Protein AF-0000000070184085 (afdb_homodimer)

InterPro domains:
  IPR011611 Carbohydrate kinase PfkB [PF00294] (3-296)
  IPR029056 Ribokinase-like [G3DSA:3.40.1190.20] (1-315)
  IPR029056 Ribokinase-like [SSF53613] (1-307)
  IPR050306 PfkB Carbohydrate Kinase [PTHR43085] (22-303)

Nearest PDB structures (foldseek):
  2v78-assembly1_A  TM=9.168E-01  e=1.052E-29  Saccharolobus solfataricus
  2qhp-assembly1_A  TM=8.909E-01  e=1.969E-21  Bacteroides thetaiotaomicron VPI-5482
  3lki-assembly2_B  TM=8.607E-01  e=1.745E-21  Xylella fastidiosa Temecula1
  3ljs-assembly2_B  TM=8.368E-01  e=7.411E-20  Xylella fastidiosa Temecula1
  3ljs-assembly2_A  TM=7.691E-01  e=1.196E-18  Xylella fastidiosa Temecula1

pLDDT: mean 95.72, std 4.88, range [45.53, 98.88]

Radius of gyration: 28.69 Å; Cα contacts (8 Å, |Δi|>4): 1515; chains: 2; bounding box: 46×90×59 Å

Structure (mmCIF, N/CA/C/O backbone):
data_AF-0000000070184085-model_v1
#
loop_
_entity.id
_entity.type
_entity.pdbx_description
1 polymer 'Sugar kinase, ribokinase family'
#
loop_
_atom_site.group_PDB
_atom_site.id
_atom_site.type_symbol
_atom_site.label_atom_id
_atom_site.label_alt_id
_atom_site.label_comp_id
_atom_site.label_asym_id
_atom_site.label_entity_id
_atom_site.label_seq_id
_atom_site.pdbx_PDB_ins_code
_atom_site.Cartn_x
_atom_site.Cartn_y
_atom_site.Cartn_z
_atom_site.occupancy
_atom_site.B_iso_or_equiv
_atom_site.auth_seq_id
_atom_site.auth_comp_id
_atom_site.auth_asym_id
_atom_site.auth_atom_id
_atom_site.pdbx_PDB_model_num
ATOM 1 N N . MET A 1 1 ? -2.17 -22.42 -30.583 1 77.82 1 MET A N 1
ATOM 2 C CA . MET A 1 1 ? -2.905 -22.614 -29.337 1 77.82 1 MET A CA 1
ATOM 3 C C . MET A 1 1 ? -2.018 -22.324 -28.131 1 77.82 1 MET A C 1
ATOM 5 O O . MET A 1 1 ? -0.856 -22.732 -28.096 1 77.82 1 MET A O 1
ATOM 9 N N . VAL A 1 2 ? -2.515 -21.449 -27.176 1 88.66 2 VAL A N 1
ATOM 10 C CA . VAL A 1 2 ? -1.768 -21.129 -25.964 1 88.66 2 VAL A CA 1
ATOM 11 C C . VAL A 1 2 ? -1.639 -22.376 -25.092 1 88.66 2 VAL A C 1
ATOM 13 O O . VAL A 1 2 ? -2.593 -23.146 -24.954 1 88.66 2 VAL A O 1
ATOM 16 N N . GLU A 1 3 ? -0.499 -22.627 -24.61 1 94.2 3 GLU A N 1
ATOM 17 C CA . GLU A 1 3 ? -0.25 -23.854 -23.86 1 94.2 3 GLU A CA 1
ATOM 18 C C . GLU A 1 3 ? -0.787 -23.749 -22.435 1 94.2 3 GLU A C 1
ATOM 20 O O . GLU A 1 3 ? -1.48 -24.65 -21.959 1 94.2 3 GLU A O 1
ATOM 25 N N . LEU A 1 4 ? -0.505 -22.674 -21.795 1 98.45 4 LEU A N 1
ATOM 26 C CA . LEU A 1 4 ? -0.925 -22.513 -20.408 1 98.45 4 LEU A CA 1
ATOM 27 C C . LEU A 1 4 ? -1.568 -21.148 -20.189 1 98.45 4 LEU A C 1
ATOM 29 O O . LEU A 1 4 ? -0.97 -20.117 -20.505 1 98.45 4 LEU A O 1
ATOM 33 N N . VAL A 1 5 ? -2.767 -21.125 -19.678 1 98.69 5 VAL A N 1
ATOM 34 C CA . VAL A 1 5 ? -3.433 -19.911 -19.218 1 98.69 5 VAL A CA 1
ATOM 35 C C . VAL A 1 5 ? -3.546 -19.929 -17.695 1 98.69 5 VAL A C 1
ATOM 37 O O . VAL A 1 5 ? -4.017 -20.909 -17.113 1 98.69 5 VAL A O 1
ATOM 40 N N . THR A 1 6 ? -3.026 -18.964 -17.064 1 98.86 6 THR A N 1
ATOM 41 C CA . THR A 1 6 ? -3.223 -18.794 -15.629 1 98.86 6 THR A CA 1
ATOM 42 C C . THR A 1 6 ? -4.12 -17.592 -15.345 1 98.86 6 THR A C 1
ATOM 44 O O . THR A 1 6 ? -4.053 -16.581 -16.047 1 98.86 6 THR A O 1
ATOM 47 N N . VAL A 1 7 ? -5.025 -17.705 -14.332 1 98.85 7 VAL A N 1
ATOM 48 C CA . VAL A 1 7 ? -5.99 -16.658 -14.015 1 98.85 7 VAL A CA 1
ATOM 49 C C . VAL A 1 7 ? -5.959 -16.362 -12.517 1 98.85 7 VAL A C 1
ATOM 51 O O . VAL A 1 7 ? -6.208 -17.249 -11.698 1 98.85 7 VAL A O 1
ATOM 54 N N . GLY A 1 8 ? -5.686 -15.131 -12.25 1 98.31 8 GLY A N 1
ATOM 55 C CA . GLY A 1 8 ? -5.737 -14.861 -10.822 1 98.31 8 GLY A CA 1
ATOM 56 C C . GLY A 1 8 ? -5.323 -13.445 -10.468 1 98.31 8 GLY A C 1
ATOM 57 O O . GLY A 1 8 ? -5.133 -12.608 -11.354 1 98.31 8 GLY A O 1
ATOM 58 N N . ASP A 1 9 ? -5.278 -13.244 -9.196 1 95.8 9 ASP A N 1
ATOM 59 C CA . ASP A 1 9 ? -4.921 -11.96 -8.599 1 95.8 9 ASP A CA 1
ATOM 60 C C . ASP A 1 9 ? -3.413 -11.853 -8.389 1 95.8 9 ASP A C 1
ATOM 62 O O . ASP A 1 9 ? -2.759 -12.835 -8.03 1 95.8 9 ASP A O 1
ATOM 66 N N . THR A 1 10 ? -2.828 -10.747 -8.741 1 97.98 10 THR A N 1
ATOM 67 C CA . THR A 1 10 ? -1.429 -10.453 -8.451 1 97.98 10 THR A CA 1
ATOM 68 C C . THR A 1 10 ? -1.302 -9.148 -7.671 1 97.98 10 THR A C 1
ATOM 70 O O . THR A 1 10 ? -1.676 -8.083 -8.168 1 97.98 10 THR A O 1
ATOM 73 N N . SER A 1 11 ? -0.818 -9.243 -6.514 1 97.62 11 SER A N 1
ATOM 74 C CA . SER A 1 11 ? -0.575 -8.071 -5.679 1 97.62 11 SER A CA 1
ATOM 75 C C . SER A 1 11 ? 0.812 -7.489 -5.932 1 97.62 11 SER A C 1
ATOM 77 O O . SER A 1 11 ? 1.639 -8.112 -6.6 1 97.62 11 SER A O 1
ATOM 79 N N . LEU A 1 12 ? 0.998 -6.274 -5.508 1 98.4 12 LEU A N 1
ATOM 80 C CA . LEU A 1 12 ? 2.347 -5.741 -5.353 1 98.4 12 LEU A CA 1
ATOM 81 C C . LEU A 1 12 ? 2.88 -6.009 -3.949 1 98.4 12 LEU A C 1
ATOM 83 O O . LEU A 1 12 ? 2.271 -5.596 -2.96 1 98.4 12 LEU A O 1
ATOM 87 N N . ARG A 1 13 ? 3.908 -6.72 -3.884 1 97.91 13 ARG A N 1
ATOM 88 C CA . ARG A 1 13 ? 4.563 -7.011 -2.612 1 97.91 13 ARG A CA 1
ATOM 89 C C . ARG A 1 13 ? 5.616 -5.957 -2.285 1 97.91 13 ARG A C 1
ATOM 91 O O . ARG A 1 13 ? 6.504 -5.687 -3.096 1 97.91 13 ARG A O 1
ATOM 98 N N . LEU A 1 14 ? 5.498 -5.397 -1.124 1 98.07 14 LEU A N 1
ATOM 99 C CA . LEU A 1 14 ? 6.465 -4.438 -0.601 1 98.07 14 LEU A CA 1
ATOM 100 C C . LEU A 1 14 ? 7.264 -5.043 0.549 1 98.07 14 LEU A C 1
ATOM 102 O O . LEU A 1 14 ? 6.688 -5.487 1.544 1 98.07 14 LEU A O 1
ATOM 106 N N . SER A 1 15 ? 8.567 -5.123 0.395 1 97.2 15 SER A N 1
ATOM 107 C CA . SER A 1 15 ? 9.432 -5.738 1.397 1 97.2 15 SER A CA 1
ATOM 108 C C . SER A 1 15 ? 10.634 -4.852 1.708 1 97.2 15 SER A C 1
ATOM 110 O O . SER A 1 15 ? 11.261 -4.306 0.798 1 97.2 15 SER A O 1
ATOM 112 N N . PRO A 1 16 ? 10.925 -4.714 3.025 1 96.41 16 PRO A N 1
ATOM 113 C CA . PRO A 1 16 ? 12.171 -4.009 3.336 1 96.41 16 PRO A CA 1
ATOM 114 C C . PRO A 1 16 ? 13.395 -4.668 2.705 1 96.41 16 PRO A C 1
ATOM 116 O O . PRO A 1 16 ? 13.355 -5.851 2.359 1 96.41 16 PRO A O 1
ATOM 119 N N . ARG A 1 17 ? 14.4 -3.903 2.502 1 91.24 17 ARG A N 1
ATOM 120 C CA . ARG A 1 17 ? 15.648 -4.433 1.963 1 91.24 17 ARG A CA 1
ATOM 121 C C . ARG A 1 17 ? 16.398 -5.244 3.014 1 91.24 17 ARG A C 1
ATOM 123 O O . ARG A 1 17 ? 16.414 -4.881 4.191 1 91.24 17 ARG A O 1
ATOM 130 N N . GLY A 1 18 ? 16.935 -6.27 2.544 1 87.38 18 GLY A N 1
ATOM 131 C CA . GLY A 1 18 ? 17.731 -7.094 3.439 1 87.38 18 GLY A CA 1
ATOM 132 C C . GLY A 1 18 ? 16.939 -7.634 4.616 1 87.38 18 GLY A C 1
ATOM 133 O O . GLY A 1 18 ? 15.856 -8.195 4.437 1 87.38 18 GLY A O 1
ATOM 134 N N . ASN A 1 19 ? 17.448 -7.453 5.83 1 88.25 19 ASN A N 1
ATOM 135 C CA . ASN A 1 19 ? 16.817 -7.98 7.035 1 88.25 19 ASN A CA 1
ATOM 136 C C . ASN A 1 19 ? 16.169 -6.871 7.859 1 88.25 19 ASN A C 1
ATOM 138 O O . ASN A 1 19 ? 15.94 -7.036 9.059 1 88.25 19 ASN A O 1
ATOM 142 N N . GLU A 1 20 ? 15.853 -5.785 7.221 1 93.75 20 GLU A N 1
ATOM 143 C CA . GLU A 1 20 ? 15.206 -4.683 7.926 1 93.75 20 GLU A CA 1
ATOM 144 C C . GLU A 1 20 ? 13.756 -5.018 8.263 1 93.75 20 GLU A C 1
ATOM 146 O O . GLU A 1 20 ? 13.167 -5.921 7.664 1 93.75 20 GLU A O 1
ATOM 151 N N . ARG A 1 21 ? 13.286 -4.28 9.249 1 96.52 21 ARG A N 1
ATOM 152 C CA . ARG A 1 21 ? 11.908 -4.466 9.691 1 96.52 21 ARG A CA 1
ATOM 153 C C . ARG A 1 21 ? 10.986 -3.428 9.06 1 96.52 21 ARG A C 1
ATOM 155 O O . ARG A 1 21 ? 11.389 -2.285 8.837 1 96.52 21 ARG A O 1
ATOM 162 N N . LEU A 1 22 ? 9.754 -3.753 8.827 1 97.66 22 LEU A N 1
ATOM 163 C CA . LEU A 1 22 ? 8.762 -2.818 8.306 1 97.66 22 LEU A CA 1
ATOM 164 C C . LEU A 1 22 ? 8.612 -1.614 9.229 1 97.66 22 LEU A C 1
ATOM 166 O O . LEU A 1 22 ? 8.431 -0.487 8.763 1 97.66 22 LEU A O 1
ATOM 170 N N . GLU A 1 23 ? 8.782 -1.804 10.481 1 97.35 23 GLU A N 1
ATOM 171 C CA . GLU A 1 23 ? 8.549 -0.786 11.502 1 97.35 23 GLU A CA 1
ATOM 172 C C . GLU A 1 23 ? 9.561 0.35 11.388 1 97.35 23 GLU A C 1
ATOM 174 O O . GLU A 1 23 ? 9.305 1.464 11.851 1 97.35 23 GLU A O 1
ATOM 179 N N . THR A 1 24 ? 10.704 0.093 10.728 1 96.83 24 THR A N 1
ATOM 180 C CA . THR A 1 24 ? 11.749 1.111 10.723 1 96.83 24 THR A CA 1
ATOM 181 C C . THR A 1 24 ? 12.269 1.345 9.308 1 96.83 24 THR A C 1
ATOM 183 O O . THR A 1 24 ? 13.011 2.299 9.063 1 96.83 24 THR A O 1
ATOM 186 N N . ALA A 1 25 ? 11.844 0.501 8.359 1 96.76 25 ALA A N 1
ATOM 187 C CA . ALA A 1 25 ? 12.372 0.596 7.001 1 96.76 25 ALA A CA 1
ATOM 188 C C . ALA A 1 25 ? 12 1.929 6.359 1 96.76 25 ALA A C 1
ATOM 190 O O . ALA A 1 25 ? 10.888 2.427 6.547 1 96.76 25 ALA A O 1
ATOM 191 N N . THR A 1 26 ? 12.921 2.493 5.601 1 95.36 26 THR A N 1
ATOM 192 C CA . THR A 1 26 ? 12.686 3.726 4.858 1 95.36 26 THR A CA 1
ATOM 193 C C . THR A 1 26 ? 12.572 3.443 3.363 1 95.36 26 THR A C 1
ATOM 195 O O . THR A 1 26 ? 12.111 4.294 2.598 1 95.36 26 THR A O 1
ATOM 198 N N . ASP A 1 27 ? 13.065 2.248 3.006 1 95.74 27 ASP A N 1
ATOM 199 C CA . ASP A 1 27 ? 13.019 1.77 1.628 1 95.74 27 ASP A CA 1
ATOM 200 C C . ASP A 1 27 ? 12.417 0.369 1.552 1 95.74 27 ASP A C 1
ATOM 202 O O . ASP A 1 27 ? 12.722 -0.489 2.383 1 95.74 27 ASP A O 1
ATOM 206 N N . VAL A 1 28 ? 11.607 0.217 0.522 1 97.58 28 VAL A N 1
ATOM 207 C CA . VAL A 1 28 ? 11.067 -1.122 0.31 1 97.58 28 VAL A CA 1
ATOM 208 C C . VAL A 1 28 ? 11.17 -1.493 -1.168 1 97.58 28 VAL A C 1
ATOM 210 O O . VAL A 1 28 ? 11.112 -0.622 -2.039 1 97.58 28 VAL A O 1
ATOM 213 N N . ARG A 1 29 ? 11.37 -2.777 -1.431 1 97.2 29 ARG A N 1
ATOM 214 C CA . ARG A 1 29 ? 11.296 -3.333 -2.778 1 97.2 29 ARG A CA 1
ATOM 215 C C . ARG A 1 29 ? 9.852 -3.633 -3.167 1 97.2 29 ARG A C 1
ATOM 217 O O . ARG A 1 29 ? 9.063 -4.094 -2.34 1 97.2 29 ARG A O 1
ATOM 224 N N . MET A 1 30 ? 9.535 -3.362 -4.401 1 97.43 30 MET A N 1
ATOM 225 C CA . MET A 1 30 ? 8.194 -3.611 -4.923 1 97.43 30 MET A CA 1
ATOM 226 C C . MET A 1 30 ? 8.231 -4.639 -6.049 1 97.43 30 MET A C 1
ATOM 228 O O . MET A 1 30 ? 8.934 -4.453 -7.043 1 97.43 30 MET A O 1
ATOM 232 N N . HIS A 1 31 ? 7.488 -5.768 -5.879 1 97.32 31 HIS A N 1
ATOM 233 C CA . HIS A 1 31 ? 7.393 -6.84 -6.864 1 97.32 31 HIS A CA 1
ATOM 234 C C . HIS A 1 31 ? 5.939 -7.21 -7.137 1 97.32 31 HIS A C 1
ATOM 236 O O . HIS A 1 31 ? 5.108 -7.192 -6.227 1 97.32 31 HIS A O 1
ATOM 242 N N . ALA A 1 32 ? 5.706 -7.536 -8.384 1 98.09 32 ALA A N 1
ATOM 243 C CA . ALA A 1 32 ? 4.48 -8.292 -8.626 1 98.09 32 ALA A CA 1
ATOM 244 C C . ALA A 1 32 ? 4.552 -9.676 -7.987 1 98.09 32 ALA A C 1
ATOM 246 O O . ALA A 1 32 ? 5.567 -10.367 -8.101 1 98.09 32 ALA A O 1
ATOM 247 N N . ALA A 1 33 ? 3.557 -9.988 -7.246 1 97.43 33 ALA A N 1
ATOM 248 C CA . ALA A 1 33 ? 3.552 -11.268 -6.541 1 97.43 33 ALA A CA 1
ATOM 249 C C . ALA A 1 33 ? 2.153 -11.875 -6.517 1 97.43 33 ALA A C 1
ATOM 251 O O . ALA A 1 33 ? 1.251 -11.347 -5.862 1 97.43 33 ALA A O 1
ATOM 252 N N . GLY A 1 34 ? 1.919 -12.885 -7.116 1 97.48 34 GLY A N 1
ATOM 253 C CA . GLY A 1 34 ? 0.714 -13.698 -7.151 1 97.48 34 GLY A CA 1
ATOM 254 C C . GLY A 1 34 ? 0.972 -15.129 -7.587 1 97.48 34 GLY A C 1
ATOM 255 O O . GLY A 1 34 ? 1.826 -15.379 -8.44 1 97.48 34 GLY A O 1
ATOM 256 N N . THR A 1 35 ? 0.231 -15.987 -7.054 1 98.06 35 THR A N 1
ATOM 257 C CA . THR A 1 35 ? 0.468 -17.399 -7.332 1 98.06 35 THR A CA 1
ATOM 258 C C . THR A 1 35 ? 0.4 -17.674 -8.832 1 98.06 35 THR A C 1
ATOM 260 O O . THR A 1 35 ? 1.332 -18.238 -9.408 1 98.06 35 THR A O 1
ATOM 263 N N . GLU A 1 36 ? -0.629 -17.243 -9.486 1 98.72 36 GLU A N 1
ATOM 264 C CA . GLU A 1 36 ? -0.858 -17.568 -10.891 1 98.72 36 GLU A CA 1
ATOM 265 C C . GLU A 1 36 ? 0.16 -16.872 -11.791 1 98.72 36 GLU A C 1
ATOM 267 O O . GLU A 1 36 ? 0.638 -17.457 -12.765 1 98.72 36 GLU A O 1
ATOM 272 N N . SER A 1 37 ? 0.469 -15.631 -11.476 1 98.65 37 SER A N 1
ATOM 273 C CA . SER A 1 37 ? 1.473 -14.929 -12.268 1 98.65 37 SER A CA 1
ATOM 274 C C . SER A 1 37 ? 2.863 -15.516 -12.046 1 98.65 37 SER A C 1
ATOM 276 O O . SER A 1 37 ? 3.653 -15.629 -12.986 1 98.65 37 SER A O 1
ATOM 278 N N . ASN A 1 38 ? 3.18 -15.903 -10.825 1 98.56 38 ASN A N 1
ATOM 279 C CA . ASN A 1 38 ? 4.455 -16.55 -10.532 1 98.56 38 ASN A CA 1
ATOM 280 C C . ASN A 1 38 ? 4.595 -17.875 -11.277 1 98.56 38 ASN A C 1
ATOM 282 O O . ASN A 1 38 ? 5.661 -18.179 -11.815 1 98.56 38 ASN A O 1
ATOM 286 N N . VAL A 1 39 ? 3.504 -18.614 -11.287 1 98.75 39 VAL A N 1
ATOM 287 C CA . VAL A 1 39 ? 3.482 -19.881 -12.009 1 98.75 39 VAL A CA 1
ATOM 288 C C . VAL A 1 39 ? 3.718 -19.632 -13.497 1 98.75 39 VAL A C 1
ATOM 290 O O . VAL A 1 39 ? 4.474 -20.362 -14.143 1 98.75 39 VAL A O 1
ATOM 293 N N . ALA A 1 40 ? 3.087 -18.629 -14.022 1 98.7 40 ALA A N 1
ATOM 294 C CA . ALA A 1 40 ? 3.259 -18.264 -15.426 1 98.7 40 ALA A CA 1
ATOM 295 C C . ALA A 1 40 ? 4.722 -17.964 -15.739 1 98.7 40 ALA A C 1
ATOM 297 O O . ALA A 1 40 ? 5.271 -18.473 -16.719 1 98.7 40 ALA A O 1
ATOM 298 N N . VAL A 1 41 ? 5.354 -17.185 -14.899 1 98.39 41 VAL A N 1
ATOM 299 C CA . VAL A 1 41 ? 6.749 -16.813 -15.115 1 98.39 41 VAL A CA 1
ATOM 300 C C . VAL A 1 41 ? 7.631 -18.059 -15.058 1 98.39 41 VAL A C 1
ATOM 302 O O . VAL A 1 41 ? 8.482 -18.264 -15.927 1 98.39 41 VAL A O 1
ATOM 305 N N . ALA A 1 42 ? 7.425 -18.896 -14.089 1 98.25 42 ALA A N 1
ATOM 306 C CA . ALA A 1 42 ? 8.228 -20.106 -13.935 1 98.25 42 ALA A CA 1
ATOM 307 C C . ALA A 1 42 ? 8.079 -21.021 -15.148 1 98.25 42 ALA A C 1
ATOM 309 O O . ALA A 1 42 ? 9.071 -21.528 -15.676 1 98.25 42 ALA A O 1
ATOM 310 N N . ALA A 1 43 ? 6.863 -21.233 -15.618 1 98.17 43 ALA A N 1
ATOM 311 C CA . ALA A 1 43 ? 6.608 -22.102 -16.764 1 98.17 43 ALA A CA 1
ATOM 312 C C . ALA A 1 43 ? 7.265 -21.552 -18.026 1 98.17 43 ALA A C 1
ATOM 314 O O . ALA A 1 43 ? 7.811 -22.31 -18.831 1 98.17 43 ALA A O 1
ATOM 315 N N . SER A 1 44 ? 7.201 -20.258 -18.132 1 97.68 44 SER A N 1
ATOM 316 C CA . SER A 1 44 ? 7.75 -19.629 -19.329 1 97.68 44 SER A CA 1
ATOM 317 C C . SER A 1 44 ? 9.254 -19.856 -19.433 1 97.68 44 SER A C 1
ATOM 319 O O . SER A 1 44 ? 9.809 -19.878 -20.533 1 97.68 44 SER A O 1
ATOM 321 N N . ARG A 1 45 ? 9.919 -20.039 -18.32 1 97.18 45 ARG A N 1
ATOM 322 C CA . ARG A 1 45 ? 11.36 -20.269 -18.29 1 97.18 45 ARG A CA 1
ATOM 323 C C . ARG A 1 45 ? 11.717 -21.587 -18.97 1 97.18 45 ARG A C 1
ATOM 325 O O . ARG A 1 45 ? 12.876 -21.814 -19.324 1 97.18 45 ARG A O 1
ATOM 332 N N . PHE A 1 46 ? 10.738 -22.414 -19.214 1 96.7 46 PHE A N 1
ATOM 333 C CA . PHE A 1 46 ? 10.935 -23.707 -19.86 1 96.7 46 PHE A CA 1
ATOM 334 C C . PHE A 1 46 ? 10.374 -23.696 -21.276 1 96.7 46 PHE A C 1
ATOM 336 O O . PHE A 1 46 ? 10.175 -24.753 -21.879 1 96.7 46 PHE A O 1
ATOM 343 N N . GLY A 1 47 ? 10.051 -22.511 -21.746 1 95.74 47 GLY A N 1
ATOM 344 C CA . GLY A 1 47 ? 9.65 -22.346 -23.134 1 95.74 47 GLY A CA 1
ATOM 345 C C . GLY A 1 47 ? 8.154 -22.486 -23.343 1 95.74 47 GLY A C 1
ATOM 346 O O . GLY A 1 47 ? 7.674 -22.441 -24.478 1 95.74 47 GLY A O 1
ATOM 347 N N . THR A 1 48 ? 7.392 -22.668 -22.288 1 97.09 48 THR A N 1
ATOM 348 C CA . THR A 1 48 ? 5.942 -22.791 -22.387 1 97.09 48 THR A CA 1
ATOM 349 C C . THR A 1 48 ? 5.317 -21.477 -22.845 1 97.09 48 THR A C 1
ATOM 351 O O . THR A 1 48 ? 5.678 -20.407 -22.35 1 97.09 48 THR A O 1
ATOM 354 N N . ASP A 1 49 ? 4.481 -21.522 -23.826 1 98.16 49 ASP A N 1
ATOM 355 C CA . ASP A 1 49 ? 3.685 -20.364 -24.22 1 98.16 49 ASP A CA 1
ATOM 356 C C . ASP A 1 49 ? 2.584 -20.081 -23.2 1 98.16 49 ASP A C 1
ATOM 358 O O . ASP A 1 49 ? 1.646 -20.868 -23.058 1 98.16 49 ASP A O 1
ATOM 362 N N . VAL A 1 50 ? 2.702 -19.001 -22.479 1 98.34 50 VAL A N 1
ATOM 363 C CA . VAL A 1 50 ? 1.832 -18.748 -21.335 1 98.34 50 VAL A CA 1
ATOM 364 C C . VAL A 1 50 ? 1.15 -17.391 -21.495 1 98.34 50 VAL A C 1
ATOM 366 O O . VAL A 1 50 ? 1.759 -16.436 -21.984 1 98.34 50 VAL A O 1
ATOM 369 N N . VAL A 1 51 ? -0.092 -17.299 -21.048 1 98.79 51 VAL A N 1
ATOM 370 C CA . VAL A 1 51 ? -0.83 -16.047 -20.923 1 98.79 51 VAL A CA 1
ATOM 371 C C . VAL A 1 51 ? -1.411 -15.926 -19.516 1 98.79 51 VAL A C 1
ATOM 373 O O . VAL A 1 51 ? -2.013 -16.872 -19.004 1 98.79 51 VAL A O 1
ATOM 376 N N . TRP A 1 52 ? -1.171 -14.839 -18.921 1 98.79 52 TRP A N 1
ATOM 377 C CA . TRP A 1 52 ? -1.769 -14.541 -17.624 1 98.79 52 TRP A CA 1
ATOM 378 C C . TRP A 1 52 ? -2.968 -13.611 -17.779 1 98.79 52 TRP A C 1
ATOM 380 O O . TRP A 1 52 ? -2.873 -12.569 -18.432 1 98.79 52 TRP A O 1
ATOM 390 N N . LEU A 1 53 ? -4.117 -14.011 -17.226 1 98.88 53 LEU A N 1
ATOM 391 C CA . LEU A 1 53 ? -5.337 -13.212 -17.251 1 98.88 53 LEU A CA 1
ATOM 392 C C . LEU A 1 53 ? -5.705 -12.737 -15.849 1 98.88 53 LEU A C 1
ATOM 394 O O . LEU A 1 53 ? -5.533 -13.473 -14.875 1 98.88 53 LEU A O 1
ATOM 398 N N . SER A 1 54 ? -6.236 -11.545 -15.83 1 98.76 54 SER A N 1
ATOM 399 C CA . SER A 1 54 ? -6.633 -10.983 -14.543 1 98.76 54 SER A CA 1
ATOM 400 C C . SER A 1 54 ? -7.506 -9.746 -14.726 1 98.76 54 SER A C 1
ATOM 402 O O . SER A 1 54 ? -7.933 -9.44 -15.842 1 98.76 54 SER A O 1
ATOM 404 N N . LYS A 1 55 ? -7.928 -9.172 -13.628 1 98.77 55 LYS A N 1
ATOM 405 C CA . LYS A 1 55 ? -8.552 -7.855 -13.541 1 98.77 55 LYS A CA 1
ATOM 406 C C . LYS A 1 55 ? -7.758 -6.931 -12.621 1 98.77 55 LYS A C 1
ATOM 408 O O . LYS A 1 55 ? -7.469 -7.285 -11.477 1 98.77 55 LYS A O 1
ATOM 413 N N . LEU A 1 56 ? -7.361 -5.79 -13.153 1 98.61 56 LEU A N 1
ATOM 414 C CA . LEU A 1 56 ? -6.553 -4.829 -12.41 1 98.61 56 LEU A CA 1
ATOM 415 C C . LEU A 1 56 ? -7.16 -3.432 -12.491 1 98.61 56 LEU A C 1
ATOM 417 O O . LEU A 1 56 ? -7.887 -3.12 -13.437 1 98.61 56 LEU A O 1
ATOM 421 N N . PRO A 1 57 ? -6.892 -2.601 -11.437 1 98.3 57 PRO A N 1
ATOM 422 C CA . PRO A 1 57 ? -7.288 -1.199 -11.592 1 98.3 57 PRO A CA 1
ATOM 423 C C . PRO A 1 57 ? -6.475 -0.472 -12.66 1 98.3 57 PRO A C 1
ATOM 425 O O . PRO A 1 57 ? -5.272 -0.713 -12.797 1 98.3 57 PRO A O 1
ATOM 428 N N . ASP A 1 58 ? -7.089 0.355 -13.415 1 97.73 58 ASP A N 1
ATOM 429 C CA . ASP A 1 58 ? -6.389 1.153 -14.417 1 97.73 58 ASP A CA 1
ATOM 430 C C . ASP A 1 58 ? -5.662 2.33 -13.77 1 97.73 58 ASP A C 1
ATOM 432 O O . ASP A 1 58 ? -6.045 3.486 -13.965 1 97.73 58 ASP A O 1
ATOM 436 N N . THR A 1 59 ? -4.63 2.099 -13.05 1 97.54 59 THR A N 1
ATOM 437 C CA . THR A 1 59 ? -3.741 3.024 -12.356 1 97.54 59 THR A CA 1
ATOM 438 C C . THR A 1 59 ? -2.28 2.651 -12.593 1 97.54 59 THR A C 1
ATOM 440 O O . THR A 1 59 ? -1.985 1.559 -13.083 1 97.54 59 THR A O 1
ATOM 443 N N . PRO A 1 60 ? -1.364 3.5 -12.238 1 97.94 60 PRO A N 1
ATOM 444 C CA . PRO A 1 60 ? 0.053 3.155 -12.371 1 97.94 60 PRO A CA 1
ATOM 445 C C . PRO A 1 60 ? 0.429 1.895 -11.595 1 97.94 60 PRO A C 1
ATOM 447 O O . PRO A 1 60 ? 1.319 1.15 -12.013 1 97.94 60 PRO A O 1
ATOM 450 N N . LEU A 1 61 ? -0.249 1.654 -10.525 1 98.36 61 LEU A N 1
ATOM 451 C CA . LEU A 1 61 ? 0.062 0.473 -9.727 1 98.36 61 LEU A CA 1
ATOM 452 C C . LEU A 1 61 ? -0.37 -0.799 -10.45 1 98.36 61 LEU A C 1
ATOM 454 O O . LEU A 1 61 ? 0.356 -1.796 -10.447 1 98.36 61 LEU A O 1
ATOM 458 N N . GLY A 1 62 ? -1.627 -0.745 -10.99 1 98.49 62 GLY A N 1
ATOM 459 C CA . GLY A 1 62 ? -2.025 -1.871 -11.819 1 98.49 62 GLY A CA 1
ATOM 460 C C . GLY A 1 62 ? -1.086 -2.114 -12.986 1 98.49 62 GLY A C 1
ATOM 461 O O . GLY A 1 62 ? -0.713 -3.256 -13.262 1 98.49 62 GLY A O 1
ATOM 462 N N . ARG A 1 63 ? -0.657 -1.1 -13.65 1 98.41 63 ARG A N 1
ATOM 463 C CA . ARG A 1 63 ? 0.245 -1.198 -14.793 1 98.41 63 ARG A CA 1
ATOM 464 C C . ARG A 1 63 ? 1.627 -1.674 -14.36 1 98.41 63 ARG A C 1
ATOM 466 O O . ARG A 1 63 ? 2.343 -2.31 -15.137 1 98.41 63 ARG A O 1
ATOM 473 N N . ARG A 1 64 ? 1.997 -1.356 -13.125 1 98.6 64 ARG A N 1
ATOM 474 C CA . ARG A 1 64 ? 3.26 -1.846 -12.582 1 98.6 64 ARG A CA 1
ATOM 475 C C . ARG A 1 64 ? 3.293 -3.371 -12.564 1 98.6 64 ARG A C 1
ATOM 477 O O . ARG A 1 64 ? 4.341 -3.977 -12.796 1 98.6 64 ARG A O 1
ATOM 484 N N . VAL A 1 65 ? 2.199 -4.031 -12.284 1 98.66 65 VAL A N 1
ATOM 485 C CA . VAL A 1 65 ? 2.105 -5.487 -12.315 1 98.66 65 VAL A CA 1
ATOM 486 C C . VAL A 1 65 ? 2.369 -5.992 -13.731 1 98.66 65 VAL A C 1
ATOM 488 O O . VAL A 1 65 ? 3.229 -6.85 -13.941 1 98.66 65 VAL A O 1
ATOM 491 N N . VAL A 1 66 ? 1.725 -5.397 -14.676 1 98.59 66 VAL A N 1
ATOM 492 C CA . VAL A 1 66 ? 1.816 -5.822 -16.069 1 98.59 66 VAL A CA 1
ATOM 493 C C . VAL A 1 66 ? 3.229 -5.573 -16.594 1 98.59 66 VAL A C 1
ATOM 495 O O . VAL A 1 66 ? 3.804 -6.427 -17.273 1 98.59 66 VAL A O 1
ATOM 498 N N . SER A 1 67 ? 3.776 -4.422 -16.244 1 98.2 67 SER A N 1
ATOM 499 C CA . SER A 1 67 ? 5.123 -4.079 -16.687 1 98.2 67 SER A CA 1
ATOM 500 C C . SER A 1 67 ? 6.139 -5.117 -16.221 1 98.2 67 SER A C 1
ATOM 502 O O . SER A 1 67 ? 7.007 -5.533 -16.992 1 98.2 67 SER A O 1
ATOM 504 N N . GLU A 1 68 ? 6.038 -5.52 -15.018 1 98.08 68 GLU A N 1
ATOM 505 C CA . GLU A 1 68 ? 6.988 -6.502 -14.505 1 98.08 68 GLU A CA 1
ATOM 506 C C . GLU A 1 68 ? 6.799 -7.858 -15.179 1 98.08 68 GLU A C 1
ATOM 508 O O . GLU A 1 68 ? 7.775 -8.52 -15.539 1 98.08 68 GLU A O 1
ATOM 513 N N . LEU A 1 69 ? 5.58 -8.268 -15.354 1 98.39 69 LEU A N 1
ATOM 514 C CA . LEU A 1 69 ? 5.342 -9.554 -16 1 98.39 69 LEU A CA 1
ATOM 515 C C . LEU A 1 69 ? 5.855 -9.544 -17.436 1 98.39 69 LEU A C 1
ATOM 517 O O . LEU A 1 69 ? 6.435 -10.528 -17.9 1 98.39 69 LEU A O 1
ATOM 521 N N . HIS A 1 70 ? 5.7 -8.402 -18.109 1 98.05 70 HIS A N 1
ATOM 522 C CA . HIS A 1 70 ? 6.241 -8.257 -19.456 1 98.05 70 HIS A CA 1
ATOM 523 C C . HIS A 1 70 ? 7.764 -8.345 -19.45 1 98.05 70 HIS A C 1
ATOM 525 O O . HIS A 1 70 ? 8.36 -8.92 -20.364 1 98.05 70 HIS A O 1
ATOM 531 N N . GLU A 1 71 ? 8.345 -7.782 -18.451 1 96.51 71 GLU A N 1
ATOM 532 C CA . GLU A 1 71 ? 9.796 -7.861 -18.312 1 96.51 71 GLU A CA 1
ATOM 533 C C . GLU A 1 71 ? 10.266 -9.312 -18.253 1 96.51 71 GLU A C 1
ATOM 535 O O . GLU A 1 71 ? 11.38 -9.627 -18.677 1 96.51 71 GLU A O 1
ATOM 540 N N . HIS A 1 72 ? 9.382 -10.139 -17.778 1 95.98 72 HIS A N 1
ATOM 541 C CA . HIS A 1 72 ? 9.729 -11.551 -17.668 1 95.98 72 HIS A CA 1
ATOM 542 C C . HIS A 1 72 ? 9.152 -12.353 -18.83 1 95.98 72 HIS A C 1
ATOM 544 O O . HIS A 1 72 ? 9.086 -13.583 -18.769 1 95.98 72 HIS A O 1
ATOM 550 N N . GLY A 1 73 ? 8.569 -11.691 -19.833 1 95.24 73 GLY A N 1
ATOM 551 C CA . GLY A 1 73 ? 8.172 -12.316 -21.085 1 95.24 73 GLY A CA 1
ATOM 552 C C . GLY A 1 73 ? 6.77 -12.894 -21.045 1 95.24 73 GLY A C 1
ATOM 553 O O . GLY A 1 73 ? 6.415 -13.733 -21.876 1 95.24 73 GLY A O 1
ATOM 554 N N . ILE A 1 74 ? 5.996 -12.474 -20.118 1 97.75 74 ILE A N 1
ATOM 555 C CA . ILE A 1 74 ? 4.654 -13.029 -19.977 1 97.75 74 ILE A CA 1
ATOM 556 C C . ILE A 1 74 ? 3.654 -12.161 -20.738 1 97.75 74 ILE A C 1
ATOM 558 O O . ILE A 1 74 ? 3.59 -10.948 -20.529 1 97.75 74 ILE A O 1
ATOM 562 N N . GLU A 1 75 ? 2.956 -12.81 -21.603 1 98.1 75 GLU A N 1
ATOM 563 C CA . GLU A 1 75 ? 1.8 -12.133 -22.182 1 98.1 75 GLU A CA 1
ATOM 564 C C . GLU A 1 75 ? 0.684 -11.97 -21.155 1 98.1 75 GLU A C 1
ATOM 566 O O . GLU A 1 75 ? 0.374 -12.905 -20.413 1 98.1 75 GLU A O 1
ATOM 571 N N . THR A 1 76 ? 0.122 -10.813 -21.091 1 98.55 76 THR A N 1
ATOM 572 C CA . THR A 1 76 ? -0.944 -10.531 -20.136 1 98.55 76 THR A CA 1
ATOM 573 C C . THR A 1 76 ? -2.211 -10.081 -20.858 1 98.55 76 THR A C 1
ATOM 575 O O . THR A 1 76 ? -2.14 -9.382 -21.871 1 98.55 76 THR A O 1
ATOM 578 N N . GLN A 1 77 ? -3.294 -10.519 -20.448 1 98.59 77 GLN A N 1
ATOM 579 C CA . GLN A 1 77 ? -4.606 -9.99 -20.808 1 98.59 77 GLN A CA 1
ATOM 580 C C . GLN A 1 77 ? -5.391 -9.577 -19.566 1 98.59 77 GLN A C 1
ATOM 582 O O . GLN A 1 77 ? -5.843 -10.429 -18.799 1 98.59 77 GLN A O 1
ATOM 587 N N . VAL A 1 78 ? -5.645 -8.307 -19.448 1 97.87 78 VAL A N 1
ATOM 588 C CA . VAL A 1 78 ? -6.184 -7.761 -18.207 1 97.87 78 VAL A CA 1
ATOM 589 C C . VAL A 1 78 ? -7.465 -6.982 -18.498 1 97.87 78 VAL A C 1
ATOM 591 O O . VAL A 1 78 ? -7.517 -6.193 -19.444 1 97.87 78 VAL A O 1
ATOM 594 N N . GLY A 1 79 ? -8.549 -7.291 -17.761 1 98.08 79 GLY A N 1
ATOM 595 C CA . GLY A 1 79 ? -9.65 -6.344 -17.68 1 98.08 79 GLY A CA 1
ATOM 596 C C . GLY A 1 79 ? -9.339 -5.141 -16.809 1 98.08 79 GLY A C 1
ATOM 597 O O . GLY A 1 79 ? -9.263 -5.258 -15.584 1 98.08 79 GLY A O 1
ATOM 598 N N . TRP A 1 80 ? -9.158 -3.996 -17.44 1 98.01 80 TRP A N 1
ATOM 599 C CA . TRP A 1 80 ? -8.844 -2.775 -16.707 1 98.01 80 TRP A CA 1
ATOM 600 C C . TRP A 1 80 ? -10.098 -2.183 -16.073 1 98.01 80 TRP A C 1
ATOM 602 O O . TRP A 1 80 ? -11.149 -2.109 -16.714 1 98.01 80 TRP A O 1
ATOM 612 N N . SER A 1 81 ? -9.964 -1.771 -14.837 1 98.07 81 SER A N 1
ATOM 613 C CA . SER A 1 81 ? -11.127 -1.303 -14.091 1 98.07 81 SER A CA 1
ATOM 614 C C . SER A 1 81 ? -10.912 0.11 -13.561 1 98.07 81 SER A C 1
ATOM 616 O O . SER A 1 81 ? -9.817 0.45 -13.109 1 98.07 81 SER A O 1
ATOM 618 N N . ASP A 1 82 ? -11.987 0.895 -13.529 1 95.86 82 ASP A N 1
ATOM 619 C CA . ASP A 1 82 ? -11.976 2.204 -12.882 1 95.86 82 ASP A CA 1
ATOM 620 C C . ASP A 1 82 ? -12.36 2.091 -11.409 1 95.86 82 ASP A C 1
ATOM 622 O O . ASP A 1 82 ? -12.316 3.079 -10.673 1 95.86 82 ASP A O 1
ATOM 626 N N . GLU A 1 83 ? -12.67 0.875 -11.046 1 95.27 83 GLU A N 1
ATOM 627 C CA . GLU A 1 83 ? -13.082 0.623 -9.668 1 95.27 83 GLU A CA 1
ATOM 628 C C . GLU A 1 83 ? -12.112 -0.323 -8.966 1 95.27 83 GLU A C 1
ATOM 630 O O . GLU A 1 83 ? -11.463 -1.147 -9.613 1 95.27 83 GLU A O 1
ATOM 635 N N . GLY A 1 84 ? -12.041 -0.092 -7.69 1 95.6 84 GLY A N 1
ATOM 636 C CA . GLY A 1 84 ? -11.178 -0.952 -6.896 1 95.6 84 GLY A CA 1
ATOM 637 C C . GLY A 1 84 ? -9.739 -0.474 -6.851 1 95.6 84 GLY A C 1
ATOM 638 O O . GLY A 1 84 ? -9.338 0.382 -7.642 1 95.6 84 GLY A O 1
ATOM 639 N N . ARG A 1 85 ? -9.017 -1.024 -5.96 1 97 85 ARG A N 1
ATOM 640 C CA . ARG A 1 85 ? -7.62 -0.654 -5.758 1 97 85 ARG A CA 1
ATOM 641 C C . ARG A 1 85 ? -6.688 -1.79 -6.166 1 97 85 ARG A C 1
ATOM 643 O O . ARG A 1 85 ? -7.145 -2.882 -6.512 1 97 85 ARG A O 1
ATOM 650 N N . GLN A 1 86 ? -5.441 -1.535 -6.258 1 98.11 86 GLN A N 1
ATOM 651 C CA . GLN A 1 86 ? -4.432 -2.575 -6.43 1 98.11 86 GLN A CA 1
ATOM 652 C C . GLN A 1 86 ? -4.201 -3.338 -5.129 1 98.11 86 GLN A C 1
ATOM 654 O O . GLN A 1 86 ? -3.989 -2.731 -4.077 1 98.11 86 GLN A O 1
ATOM 659 N N . GLY A 1 87 ? -4.316 -4.646 -5.202 1 97.42 87 GLY A N 1
ATOM 660 C CA . GLY A 1 87 ? -3.959 -5.438 -4.035 1 97.42 87 GLY A CA 1
ATOM 661 C C . GLY A 1 87 ? -2.498 -5.308 -3.65 1 97.42 87 GLY A C 1
ATOM 662 O O . GLY A 1 87 ? -1.625 -5.237 -4.518 1 97.42 87 GLY A O 1
ATOM 663 N N . LEU A 1 88 ? -2.272 -5.291 -2.302 1 97.7 88 LEU A N 1
ATOM 664 C CA . LEU A 1 88 ? -0.916 -5.151 -1.782 1 97.7 88 LEU A CA 1
ATOM 665 C C . LEU A 1 88 ? -0.609 -6.243 -0.763 1 97.7 88 LEU A C 1
ATOM 667 O O . LEU A 1 88 ? -1.524 -6.824 -0.175 1 97.7 88 LEU A O 1
ATOM 671 N N . SER A 1 89 ? 0.628 -6.502 -0.654 1 96.35 89 SER A N 1
ATOM 672 C CA . SER A 1 89 ? 1.133 -7.294 0.464 1 96.35 89 SER A CA 1
ATOM 673 C C . SER A 1 89 ? 2.456 -6.739 0.981 1 96.35 89 SER A C 1
ATOM 675 O O . SER A 1 89 ? 3.283 -6.263 0.201 1 96.35 89 SER A O 1
ATOM 677 N N . PHE A 1 90 ? 2.554 -6.766 2.267 1 97.23 90 PHE A N 1
ATOM 678 C CA . PHE A 1 90 ? 3.805 -6.406 2.923 1 97.23 90 PHE A CA 1
ATOM 679 C C . PHE A 1 90 ? 4.466 -7.633 3.539 1 97.23 90 PHE A C 1
ATOM 681 O O . PHE A 1 90 ? 3.798 -8.451 4.175 1 97.23 90 PHE A O 1
ATOM 688 N N . TYR A 1 91 ? 5.808 -7.722 3.308 1 95.91 91 TYR A N 1
ATOM 689 C CA . TYR A 1 91 ? 6.485 -8.954 3.696 1 95.91 91 TYR A CA 1
ATOM 690 C C . TYR A 1 91 ? 7.834 -8.657 4.338 1 95.91 91 TYR A C 1
ATOM 692 O O . TYR A 1 91 ? 8.679 -7.986 3.74 1 95.91 91 TYR A O 1
ATOM 700 N N . GLU A 1 92 ? 8.057 -9.104 5.596 1 94.7 92 GLU A N 1
ATOM 701 C CA . GLU A 1 92 ? 9.347 -9.191 6.274 1 94.7 92 GLU A CA 1
ATOM 702 C C . GLU A 1 92 ? 9.878 -10.621 6.271 1 94.7 92 GLU A C 1
ATOM 704 O O . GLU A 1 92 ? 9.303 -11.504 6.912 1 94.7 92 GLU A O 1
ATOM 709 N N . PRO A 1 93 ? 10.981 -10.807 5.547 1 91.22 93 PRO A N 1
ATOM 710 C CA . PRO A 1 93 ? 11.512 -12.172 5.505 1 91.22 93 PRO A CA 1
ATOM 711 C C . PRO A 1 93 ? 11.963 -12.672 6.875 1 91.22 93 PRO A C 1
ATOM 713 O O . PRO A 1 93 ? 12.405 -11.88 7.711 1 91.22 93 PRO A O 1
ATOM 716 N N . PRO A 1 94 ? 11.84 -13.966 7.04 1 89.52 94 PRO A N 1
ATOM 717 C CA . PRO A 1 94 ? 12.333 -14.556 8.287 1 89.52 94 PRO A CA 1
ATOM 718 C C . PRO A 1 94 ? 13.857 -14.616 8.349 1 89.52 94 PRO A C 1
ATOM 720 O O . PRO A 1 94 ? 14.523 -14.579 7.311 1 89.52 94 PRO A O 1
ATOM 723 N N . CYS A 1 95 ? 14.362 -14.536 9.471 1 89.19 95 CYS A N 1
ATOM 724 C CA . CYS A 1 95 ? 15.751 -14.825 9.812 1 89.19 95 CYS A CA 1
ATOM 725 C C . CYS A 1 95 ? 15.851 -15.466 11.191 1 89.19 95 CYS A C 1
ATOM 727 O O . CYS A 1 95 ? 15.737 -14.78 12.209 1 89.19 95 CYS A O 1
ATOM 729 N N . GLU A 1 96 ? 16.095 -16.87 11.182 1 85.46 96 GLU A N 1
ATOM 730 C CA . GLU A 1 96 ? 16.034 -17.598 12.446 1 85.46 96 GLU A CA 1
ATOM 731 C C . GLU A 1 96 ? 16.761 -16.842 13.554 1 85.46 96 GLU A C 1
ATOM 733 O O . GLU A 1 96 ? 17.872 -16.347 13.35 1 85.46 96 GLU A O 1
ATOM 738 N N . PRO A 1 97 ? 15.927 -16.738 14.636 1 91.6 97 PRO A N 1
ATOM 739 C CA . PRO A 1 97 ? 14.656 -17.365 15.007 1 91.6 97 PRO A CA 1
ATOM 740 C C . PRO A 1 97 ? 13.448 -16.492 14.673 1 91.6 97 PRO A C 1
ATOM 742 O O . PRO A 1 97 ? 12.322 -16.818 15.055 1 91.6 97 PRO A O 1
ATOM 745 N N . ARG A 1 98 ? 13.738 -15.373 13.986 1 92.3 98 ARG A N 1
ATOM 746 C CA . ARG A 1 98 ? 12.657 -14.465 13.62 1 92.3 98 ARG A CA 1
ATOM 747 C C . ARG A 1 98 ? 11.769 -15.076 12.541 1 92.3 98 ARG A C 1
ATOM 749 O O . ARG A 1 98 ? 12.267 -15.57 11.527 1 92.3 98 ARG A O 1
ATOM 756 N N . GLU A 1 99 ? 10.47 -15.005 12.771 1 91.65 99 GLU A N 1
ATOM 757 C CA . GLU A 1 99 ? 9.514 -15.496 11.784 1 91.65 99 GLU A CA 1
ATOM 758 C C . GLU A 1 99 ? 9.189 -14.423 10.748 1 91.65 99 GLU A C 1
ATOM 760 O O . GLU A 1 99 ? 9.424 -13.236 10.982 1 91.65 99 GLU A O 1
ATOM 765 N N . ALA A 1 100 ? 8.691 -14.924 9.705 1 91.72 100 ALA A N 1
ATOM 766 C CA . ALA A 1 100 ? 8.255 -13.984 8.676 1 91.72 100 ALA A CA 1
ATOM 767 C C . ALA A 1 100 ? 7.037 -13.19 9.139 1 91.72 100 ALA A C 1
ATOM 769 O O . ALA A 1 100 ? 6.238 -13.678 9.941 1 91.72 100 ALA A O 1
ATOM 770 N N . VAL A 1 101 ? 6.918 -11.963 8.714 1 93.71 101 VAL A N 1
ATOM 771 C CA . VAL A 1 101 ? 5.718 -11.15 8.881 1 93.71 101 VAL A CA 1
ATOM 772 C C . VAL A 1 101 ? 5.068 -10.903 7.521 1 93.71 101 VAL A C 1
ATOM 774 O O . VAL A 1 101 ? 5.74 -10.498 6.569 1 93.71 101 VAL A O 1
ATOM 777 N N . ARG A 1 102 ? 3.823 -11.22 7.465 1 92.57 102 ARG A N 1
ATOM 778 C CA . ARG A 1 102 ? 3.055 -10.982 6.247 1 92.57 102 ARG A CA 1
ATOM 779 C C . ARG A 1 102 ? 1.79 -10.185 6.545 1 92.57 102 ARG A C 1
ATOM 781 O O . ARG A 1 102 ? 1.019 -10.544 7.436 1 92.57 102 ARG A O 1
ATOM 788 N N . ILE A 1 103 ? 1.608 -9.11 5.821 1 94.7 103 ILE A N 1
ATOM 789 C CA . ILE A 1 103 ? 0.383 -8.321 5.887 1 94.7 103 ILE A CA 1
ATOM 790 C C . ILE A 1 103 ? -0.289 -8.296 4.516 1 94.7 103 ILE A C 1
ATOM 792 O O . ILE A 1 103 ? 0.242 -7.714 3.568 1 94.7 103 ILE A O 1
ATOM 796 N N . HIS A 1 104 ? -1.43 -8.93 4.431 1 92.7 104 HIS A N 1
ATOM 797 C CA . HIS A 1 104 ? -2.218 -8.9 3.204 1 92.7 104 HIS A CA 1
ATOM 798 C C . HIS A 1 104 ? -3.188 -7.723 3.201 1 92.7 104 HIS A C 1
ATOM 800 O O . HIS A 1 104 ? -3.96 -7.547 4.146 1 92.7 104 HIS A O 1
ATOM 806 N N . ASP A 1 105 ? -3.067 -6.929 2.26 1 94.35 105 ASP A N 1
ATOM 807 C CA . ASP A 1 105 ? -3.945 -5.783 2.047 1 94.35 105 ASP A CA 1
ATOM 808 C C . ASP A 1 105 ? -4.621 -5.855 0.68 1 94.35 105 ASP A C 1
ATOM 810 O O . ASP A 1 105 ? -4.294 -5.082 -0.222 1 94.35 105 ASP A O 1
ATOM 814 N N . ARG A 1 106 ? -5.657 -6.765 0.593 1 93.16 106 ARG A N 1
ATOM 815 C CA . ARG A 1 106 ? -6.202 -7.095 -0.72 1 93.16 106 ARG A CA 1
ATOM 816 C C . ARG A 1 106 ? -7.703 -6.83 -0.772 1 93.16 106 ARG A C 1
ATOM 818 O O . ARG A 1 106 ? -8.334 -7.006 -1.816 1 93.16 106 ARG A O 1
ATOM 825 N N . LYS A 1 107 ? -8.275 -6.415 0.351 1 91.92 107 LYS A N 1
ATOM 826 C CA . LYS A 1 107 ? -9.702 -6.108 0.339 1 91.92 107 LYS A CA 1
ATOM 827 C C . LYS A 1 107 ? -10 -4.912 -0.561 1 91.92 107 LYS A C 1
ATOM 829 O O . LYS A 1 107 ? -9.224 -3.955 -0.608 1 91.92 107 LYS A O 1
ATOM 834 N N . ARG A 1 108 ? -11.083 -4.982 -1.326 1 93.87 108 ARG A N 1
ATOM 835 C CA . ARG A 1 108 ? -11.58 -3.972 -2.254 1 93.87 108 ARG A CA 1
ATOM 836 C C . ARG A 1 108 ? -10.653 -3.831 -3.457 1 93.87 108 ARG A C 1
ATOM 838 O O . ARG A 1 108 ? -10.666 -2.804 -4.14 1 93.87 108 ARG A O 1
ATOM 845 N N . ALA A 1 109 ? -9.812 -4.808 -3.64 1 96.66 109 ALA A N 1
ATOM 846 C CA . ALA A 1 109 ? -9.015 -4.824 -4.863 1 96.66 109 ALA A CA 1
ATOM 847 C C . ALA A 1 109 ? -9.895 -5.05 -6.089 1 96.66 109 ALA A C 1
ATOM 849 O O . ALA A 1 109 ? -10.944 -5.692 -5.998 1 96.66 109 ALA A O 1
ATOM 850 N N . ALA A 1 110 ? -9.464 -4.519 -7.218 1 98 110 ALA A N 1
ATOM 851 C CA . ALA A 1 110 ? -10.185 -4.717 -8.472 1 98 110 ALA A CA 1
ATOM 852 C C . ALA A 1 110 ? -10.422 -6.201 -8.741 1 98 110 ALA A C 1
ATOM 854 O O . ALA A 1 110 ? -11.487 -6.588 -9.227 1 98 110 ALA A O 1
ATOM 855 N N . ALA A 1 111 ? -9.552 -7.067 -8.382 1 97.75 111 ALA A N 1
ATOM 856 C CA . ALA A 1 111 ? -9.605 -8.505 -8.634 1 97.75 111 ALA A CA 1
ATOM 857 C C . ALA A 1 111 ? -10.758 -9.153 -7.873 1 97.75 111 ALA A C 1
ATOM 859 O O . ALA A 1 111 ? -11.228 -10.23 -8.246 1 97.75 111 ALA A O 1
ATOM 860 N N . GLU A 1 112 ? -11.232 -8.539 -6.783 1 97.35 112 GLU A N 1
ATOM 861 C CA . GLU A 1 112 ? -12.321 -9.089 -5.981 1 97.35 112 GLU A CA 1
ATOM 862 C C . GLU A 1 112 ? -13.608 -9.191 -6.795 1 97.35 112 GLU A C 1
ATOM 864 O O . GLU A 1 112 ? -14.475 -10.014 -6.494 1 97.35 112 GLU A O 1
ATOM 869 N N . THR A 1 113 ? -13.699 -8.351 -7.821 1 97.94 113 THR A N 1
ATOM 870 C CA . THR A 1 113 ? -14.932 -8.338 -8.601 1 97.94 113 THR A CA 1
ATOM 871 C C . THR A 1 113 ? -14.712 -8.971 -9.972 1 97.94 113 THR A C 1
ATOM 873 O O . THR A 1 113 ? -15.513 -8.775 -10.887 1 97.94 113 THR A O 1
ATOM 876 N N . MET A 1 114 ? -13.585 -9.593 -10.124 1 98.23 114 MET A N 1
ATOM 877 C CA . MET A 1 114 ? -13.286 -10.277 -11.379 1 98.23 114 MET A CA 1
ATOM 878 C C . MET A 1 114 ? -14.399 -11.251 -11.747 1 98.23 114 MET A C 1
ATOM 880 O O . MET A 1 114 ? -14.815 -12.066 -10.921 1 98.23 114 MET A O 1
ATOM 884 N N . SER A 1 115 ? -14.899 -11.16 -12.955 1 98.29 115 SER A N 1
ATOM 885 C CA . SER A 1 115 ? -15.95 -12.019 -13.492 1 98.29 115 SER A CA 1
ATOM 886 C C . SER A 1 115 ? -15.548 -12.609 -14.839 1 98.29 115 SER A C 1
ATOM 888 O O . SER A 1 115 ? -14.592 -12.145 -15.465 1 98.29 115 SER A O 1
ATOM 890 N N . PRO A 1 116 ? -16.237 -13.659 -15.282 1 97.93 116 PRO A N 1
ATOM 891 C CA . PRO A 1 116 ? -15.916 -14.229 -16.592 1 97.93 116 PRO A CA 1
ATOM 892 C C . PRO A 1 116 ? -15.971 -13.196 -17.715 1 97.93 116 PRO A C 1
ATOM 894 O O . PRO A 1 116 ? -15.24 -13.312 -18.702 1 97.93 116 PRO A O 1
ATOM 897 N N . GLY A 1 117 ? -16.773 -12.151 -17.493 1 97.75 117 GLY A N 1
ATOM 898 C CA . GLY A 1 117 ? -16.877 -11.094 -18.486 1 97.75 117 GLY A CA 1
ATOM 899 C C . GLY A 1 117 ? -15.61 -10.27 -18.615 1 97.75 117 GLY A C 1
ATOM 900 O O . GLY A 1 117 ? -15.409 -9.582 -19.618 1 97.75 117 GLY A O 1
ATOM 901 N N . ASP A 1 118 ? -14.754 -10.369 -17.675 1 98 118 ASP A N 1
ATOM 902 C CA . ASP A 1 118 ? -13.49 -9.638 -17.683 1 98 118 ASP A CA 1
ATOM 903 C C . ASP A 1 118 ? -12.391 -10.448 -18.366 1 98 118 ASP A C 1
ATOM 905 O O . ASP A 1 118 ? -11.291 -9.942 -18.597 1 98 118 ASP A O 1
ATOM 909 N N . LEU A 1 119 ? -12.669 -11.693 -18.7 1 98.44 119 LEU A N 1
ATOM 910 C CA . LEU A 1 119 ? -11.65 -12.636 -19.145 1 98.44 119 LEU A CA 1
ATOM 911 C C . LEU A 1 119 ? -11.942 -13.126 -20.559 1 98.44 119 LEU A C 1
ATOM 913 O O . LEU A 1 119 ? -13.099 -13.149 -20.986 1 98.44 119 LEU A O 1
ATOM 917 N N . ASP A 1 120 ? -10.936 -13.501 -21.295 1 97.95 120 ASP A N 1
ATOM 918 C CA . ASP A 1 120 ? -11.079 -14.17 -22.585 1 97.95 120 ASP A CA 1
ATOM 919 C C . ASP A 1 120 ? -11.392 -15.653 -22.403 1 97.95 120 ASP A C 1
ATOM 921 O O . ASP A 1 120 ? -10.499 -16.498 -22.497 1 97.95 120 ASP A O 1
ATOM 925 N N . MET A 1 121 ? -12.683 -15.97 -22.322 1 97.07 121 MET A N 1
ATOM 926 C CA . MET A 1 121 ? -13.103 -17.332 -22.005 1 97.07 121 MET A CA 1
ATOM 927 C C . MET A 1 121 ? -12.851 -18.267 -23.183 1 97.07 121 MET A C 1
ATOM 929 O O . MET A 1 121 ? -12.652 -19.469 -22.995 1 97.07 121 MET A O 1
ATOM 933 N N . ASP A 1 122 ? -12.806 -17.724 -24.353 1 96.49 122 ASP A N 1
ATOM 934 C CA . ASP A 1 122 ? -12.473 -18.538 -25.518 1 96.49 122 ASP A CA 1
ATOM 935 C C . ASP A 1 122 ? -11.026 -19.022 -25.456 1 96.49 122 ASP A C 1
ATOM 937 O O . ASP A 1 122 ? -10.741 -20.183 -25.756 1 96.49 122 ASP A O 1
ATOM 941 N N . LEU A 1 123 ? -10.194 -18.116 -25.076 1 97.19 123 LEU A N 1
ATOM 942 C CA . LEU A 1 123 ? -8.791 -18.48 -24.916 1 97.19 123 LEU A CA 1
ATOM 943 C C . LEU A 1 123 ? -8.628 -19.562 -23.854 1 97.19 123 LEU A C 1
ATOM 945 O O . LEU A 1 123 ? -7.875 -20.519 -24.046 1 97.19 123 LEU A O 1
ATOM 949 N N . ILE A 1 124 ? -9.334 -19.403 -22.775 1 97.31 124 ILE A N 1
ATOM 950 C CA . ILE A 1 124 ? -9.283 -20.342 -21.659 1 97.31 124 ILE A CA 1
ATOM 951 C C . ILE A 1 124 ? -9.757 -21.718 -22.121 1 97.31 124 ILE A C 1
ATOM 953 O O . ILE A 1 124 ? -9.099 -22.728 -21.862 1 97.31 124 ILE A O 1
ATOM 957 N N . GLN A 1 125 ? -10.825 -21.777 -22.821 1 96.05 125 GLN A N 1
ATOM 958 C CA . GLN A 1 125 ? -11.439 -23.028 -23.254 1 96.05 125 GLN A CA 1
ATOM 959 C C . GLN A 1 125 ? -10.55 -23.759 -24.256 1 96.05 125 GLN A C 1
ATOM 961 O O . GLN A 1 125 ? -10.561 -24.991 -24.319 1 96.05 125 GLN A O 1
ATOM 966 N N . ASN A 1 126 ? -9.733 -23.037 -24.967 1 96.16 126 ASN A N 1
ATOM 967 C CA . ASN A 1 126 ? -8.965 -23.639 -26.051 1 96.16 126 ASN A CA 1
ATOM 968 C C . ASN A 1 126 ? -7.5 -23.825 -25.665 1 96.16 126 ASN A C 1
ATOM 970 O O . ASN A 1 126 ? -6.69 -24.27 -26.481 1 96.16 126 ASN A O 1
ATOM 974 N N . ALA A 1 127 ? -7.156 -23.474 -24.46 1 97.17 127 ALA A N 1
ATOM 975 C CA . ALA A 1 127 ? -5.783 -23.644 -23.991 1 97.17 127 ALA A CA 1
ATOM 976 C C . ALA A 1 127 ? -5.481 -25.112 -23.702 1 97.17 127 ALA A C 1
ATOM 978 O O . ALA A 1 127 ? -6.391 -25.896 -23.423 1 97.17 127 ALA A O 1
ATOM 979 N N . SER A 1 128 ? -4.217 -25.45 -23.784 1 97.29 128 SER A N 1
ATOM 980 C CA . SER A 1 128 ? -3.814 -26.81 -23.44 1 97.29 128 SER A CA 1
ATOM 981 C C . SER A 1 128 ? -3.93 -27.058 -21.94 1 97.29 128 SER A C 1
ATOM 983 O O . SER A 1 128 ? -4.063 -28.203 -21.503 1 97.29 128 SER A O 1
ATOM 985 N N . SER A 1 129 ? -3.825 -26.025 -21.156 1 97.77 129 SER A N 1
ATOM 986 C CA . SER A 1 129 ? -3.956 -26.119 -19.706 1 97.77 129 SER A CA 1
ATOM 987 C C . SER A 1 129 ? -4.406 -24.792 -19.104 1 97.77 129 SER A C 1
ATOM 989 O O . SER A 1 129 ? -4.107 -23.725 -19.645 1 97.77 129 SER A O 1
ATOM 991 N N . VAL A 1 130 ? -5.15 -24.872 -18.003 1 98.45 130 VAL A N 1
ATOM 992 C CA . VAL A 1 130 ? -5.556 -23.708 -17.222 1 98.45 130 VAL A CA 1
ATOM 993 C C . VAL A 1 130 ? -5.182 -23.913 -15.756 1 98.45 130 VAL A C 1
ATOM 995 O O . VAL A 1 130 ? -5.258 -25.031 -15.24 1 98.45 130 VAL A O 1
ATOM 998 N N . PHE A 1 131 ? -4.767 -22.849 -15.119 1 98.78 131 PHE A N 1
ATOM 999 C CA . PHE A 1 131 ? -4.368 -22.932 -13.72 1 98.78 131 PHE A CA 1
ATOM 1000 C C . PHE A 1 131 ? -4.998 -21.806 -12.909 1 98.78 131 PHE A C 1
ATOM 1002 O O . PHE A 1 131 ? -4.986 -20.648 -13.332 1 98.78 131 PHE A O 1
ATOM 1009 N N . VAL A 1 132 ? -5.481 -22.146 -11.712 1 98.79 132 VAL A N 1
ATOM 1010 C CA . VAL A 1 132 ? -6.002 -21.206 -10.724 1 98.79 132 VAL A CA 1
ATOM 1011 C C . VAL A 1 132 ? -5.546 -21.62 -9.327 1 98.79 132 VAL A C 1
ATOM 1013 O O . VAL A 1 132 ? -5.239 -22.79 -9.088 1 98.79 132 VAL A O 1
ATOM 1016 N N . ALA A 1 133 ? -5.455 -20.696 -8.486 1 98.59 133 ALA A N 1
ATOM 1017 C CA . ALA A 1 133 ? -5.094 -20.983 -7.1 1 98.59 133 ALA A CA 1
ATOM 1018 C C . ALA A 1 133 ? -6.252 -20.675 -6.156 1 98.59 133 ALA A C 1
ATOM 1020 O O . ALA A 1 133 ? -7.081 -19.807 -6.442 1 98.59 133 ALA A O 1
ATOM 1021 N N . GLY A 1 134 ? -6.256 -21.354 -5.027 1 98.15 134 GLY A N 1
ATOM 1022 C CA . GLY A 1 134 ? -7.288 -21.156 -4.022 1 98.15 134 GLY A CA 1
ATOM 1023 C C . GLY A 1 134 ? -7.334 -19.737 -3.485 1 98.15 134 GLY A C 1
ATOM 1024 O O . GLY A 1 134 ? -8.404 -19.233 -3.139 1 98.15 134 GLY A O 1
ATOM 1025 N N . SER A 1 135 ? -6.212 -19.109 -3.421 1 96.16 135 SER A N 1
ATOM 1026 C CA . SER A 1 135 ? -6.162 -17.754 -2.884 1 96.16 135 SER A CA 1
ATOM 1027 C C . SER A 1 135 ? -6.975 -16.789 -3.741 1 96.16 135 SER A C 1
ATOM 1029 O O . SER A 1 135 ? -7.534 -15.816 -3.23 1 96.16 135 SER A O 1
ATOM 1031 N N . THR A 1 136 ? -7.036 -17.02 -5.049 1 97.38 136 THR A N 1
ATOM 1032 C CA . THR A 1 136 ? -7.863 -16.2 -5.927 1 97.38 136 THR A CA 1
ATOM 1033 C C . THR A 1 136 ? -9.345 -16.425 -5.64 1 97.38 136 THR A C 1
ATOM 1035 O O . THR A 1 136 ? -10.124 -15.472 -5.584 1 97.38 136 THR A O 1
ATOM 1038 N N . LEU A 1 137 ? -9.695 -17.66 -5.386 1 97.95 137 LEU A N 1
ATOM 1039 C CA . LEU A 1 137 ? -11.083 -17.994 -5.088 1 97.95 137 LEU A CA 1
ATOM 1040 C C . LEU A 1 137 ? -11.502 -17.421 -3.738 1 97.95 137 LEU A C 1
ATOM 1042 O O . LEU A 1 137 ? -12.694 -17.24 -3.479 1 97.95 137 LEU A O 1
ATOM 1046 N N . ALA A 1 138 ? -10.582 -17.178 -2.914 1 97.06 138 ALA A N 1
ATOM 1047 C CA . ALA A 1 138 ? -10.841 -16.722 -1.551 1 97.06 138 ALA A CA 1
ATOM 1048 C C . ALA A 1 138 ? -11.189 -15.237 -1.526 1 97.06 138 ALA A C 1
ATOM 1050 O O . ALA A 1 138 ? -11.665 -14.721 -0.513 1 97.06 138 ALA A O 1
ATOM 1051 N N . LEU A 1 139 ? -10.987 -14.491 -2.618 1 96.82 139 LEU A N 1
ATOM 1052 C CA . LEU A 1 139 ? -11.049 -13.034 -2.607 1 96.82 139 LEU A CA 1
ATOM 1053 C C . LEU A 1 139 ? -12.477 -12.553 -2.369 1 96.82 139 LEU A C 1
ATOM 1055 O O . LEU A 1 139 ? -12.69 -11.522 -1.728 1 96.82 139 LEU A O 1
ATOM 1059 N N . SER A 1 140 ? -13.398 -13.228 -2.992 1 97.27 140 SER A N 1
ATOM 1060 C CA . SER A 1 140 ? -14.812 -12.878 -2.919 1 97.27 140 SER A CA 1
ATOM 1061 C C . SER A 1 140 ? -15.685 -13.978 -3.513 1 97.27 140 SER A C 1
ATOM 1063 O O . SER A 1 140 ? -15.177 -14.917 -4.13 1 97.27 140 SER A O 1
ATOM 1065 N N . GLU A 1 141 ? -16.967 -13.819 -3.335 1 97.45 141 GLU A N 1
ATOM 1066 C CA . GLU A 1 141 ? -17.898 -14.756 -3.957 1 97.45 141 GLU A CA 1
ATOM 1067 C C . GLU A 1 141 ? -17.816 -14.688 -5.479 1 97.45 141 GLU A C 1
ATOM 1069 O O . GLU A 1 141 ? -17.845 -15.719 -6.154 1 97.45 141 GLU A O 1
ATOM 1074 N N . THR A 1 142 ? -17.67 -13.494 -5.972 1 97.84 142 THR A N 1
ATOM 1075 C CA . THR A 1 142 ? -17.577 -13.314 -7.416 1 97.84 142 THR A CA 1
ATOM 1076 C C . THR A 1 142 ? -16.289 -13.928 -7.956 1 97.84 142 THR A C 1
ATOM 1078 O O . THR A 1 142 ? -16.295 -14.574 -9.006 1 97.84 142 THR A O 1
ATOM 1081 N N . ALA A 1 143 ? -15.221 -13.752 -7.272 1 97.74 143 ALA A N 1
ATOM 1082 C CA . ALA A 1 143 ? -13.95 -14.342 -7.684 1 97.74 143 ALA A CA 1
ATOM 1083 C C . ALA A 1 143 ? -14.012 -15.866 -7.637 1 97.74 143 ALA A C 1
ATOM 1085 O O . ALA A 1 143 ? -13.461 -16.543 -8.509 1 97.74 143 ALA A O 1
ATOM 1086 N N . ALA A 1 144 ? -14.674 -16.361 -6.633 1 98.28 144 ALA A N 1
ATOM 1087 C CA . ALA A 1 144 ? -14.836 -17.808 -6.511 1 98.28 144 ALA A CA 1
ATOM 1088 C C . ALA A 1 144 ? -15.636 -18.371 -7.682 1 98.28 144 ALA A C 1
ATOM 1090 O O . ALA A 1 144 ? -15.253 -19.384 -8.273 1 98.28 144 ALA A O 1
ATOM 1091 N N . GLU A 1 145 ? -16.696 -17.731 -8.003 1 98.36 145 GLU A N 1
ATOM 1092 C CA . GLU A 1 145 ? -17.528 -18.146 -9.129 1 98.36 145 GLU A CA 1
ATOM 1093 C C . GLU A 1 145 ? -16.756 -18.067 -10.443 1 98.36 145 GLU A C 1
ATOM 1095 O O . GLU A 1 145 ? -16.908 -18.929 -11.311 1 98.36 145 GLU A O 1
ATOM 1100 N N . THR A 1 146 ? -15.988 -17.075 -10.554 1 98.63 146 THR A N 1
ATOM 1101 C CA . THR A 1 146 ? -15.184 -16.902 -11.758 1 98.63 146 THR A CA 1
ATOM 1102 C C . THR A 1 146 ? -14.13 -18.001 -11.867 1 98.63 146 THR A C 1
ATOM 1104 O O . THR A 1 146 ? -13.927 -18.569 -12.942 1 98.63 146 THR A O 1
ATOM 1107 N N . GLY A 1 147 ? -13.413 -18.227 -10.744 1 98.41 147 GLY A N 1
ATOM 1108 C CA . GLY A 1 147 ? -12.462 -19.327 -10.747 1 98.41 147 GLY A CA 1
ATOM 1109 C C . GLY A 1 147 ? -13.084 -20.653 -11.142 1 98.41 147 GLY A C 1
ATOM 1110 O O . GLY A 1 147 ? -12.495 -21.417 -11.909 1 98.41 147 GLY A O 1
ATOM 1111 N N . ALA A 1 148 ? -14.255 -20.902 -10.676 1 98.38 148 ALA A N 1
ATOM 1112 C CA . ALA A 1 148 ? -14.986 -22.114 -11.036 1 98.38 148 ALA A CA 1
ATOM 1113 C C . ALA A 1 148 ? -15.281 -22.152 -12.533 1 98.38 148 ALA A C 1
ATOM 1115 O O . ALA A 1 148 ? -15.117 -23.19 -13.178 1 98.38 148 ALA A O 1
ATOM 1116 N N . ALA A 1 149 ? -15.718 -21.047 -13.018 1 98.42 149 ALA A N 1
ATOM 1117 C CA . ALA A 1 149 ? -16.018 -20.955 -14.444 1 98.42 149 ALA A CA 1
ATOM 1118 C C . ALA A 1 149 ? -14.769 -21.201 -15.285 1 98.42 149 ALA A C 1
ATOM 1120 O O . ALA A 1 149 ? -14.835 -21.853 -16.33 1 98.42 149 ALA A O 1
ATOM 1121 N N . VAL A 1 150 ? -13.684 -20.702 -14.871 1 98.43 150 VAL A N 1
ATOM 1122 C CA . VAL A 1 150 ? -12.408 -20.859 -15.563 1 98.43 150 VAL A CA 1
ATOM 1123 C C . VAL A 1 150 ? -12.015 -22.334 -15.593 1 98.43 150 VAL A C 1
ATOM 1125 O O . VAL A 1 150 ? -11.66 -22.867 -16.647 1 98.43 150 VAL A O 1
ATOM 1128 N N . LEU A 1 151 ? -12.123 -22.956 -14.445 1 98.2 151 LEU A N 1
ATOM 1129 C CA . LEU A 1 151 ? -11.763 -24.367 -14.348 1 98.2 151 LEU A CA 1
ATOM 1130 C C . LEU A 1 151 ? -12.7 -25.226 -15.19 1 98.2 151 LEU A C 1
ATOM 1132 O O . LEU A 1 151 ? -12.254 -26.145 -15.88 1 98.2 151 LEU A O 1
ATOM 1136 N N . ARG A 1 152 ? -13.975 -24.901 -15.199 1 97.13 152 ARG A N 1
ATOM 1137 C CA . ARG A 1 152 ? -14.945 -25.628 -16.012 1 97.13 152 ARG A CA 1
ATOM 1138 C C . ARG A 1 152 ? -14.646 -25.463 -17.499 1 97.13 152 ARG A C 1
ATOM 1140 O O . ARG A 1 152 ? -14.718 -26.428 -18.262 1 97.13 152 ARG A O 1
ATOM 1147 N N . ALA A 1 153 ? -14.35 -24.285 -17.847 1 96.38 153 ALA A N 1
ATOM 1148 C CA . ALA A 1 153 ? -14.029 -24.02 -19.247 1 96.38 153 ALA A CA 1
ATOM 1149 C C . ALA A 1 153 ? -12.796 -24.805 -19.685 1 96.38 153 ALA A C 1
ATOM 1151 O O . ALA A 1 153 ? -12.756 -25.342 -20.795 1 96.38 153 ALA A O 1
ATOM 1152 N N . GLY A 1 154 ? -11.778 -24.829 -18.848 1 93.77 154 GLY A N 1
ATOM 1153 C CA . GLY A 1 154 ? -10.578 -25.597 -19.138 1 93.77 154 GLY A CA 1
ATOM 1154 C C . GLY A 1 154 ? -10.837 -27.087 -19.259 1 93.77 154 GLY A C 1
ATOM 1155 O O . GLY A 1 154 ? -10.236 -27.76 -20.099 1 93.77 154 GLY A O 1
ATOM 1156 N N . ALA A 1 155 ? -11.747 -27.573 -18.504 1 90.76 155 ALA A N 1
ATOM 1157 C CA . ALA A 1 155 ? -12.076 -28.995 -18.458 1 90.76 155 ALA A CA 1
ATOM 1158 C C . ALA A 1 155 ? -12.924 -29.401 -19.66 1 90.76 155 ALA A C 1
ATOM 1160 O O . ALA A 1 155 ? -12.947 -30.572 -20.045 1 90.76 155 ALA A O 1
ATOM 1161 N N . SER A 1 156 ? -13.686 -28.516 -20.163 1 84.87 156 SER A N 1
ATOM 1162 C CA . SER A 1 156 ? -14.612 -28.797 -21.255 1 84.87 156 SER A CA 1
ATOM 1163 C C . SER A 1 156 ? -13.871 -28.975 -22.576 1 84.87 156 SER A C 1
ATOM 1165 O O . SER A 1 156 ? -14.422 -29.523 -23.534 1 84.87 156 SER A O 1
ATOM 1167 N N . GLY A 1 157 ? -12.722 -28.534 -22.577 1 79.99 157 GLY A N 1
ATOM 1168 C CA . GLY A 1 157 ? -11.868 -28.751 -23.733 1 79.99 157 GLY A CA 1
ATOM 1169 C C . GLY A 1 157 ? -10.95 -29.949 -23.58 1 79.99 157 GLY A C 1
ATOM 1170 O O . GLY A 1 157 ? -11.241 -30.866 -22.81 1 79.99 157 GLY A O 1
ATOM 1171 N N . ASP A 1 158 ? -10.007 -30.008 -24.421 1 83.27 158 ASP A N 1
ATOM 1172 C CA . ASP A 1 158 ? -9.027 -31.089 -24.392 1 83.27 158 ASP A CA 1
ATOM 1173 C C . ASP A 1 158 ? -7.871 -30.757 -23.45 1 83.27 158 ASP A C 1
ATOM 1175 O O . ASP A 1 158 ? -6.886 -31.495 -23.384 1 83.27 158 ASP A O 1
ATOM 1179 N N . GLY A 1 159 ? -8.076 -29.628 -22.785 1 88.63 159 GLY A N 1
ATOM 1180 C CA . GLY A 1 159 ? -6.966 -29.165 -21.968 1 88.63 159 GLY A CA 1
ATOM 1181 C C . GLY A 1 159 ? -6.978 -29.738 -20.564 1 88.63 159 GLY A C 1
ATOM 1182 O O . GLY A 1 159 ? -7.91 -30.452 -20.187 1 88.63 159 GLY A O 1
ATOM 1183 N N . VAL A 1 160 ? -5.875 -29.499 -19.811 1 92.97 160 VAL A N 1
ATOM 1184 C CA . VAL A 1 160 ? -5.696 -29.931 -18.429 1 92.97 160 VAL A CA 1
ATOM 1185 C C . VAL A 1 160 ? -5.999 -28.773 -17.481 1 92.97 160 VAL A C 1
ATOM 1187 O O . VAL A 1 160 ? -5.419 -27.692 -17.607 1 92.97 160 VAL A O 1
ATOM 1190 N N . SER A 1 161 ? -6.952 -28.987 -16.579 1 97.6 161 SER A N 1
ATOM 1191 C CA . SER A 1 161 ? -7.264 -27.995 -15.555 1 97.6 161 SER A CA 1
ATOM 1192 C C . SER A 1 161 ? -6.515 -28.28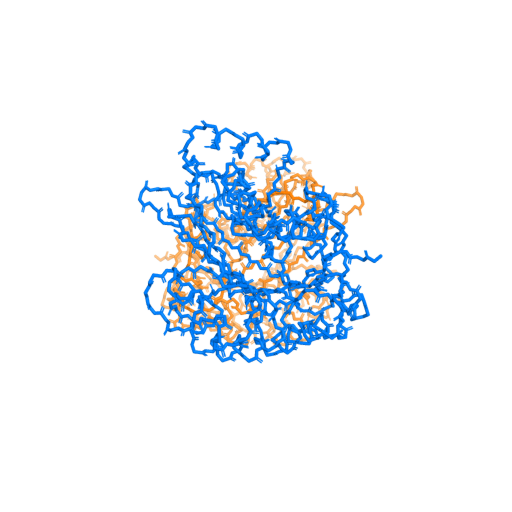5 -14.258 1 97.6 161 SER A C 1
ATOM 1194 O O . SER A 1 161 ? -6.599 -29.391 -13.721 1 97.6 161 SER A O 1
ATOM 1196 N N . ALA A 1 162 ? -5.792 -27.313 -13.784 1 98.65 162 ALA A N 1
ATOM 1197 C CA . ALA A 1 162 ? -4.964 -27.463 -12.59 1 98.65 162 ALA A CA 1
ATOM 1198 C C . ALA A 1 162 ? -5.362 -26.454 -11.516 1 98.65 162 ALA A C 1
ATOM 1200 O O . ALA A 1 162 ? -5.693 -25.307 -11.826 1 98.65 162 ALA A O 1
ATOM 1201 N N . LEU A 1 163 ? -5.346 -26.87 -10.275 1 98.81 163 LEU A N 1
ATOM 1202 C CA . LEU A 1 163 ? -5.688 -26.058 -9.112 1 98.81 163 LEU A CA 1
ATOM 1203 C C . LEU A 1 163 ? -4.705 -26.301 -7.971 1 98.81 163 LEU A C 1
ATOM 1205 O O . LEU A 1 163 ? -4.313 -27.442 -7.717 1 98.81 163 LEU A O 1
ATOM 1209 N N . GLU A 1 164 ? -4.341 -25.248 -7.355 1 98.79 164 GLU A N 1
ATOM 1210 C CA . GLU A 1 164 ? -3.634 -25.372 -6.084 1 98.79 164 GLU A CA 1
ATOM 1211 C C . GLU A 1 164 ? -4.53 -24.98 -4.913 1 98.79 164 GLU A C 1
ATOM 1213 O O . GLU A 1 164 ? -5.238 -23.973 -4.976 1 98.79 164 GLU A O 1
ATOM 1218 N N . LEU A 1 165 ? -4.437 -25.697 -3.796 1 98.56 165 LEU A N 1
ATOM 1219 C CA . LEU A 1 165 ? -5.23 -25.353 -2.62 1 98.56 165 LEU A CA 1
ATOM 1220 C C . LEU A 1 165 ? -4.9 -23.945 -2.136 1 98.56 165 LEU A C 1
ATOM 1222 O O . LEU A 1 165 ? -5.803 -23.149 -1.867 1 98.56 165 LEU A O 1
ATOM 1226 N N . ASP A 1 166 ? -3.578 -23.641 -2.083 1 97.13 166 ASP A N 1
ATOM 1227 C CA . ASP A 1 166 ? -3.069 -22.303 -1.797 1 97.13 166 ASP A CA 1
ATOM 1228 C C . ASP A 1 166 ? -3.904 -21.617 -0.718 1 97.13 166 ASP A C 1
ATOM 1230 O O . ASP A 1 166 ? -4.392 -20.503 -0.918 1 97.13 166 ASP A O 1
ATOM 1234 N N . TYR A 1 167 ? -3.989 -22.28 0.463 1 96.84 167 TYR A N 1
ATOM 1235 C CA . TYR A 1 167 ? -4.786 -21.774 1.574 1 96.84 167 TYR A CA 1
ATOM 1236 C C . TYR A 1 167 ? -4.101 -20.587 2.241 1 96.84 167 TYR A C 1
ATOM 1238 O O . TYR A 1 167 ? -2.903 -20.637 2.532 1 96.84 167 TYR A O 1
ATOM 1246 N N . ARG A 1 168 ? -4.89 -19.543 2.405 1 92.98 168 ARG A N 1
ATOM 1247 C CA . ARG A 1 168 ? -4.455 -18.347 3.119 1 92.98 168 ARG A CA 1
ATOM 1248 C C . ARG A 1 168 ? -5.396 -18.026 4.276 1 92.98 168 ARG A C 1
ATOM 1250 O O . ARG A 1 168 ? -6.513 -17.55 4.06 1 92.98 168 ARG A O 1
ATOM 1257 N N . PRO A 1 169 ? -4.915 -18.239 5.474 1 92.18 169 PRO A N 1
ATOM 1258 C CA . PRO A 1 169 ? -5.797 -18.037 6.626 1 92.18 169 PRO A CA 1
ATOM 1259 C C . PRO A 1 169 ? -6.297 -16.599 6.741 1 92.18 169 PRO A C 1
ATOM 1261 O O . PRO A 1 169 ? -7.339 -16.351 7.354 1 92.18 169 PRO A O 1
ATOM 1264 N N . GLU A 1 170 ? -5.633 -15.656 6.167 1 85.52 170 GLU A N 1
ATOM 1265 C CA . GLU A 1 170 ? -5.992 -14.243 6.244 1 85.52 170 GLU A CA 1
ATOM 1266 C C . GLU A 1 170 ? -7.183 -13.927 5.343 1 85.52 170 GLU A C 1
ATOM 1268 O O . GLU A 1 170 ? -7.804 -12.87 5.475 1 85.52 170 GLU A O 1
ATOM 1273 N N . LEU A 1 171 ? -7.476 -14.851 4.445 1 90.05 171 LEU A N 1
ATOM 1274 C CA . LEU A 1 171 ? -8.503 -14.55 3.454 1 90.05 171 LEU A CA 1
ATOM 1275 C C . LEU A 1 171 ? -9.789 -15.313 3.754 1 90.05 171 LEU A C 1
ATOM 1277 O O . LEU A 1 171 ? -10.878 -14.878 3.371 1 90.05 171 LEU A O 1
ATOM 1281 N N . TRP A 1 172 ? -9.621 -16.487 4.348 1 93.83 172 TRP A N 1
ATOM 1282 C CA . TRP A 1 172 ? -10.828 -17.258 4.624 1 93.83 172 TRP A CA 1
ATOM 1283 C C . TRP A 1 172 ? -10.547 -18.366 5.634 1 93.83 172 TRP A C 1
ATOM 1285 O O . TRP A 1 172 ? -9.389 -18.7 5.893 1 93.83 172 TRP A O 1
ATOM 1295 N N . SER A 1 173 ? -11.592 -18.927 6.189 1 96.62 173 SER A N 1
ATOM 1296 C CA . SER A 1 173 ? -11.501 -20.031 7.138 1 96.62 173 SER A CA 1
ATOM 1297 C C . SER A 1 173 ? -11.288 -21.36 6.421 1 96.62 173 SER A C 1
ATOM 1299 O O . SER A 1 173 ? -11.622 -21.497 5.242 1 96.62 173 SER A O 1
ATOM 1301 N N . PRO A 1 174 ? -10.796 -22.334 7.193 1 97.66 174 PRO A N 1
ATOM 1302 C CA . PRO A 1 174 ? -10.647 -23.666 6.602 1 97.66 174 PRO A CA 1
ATOM 1303 C C . PRO A 1 174 ? -11.967 -24.232 6.083 1 97.66 174 PRO A C 1
ATOM 1305 O O . PRO A 1 174 ? -12.003 -24.844 5.013 1 97.66 174 PRO A O 1
ATOM 1308 N N . ALA A 1 175 ? -13.056 -24.004 6.773 1 97.71 175 ALA A N 1
ATOM 1309 C CA . ALA A 1 175 ? -14.36 -24.525 6.372 1 97.71 175 ALA A CA 1
ATOM 1310 C C . ALA A 1 175 ? -14.813 -23.913 5.05 1 97.71 175 ALA A C 1
ATOM 1312 O O . ALA A 1 175 ? -15.301 -24.621 4.166 1 97.71 175 ALA A O 1
ATOM 1313 N N . LYS A 1 176 ? -14.691 -22.628 4.975 1 97.69 176 LYS A N 1
ATOM 1314 C CA . LYS A 1 176 ? -15.063 -21.953 3.735 1 97.69 176 LYS A CA 1
ATOM 1315 C C . LYS A 1 176 ? -14.164 -22.39 2.581 1 97.69 176 LYS A C 1
ATOM 1317 O O . LYS A 1 176 ? -14.633 -22.571 1.456 1 97.69 176 LYS A O 1
ATOM 1322 N N . ALA A 1 177 ? -12.876 -22.523 2.871 1 98.53 177 ALA A N 1
ATOM 1323 C CA . ALA A 1 177 ? -11.93 -22.998 1.864 1 98.53 177 ALA A CA 1
ATOM 1324 C C . ALA A 1 177 ? -12.315 -24.387 1.362 1 98.53 177 ALA A C 1
ATOM 1326 O O . ALA A 1 177 ? -12.341 -24.632 0.153 1 98.53 177 ALA A O 1
ATOM 1327 N N . ARG A 1 178 ? -12.651 -25.249 2.252 1 98.04 178 ARG A N 1
ATOM 1328 C CA . ARG A 1 178 ? -13.036 -26.61 1.892 1 98.04 178 ARG A CA 1
ATOM 1329 C C . ARG A 1 178 ? -14.266 -26.611 0.99 1 98.04 178 ARG A C 1
ATOM 1331 O O . ARG A 1 178 ? -14.266 -27.244 -0.067 1 98.04 178 ARG A O 1
ATOM 1338 N N . GLU A 1 179 ? -15.225 -25.899 1.435 1 98.11 179 GLU A N 1
ATOM 1339 C CA . GLU A 1 179 ? -16.472 -25.83 0.679 1 98.11 179 GLU A CA 1
ATOM 1340 C C . GLU A 1 179 ? -16.233 -25.305 -0.734 1 98.11 179 GLU A C 1
ATOM 1342 O O . GLU A 1 179 ? -16.695 -25.9 -1.71 1 98.11 179 GLU A O 1
ATOM 1347 N N . THR A 1 180 ? -15.514 -24.24 -0.8 1 98.35 180 THR A N 1
ATOM 1348 C CA . THR A 1 180 ? -15.287 -23.584 -2.083 1 98.35 180 THR A CA 1
ATOM 1349 C C . THR A 1 180 ? -14.428 -24.459 -2.992 1 98.35 180 THR A C 1
ATOM 1351 O O . THR A 1 180 ? -14.768 -24.673 -4.157 1 98.35 180 THR A O 1
ATOM 1354 N N . LEU A 1 181 ? -13.362 -24.991 -2.451 1 98.6 181 LEU A N 1
ATOM 1355 C CA . LEU A 1 181 ? -12.392 -25.702 -3.277 1 98.6 181 LEU A CA 1
ATOM 1356 C C . LEU A 1 181 ? -12.923 -27.074 -3.68 1 98.6 181 LEU A C 1
ATOM 1358 O O . LEU A 1 181 ? -12.832 -27.461 -4.847 1 98.6 181 LEU A O 1
ATOM 1362 N N . THR A 1 182 ? -13.492 -27.81 -2.785 1 98.02 182 THR A N 1
ATOM 1363 C CA . THR A 1 182 ? -14.015 -29.123 -3.147 1 98.02 182 THR A CA 1
ATOM 1364 C C . THR A 1 182 ? -15.193 -28.989 -4.109 1 98.02 182 THR A C 1
ATOM 1366 O O . THR A 1 182 ? -15.462 -29.896 -4.899 1 98.02 182 THR A O 1
ATOM 1369 N N . GLY A 1 183 ? -15.82 -27.841 -4.069 1 97.59 183 GLY A N 1
ATOM 1370 C CA . GLY A 1 183 ? -16.934 -27.577 -4.966 1 97.59 183 GLY A CA 1
ATOM 1371 C C . GLY A 1 183 ? -16.518 -27.486 -6.422 1 97.59 183 GLY A C 1
ATOM 1372 O O . GLY A 1 183 ? -17.36 -27.551 -7.319 1 97.59 183 GLY A O 1
ATOM 1373 N N . VAL A 1 184 ? -15.228 -27.332 -6.67 1 98.1 184 VAL A N 1
ATOM 1374 C CA . VAL A 1 184 ? -14.795 -27.188 -8.056 1 98.1 184 VAL A CA 1
ATOM 1375 C C . VAL A 1 184 ? -13.923 -28.378 -8.451 1 98.1 184 VAL A C 1
ATOM 1377 O O . VAL A 1 184 ? -13.465 -28.467 -9.593 1 98.1 184 VAL A O 1
ATOM 1380 N N . PHE A 1 185 ? -13.704 -29.39 -7.665 1 98.03 185 PHE A N 1
ATOM 1381 C CA . PHE A 1 185 ? -12.769 -30.484 -7.898 1 98.03 185 PHE A CA 1
ATOM 1382 C C . PHE A 1 185 ? -13.19 -31.307 -9.109 1 98.03 185 PHE A C 1
ATOM 1384 O O . PHE A 1 185 ? -12.346 -31.887 -9.796 1 98.03 185 PHE A O 1
ATOM 1391 N N . GLU A 1 186 ? -14.496 -31.336 -9.36 1 95.93 186 GLU A N 1
ATOM 1392 C CA . GLU A 1 186 ? -14.983 -32.096 -10.507 1 95.93 186 GLU A CA 1
ATOM 1393 C C . GLU A 1 186 ? -14.417 -31.548 -11.814 1 95.93 186 GLU A C 1
ATOM 1395 O O . GLU A 1 186 ? -14.337 -32.268 -12.812 1 95.93 186 GLU A O 1
ATOM 1400 N N . SER A 1 187 ? -14.019 -30.269 -11.75 1 97.29 187 SER A N 1
ATOM 1401 C CA . SER A 1 187 ? -13.473 -29.624 -12.94 1 97.29 187 SER A CA 1
ATOM 1402 C C . SER A 1 187 ? -11.95 -29.557 -12.883 1 97.29 187 SER A C 1
ATOM 1404 O O . SER A 1 187 ? -11.329 -28.794 -13.625 1 97.29 187 SER A O 1
ATOM 1406 N N . VAL A 1 188 ? -11.32 -30.298 -12.022 1 98.03 188 VAL A N 1
ATOM 1407 C CA . VAL A 1 188 ? -9.875 -30.242 -11.823 1 98.03 188 VAL A CA 1
ATOM 1408 C C . VAL A 1 188 ? -9.248 -31.581 -12.204 1 98.03 188 VAL A C 1
ATOM 1410 O O . VAL A 1 188 ? -9.715 -32.637 -11.771 1 98.03 188 VAL A O 1
ATOM 1413 N N . ASP A 1 189 ? -8.252 -31.558 -13.005 1 96.94 189 ASP A N 1
ATOM 1414 C CA . ASP A 1 189 ? -7.511 -32.754 -13.391 1 96.94 189 ASP A CA 1
ATOM 1415 C C . ASP A 1 189 ? -6.29 -32.956 -12.498 1 96.94 189 ASP A C 1
ATOM 1417 O O . ASP A 1 189 ? -5.989 -34.081 -12.094 1 96.94 189 ASP A O 1
ATOM 1421 N N . VAL A 1 190 ? -5.568 -31.871 -12.222 1 98.09 190 VAL A N 1
ATOM 1422 C CA . VAL A 1 190 ? -4.346 -31.911 -11.426 1 98.09 190 VAL A CA 1
ATOM 1423 C C . VAL A 1 190 ? -4.507 -31.034 -10.187 1 98.09 190 VAL A C 1
ATOM 1425 O O . VAL A 1 190 ? -4.761 -29.832 -10.298 1 98.09 190 VAL A O 1
ATOM 1428 N N . LEU A 1 191 ? -4.358 -31.586 -9.04 1 98.76 191 LEU A N 1
ATOM 1429 C CA . LEU A 1 191 ? -4.439 -30.856 -7.779 1 98.76 191 LEU A CA 1
ATOM 1430 C C . LEU A 1 191 ? -3.064 -30.736 -7.132 1 98.76 191 LEU A C 1
ATOM 1432 O O . LEU A 1 191 ? -2.37 -31.738 -6.946 1 98.76 191 LEU A O 1
ATOM 1436 N N . PHE A 1 192 ? -2.698 -29.544 -6.842 1 98.79 192 PHE A N 1
ATOM 1437 C CA . PHE A 1 192 ? -1.501 -29.267 -6.055 1 98.79 192 PHE A CA 1
ATOM 1438 C C . PHE A 1 192 ? -1.869 -28.892 -4.625 1 98.79 192 PHE A C 1
ATOM 1440 O O . PHE A 1 192 ? -2.885 -28.234 -4.391 1 98.79 192 PHE A O 1
ATOM 1447 N N . GLY A 1 193 ? -1.06 -29.23 -3.715 1 97.88 193 GLY A N 1
ATOM 1448 C CA . GLY A 1 193 ? -1.238 -28.815 -2.333 1 97.88 193 GLY A CA 1
ATOM 1449 C C . GLY A 1 193 ? -0.049 -29.149 -1.451 1 97.88 193 GLY A C 1
ATOM 1450 O O . GLY A 1 193 ? 0.686 -30.099 -1.726 1 97.88 193 GLY A O 1
ATOM 1451 N N . SER A 1 194 ? 0.129 -28.394 -0.441 1 96.53 194 SER A N 1
ATOM 1452 C CA . SER A 1 194 ? 1.07 -28.768 0.611 1 96.53 194 SER A CA 1
ATOM 1453 C C . SER A 1 194 ? 0.427 -29.72 1.614 1 96.53 194 SER A C 1
ATOM 1455 O O . SER A 1 194 ? -0.798 -29.763 1.74 1 96.53 194 SER A O 1
ATOM 1457 N N . GLU A 1 195 ? 1.247 -30.438 2.289 1 95.16 195 GLU A N 1
ATOM 1458 C CA . GLU A 1 195 ? 0.727 -31.28 3.363 1 95.16 195 GLU A CA 1
ATOM 1459 C C . GLU A 1 195 ? -0.079 -30.46 4.367 1 95.16 195 GLU A C 1
ATOM 1461 O O . GLU A 1 195 ? -1.128 -30.903 4.838 1 95.16 195 GLU A O 1
ATOM 1466 N N . ASP A 1 196 ? 0.373 -29.276 4.649 1 94.71 196 ASP A N 1
ATOM 1467 C CA . ASP A 1 196 ? -0.314 -28.401 5.595 1 94.71 196 ASP A CA 1
ATOM 1468 C C . ASP A 1 196 ? -1.685 -27.988 5.065 1 94.71 196 ASP A C 1
ATOM 1470 O O . ASP A 1 196 ? -2.659 -27.942 5.818 1 94.71 196 ASP A O 1
ATOM 1474 N N . ASP A 1 197 ? -1.758 -27.703 3.801 1 96.82 197 ASP A N 1
ATOM 1475 C CA . ASP A 1 197 ? -3.03 -27.306 3.205 1 96.82 197 ASP A CA 1
ATOM 1476 C C . ASP A 1 197 ? -4.02 -28.469 3.2 1 96.82 197 ASP A C 1
ATOM 1478 O O . ASP A 1 197 ? -5.211 -28.277 3.455 1 96.82 197 ASP A O 1
ATOM 1482 N N . VAL A 1 198 ? -3.509 -29.627 2.863 1 97.34 198 VAL A N 1
ATOM 1483 C CA . VAL A 1 198 ? -4.367 -30.808 2.853 1 97.34 198 VAL A CA 1
ATOM 1484 C C . VAL A 1 198 ? -4.917 -31.058 4.256 1 97.34 198 VAL A C 1
ATOM 1486 O O . VAL A 1 198 ? -6.11 -31.321 4.424 1 97.34 198 VAL A O 1
ATOM 1489 N N . ARG A 1 199 ? -4.038 -30.937 5.211 1 96.34 199 ARG A N 1
ATOM 1490 C CA . ARG A 1 199 ? -4.443 -31.116 6.601 1 96.34 199 ARG A CA 1
ATOM 1491 C C . ARG A 1 199 ? -5.473 -30.069 7.01 1 96.34 199 ARG A C 1
ATOM 1493 O O . ARG A 1 199 ? -6.51 -30.403 7.588 1 96.34 199 ARG A O 1
ATOM 1500 N N . THR A 1 200 ? -5.286 -28.844 6.665 1 97.31 200 THR A N 1
ATOM 1501 C CA . THR A 1 200 ? -6.1 -27.73 7.139 1 97.31 200 THR A CA 1
ATOM 1502 C C . THR A 1 200 ? -7.405 -27.641 6.352 1 97.31 200 THR A C 1
ATOM 1504 O O . THR A 1 200 ? -8.479 -27.49 6.937 1 97.31 200 THR A O 1
ATOM 1507 N N . VAL A 1 201 ? -7.35 -27.786 5.043 1 97.58 201 VAL A N 1
ATOM 1508 C CA . VAL A 1 201 ? -8.491 -27.508 4.176 1 97.58 201 VAL A CA 1
ATOM 1509 C C . VAL A 1 201 ? -9.309 -28.781 3.973 1 97.58 201 VAL A C 1
ATOM 1511 O O . VAL A 1 201 ? -10.538 -28.76 4.076 1 97.58 201 VAL A O 1
ATOM 1514 N N . LEU A 1 202 ? -8.646 -29.887 3.706 1 97.14 202 LEU A N 1
ATOM 1515 C CA . LEU A 1 202 ? -9.367 -31.113 3.384 1 97.14 202 LEU A CA 1
ATOM 1516 C C . LEU A 1 202 ? -9.587 -3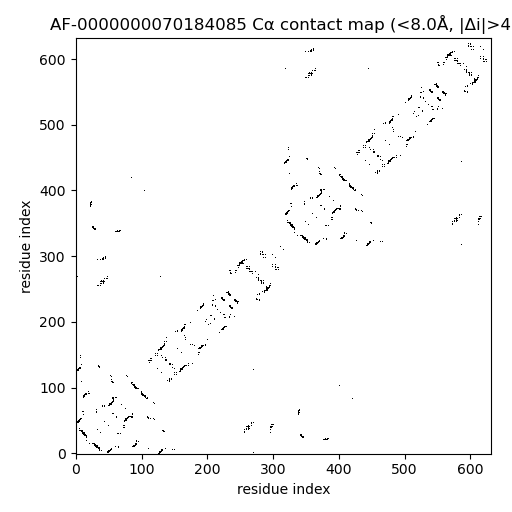1.958 4.635 1 97.14 202 LEU A C 1
ATOM 1518 O O . LEU A 1 202 ? -10.244 -33 4.577 1 97.14 202 LEU A O 1
ATOM 1522 N N . ASP A 1 203 ? -9.003 -31.475 5.735 1 95.34 203 ASP A N 1
ATOM 1523 C CA . ASP A 1 203 ? -9.156 -32.151 7.019 1 95.34 203 ASP A CA 1
ATOM 1524 C C . ASP A 1 203 ? -8.7 -33.606 6.932 1 95.34 203 ASP A C 1
ATOM 1526 O O . ASP A 1 203 ? -9.451 -34.52 7.28 1 95.34 203 ASP A O 1
ATOM 1530 N N . ARG A 1 204 ? -7.558 -33.765 6.4 1 94.07 204 ARG A N 1
ATOM 1531 C CA . ARG A 1 204 ? -6.941 -35.08 6.258 1 94.07 204 ARG A CA 1
ATOM 1532 C C . ARG A 1 204 ? -5.577 -35.122 6.938 1 94.07 204 ARG A C 1
ATOM 1534 O O . ARG A 1 204 ? -4.778 -34.194 6.796 1 94.07 204 ARG A O 1
ATOM 1541 N N . THR A 1 205 ? -5.405 -36.147 7.702 1 93.24 205 THR A N 1
ATOM 1542 C CA . THR A 1 205 ? -4.125 -36.334 8.376 1 93.24 205 THR A CA 1
ATOM 1543 C C . THR A 1 205 ? -3.492 -37.664 7.975 1 93.24 205 THR A C 1
ATOM 1545 O O . THR A 1 205 ? -4.198 -38.617 7.639 1 93.24 205 THR A O 1
ATOM 1548 N N . GLY A 1 206 ? -2.187 -37.67 7.972 1 91.2 206 GLY A N 1
ATOM 1549 C CA . GLY A 1 206 ? -1.449 -38.857 7.571 1 91.2 206 GLY A CA 1
ATOM 1550 C C . GLY A 1 206 ? -0.274 -38.551 6.662 1 91.2 206 GLY A C 1
ATOM 1551 O O . GLY A 1 206 ? 0.099 -37.388 6.491 1 91.2 206 GLY A O 1
ATOM 1552 N N . GLN A 1 207 ? 0.258 -39.636 6.098 1 92.77 207 GLN A N 1
ATOM 1553 C CA . GLN A 1 207 ? 1.41 -39.483 5.215 1 92.77 207 GLN A CA 1
ATOM 1554 C C . GLN A 1 207 ? 0.971 -39.16 3.789 1 92.77 207 GLN A C 1
ATOM 1556 O O . GLN A 1 207 ? -0.042 -39.677 3.314 1 92.77 207 GLN A O 1
ATOM 1561 N N . ALA A 1 208 ? 1.786 -38.387 3.138 1 94.64 208 ALA A N 1
ATOM 1562 C CA . ALA A 1 208 ? 1.473 -37.945 1.782 1 94.64 208 ALA A CA 1
ATOM 1563 C C . ALA A 1 208 ? 1.241 -39.136 0.856 1 94.64 208 ALA A C 1
ATOM 1565 O O . ALA A 1 208 ? 0.366 -39.093 -0.012 1 94.64 208 ALA A O 1
ATOM 1566 N N . ARG A 1 209 ? 2.007 -40.25 1.074 1 95.15 209 ARG A N 1
ATOM 1567 C CA . ARG A 1 209 ? 1.927 -41.429 0.218 1 95.15 209 ARG A CA 1
ATOM 1568 C C . ARG A 1 209 ? 0.557 -42.09 0.322 1 95.15 209 ARG A C 1
ATOM 1570 O O . ARG A 1 209 ? 0.083 -42.704 -0.636 1 95.15 209 ARG A O 1
ATOM 1577 N N . GLU A 1 210 ? -0.066 -41.902 1.467 1 95.77 210 GLU A N 1
ATOM 1578 C CA . GLU A 1 210 ? -1.401 -42.457 1.672 1 95.77 210 GLU A CA 1
ATOM 1579 C C . GLU A 1 210 ? -2.482 -41.465 1.252 1 95.77 210 GLU A C 1
ATOM 1581 O O . GLU A 1 210 ? -3.518 -41.86 0.714 1 95.77 210 GLU A O 1
ATOM 1586 N N . LEU A 1 211 ? -2.264 -40.245 1.481 1 96.74 211 LEU A N 1
ATOM 1587 C CA . LEU A 1 211 ? -3.263 -39.205 1.265 1 96.74 211 LEU A CA 1
ATOM 1588 C C . LEU A 1 211 ? -3.494 -38.975 -0.225 1 96.74 211 LEU A C 1
ATOM 1590 O O . LEU A 1 211 ? -4.634 -38.794 -0.66 1 96.74 211 LEU A O 1
ATOM 1594 N N . ALA A 1 212 ? -2.418 -38.983 -1.04 1 97.96 212 ALA A N 1
ATOM 1595 C CA . ALA A 1 212 ? -2.513 -38.598 -2.445 1 97.96 212 ALA A CA 1
ATOM 1596 C C . ALA A 1 212 ? -3.47 -39.515 -3.202 1 97.96 212 ALA A C 1
ATOM 1598 O O . ALA A 1 212 ? -4.406 -39.045 -3.853 1 97.96 212 ALA A O 1
ATOM 1599 N N . PRO A 1 213 ? -3.329 -40.892 -3.035 1 97.56 213 PRO A N 1
ATOM 1600 C CA . PRO A 1 213 ? -4.275 -41.765 -3.734 1 97.56 213 PRO A CA 1
ATOM 1601 C C . PRO A 1 213 ? -5.704 -41.622 -3.215 1 97.56 213 PRO A C 1
ATOM 1603 O O . PRO A 1 213 ? -6.659 -41.714 -3.991 1 97.56 213 PRO A O 1
ATOM 1606 N N . THR A 1 214 ? -5.877 -41.365 -1.933 1 97.15 214 THR A N 1
ATOM 1607 C CA . THR A 1 214 ? -7.205 -41.245 -1.341 1 97.15 214 THR A CA 1
ATOM 1608 C C . THR A 1 214 ? -7.913 -39.993 -1.852 1 97.15 214 THR A C 1
ATOM 1610 O O . THR A 1 214 ? -9.103 -40.033 -2.172 1 97.15 214 THR A O 1
ATOM 1613 N N . ILE A 1 215 ? -7.183 -38.936 -1.894 1 97.32 215 ILE A N 1
ATOM 1614 C CA . ILE A 1 215 ? -7.726 -37.679 -2.397 1 97.32 215 ILE A CA 1
ATOM 1615 C C . ILE A 1 215 ? -8.097 -37.83 -3.871 1 97.32 215 ILE A C 1
ATOM 1617 O O . ILE A 1 215 ? -9.179 -37.415 -4.29 1 97.32 215 ILE A O 1
ATOM 1621 N N . ALA A 1 216 ? -7.186 -38.441 -4.638 1 97.63 216 ALA A N 1
ATOM 1622 C CA . ALA A 1 216 ? -7.435 -38.655 -6.061 1 97.63 216 ALA A CA 1
ATOM 1623 C C . ALA A 1 216 ? -8.707 -39.47 -6.279 1 97.63 216 ALA A C 1
ATOM 1625 O O . ALA A 1 216 ? -9.533 -39.127 -7.128 1 97.63 216 ALA A O 1
ATOM 1626 N N . ALA A 1 217 ? -8.856 -40.501 -5.481 1 96.6 217 ALA A N 1
ATOM 1627 C CA . ALA A 1 217 ? -9.998 -41.402 -5.617 1 96.6 217 ALA A CA 1
ATOM 1628 C C . ALA A 1 217 ? -11.291 -40.716 -5.188 1 96.6 217 ALA A C 1
ATOM 1630 O O . ALA A 1 217 ? -12.337 -40.902 -5.814 1 96.6 217 ALA A O 1
ATOM 1631 N N . GLU A 1 218 ? -11.221 -39.997 -4.139 1 96.27 218 GLU A N 1
ATOM 1632 C CA . GLU A 1 218 ? -12.412 -39.383 -3.56 1 96.27 218 GLU A CA 1
ATOM 1633 C C . GLU A 1 218 ? -13.033 -38.371 -4.519 1 96.27 218 GLU A C 1
ATOM 1635 O O . GLU A 1 218 ? -14.257 -38.248 -4.593 1 96.27 218 GLU A O 1
ATOM 1640 N N . TRP A 1 219 ? -12.227 -37.659 -5.217 1 95.3 219 TRP A N 1
ATOM 1641 C CA . TRP A 1 219 ? -12.762 -36.584 -6.046 1 95.3 219 TRP A CA 1
ATOM 1642 C C . TRP A 1 219 ? -12.466 -36.835 -7.521 1 95.3 219 TRP A C 1
ATOM 1644 O O . TRP A 1 219 ? -12.616 -35.936 -8.352 1 95.3 219 TRP A O 1
ATOM 1654 N N . ASP A 1 220 ? -11.99 -38.056 -7.855 1 94.14 220 ASP A N 1
ATOM 1655 C CA . ASP A 1 220 ? -11.745 -38.493 -9.226 1 94.14 220 ASP A CA 1
ATOM 1656 C C . ASP A 1 220 ? -10.754 -37.567 -9.928 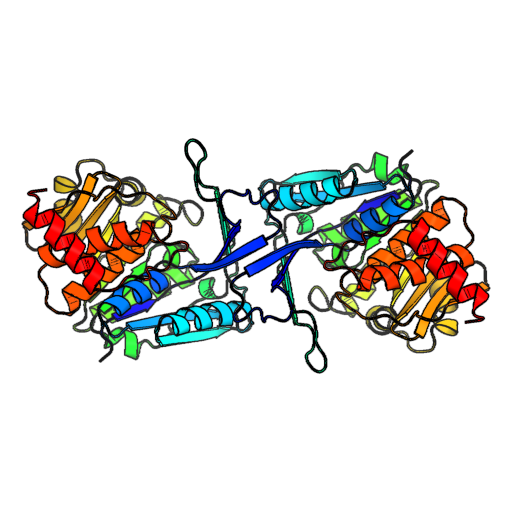1 94.14 220 ASP A C 1
ATOM 1658 O O . ASP A 1 220 ? -11.032 -37.064 -11.019 1 94.14 220 ASP A O 1
ATOM 1662 N N . LEU A 1 221 ? -9.657 -37.242 -9.231 1 96.55 221 LEU A N 1
ATOM 1663 C CA . LEU A 1 221 ? -8.567 -36.444 -9.782 1 96.55 221 LEU A CA 1
ATOM 166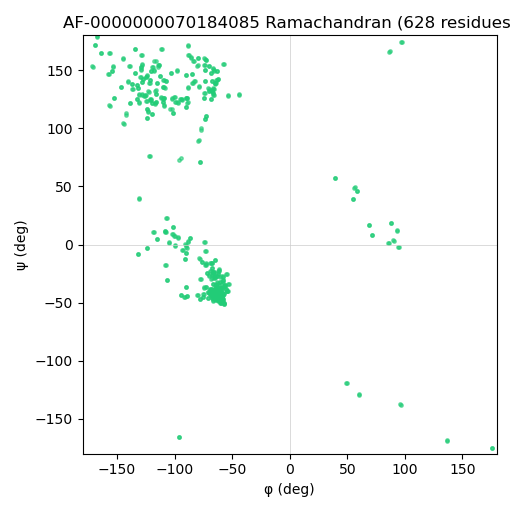4 C C . LEU A 1 221 ? -7.587 -37.322 -10.553 1 96.55 221 LEU A C 1
ATOM 1666 O O . LEU A 1 221 ? -7.278 -38.437 -10.128 1 96.55 221 LEU A O 1
ATOM 1670 N N . GLN A 1 222 ? -7.153 -36.839 -11.648 1 95.84 222 GLN A N 1
ATOM 1671 C CA . GLN A 1 222 ? -6.207 -37.589 -12.468 1 95.84 222 GLN A CA 1
ATOM 1672 C C . GLN A 1 222 ? -4.823 -37.615 -11.827 1 95.84 222 GLN A C 1
ATOM 1674 O O . GLN A 1 222 ? -4.084 -38.591 -11.97 1 95.84 222 GLN A O 1
ATOM 1679 N N . MET A 1 223 ? -4.47 -36.522 -11.205 1 98.12 223 MET A N 1
ATOM 1680 C CA . MET A 1 223 ? -3.138 -36.357 -10.631 1 98.12 223 MET A CA 1
ATOM 1681 C C . MET A 1 223 ? -3.193 -35.513 -9.362 1 98.12 223 MET A C 1
ATOM 1683 O O . MET A 1 223 ? -3.933 -34.53 -9.297 1 98.12 223 MET A O 1
ATOM 1687 N N . VAL A 1 224 ? -2.487 -35.964 -8.353 1 98.69 224 VAL A N 1
ATOM 1688 C CA . VAL A 1 224 ? -2.338 -35.229 -7.102 1 98.69 224 VAL A CA 1
ATOM 1689 C C . VAL A 1 224 ? -0.855 -35.026 -6.795 1 98.69 224 VAL A C 1
ATOM 1691 O O . VAL A 1 224 ? -0.083 -35.987 -6.773 1 98.69 224 VAL A O 1
ATOM 1694 N N . VAL A 1 225 ? -0.455 -33.809 -6.633 1 98.83 225 VAL A N 1
ATOM 1695 C CA . VAL A 1 225 ? 0.925 -33.448 -6.324 1 98.83 225 VAL A CA 1
ATOM 1696 C C . VAL A 1 225 ? 0.991 -32.788 -4.949 1 98.83 225 VAL A C 1
ATOM 169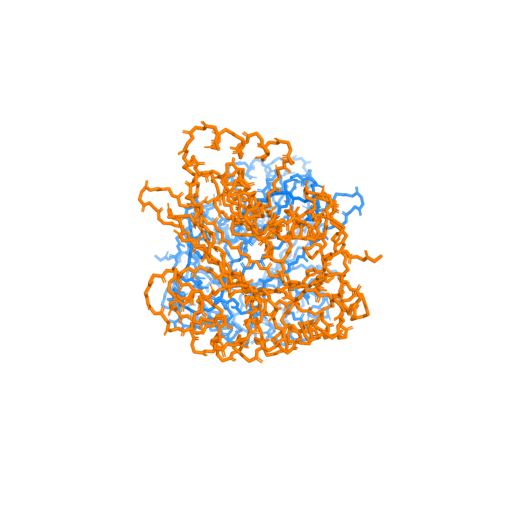8 O O . VAL A 1 225 ? 0.379 -31.741 -4.726 1 98.83 225 VAL A O 1
ATOM 1701 N N . LEU A 1 226 ? 1.765 -33.311 -4.048 1 98.41 226 LEU A N 1
ATOM 1702 C CA . LEU A 1 226 ? 1.864 -32.793 -2.688 1 98.41 226 LEU A CA 1
ATOM 1703 C C . LEU A 1 226 ? 3.296 -32.382 -2.366 1 98.41 226 LEU A C 1
ATOM 1705 O O . LEU A 1 226 ? 4.233 -33.153 -2.586 1 98.41 226 LEU A O 1
ATOM 1709 N N . THR A 1 227 ? 3.484 -31.188 -1.961 1 97.54 227 THR A N 1
ATOM 1710 C CA . THR A 1 227 ? 4.765 -30.733 -1.433 1 97.54 227 THR A CA 1
ATOM 1711 C C . THR A 1 227 ? 4.833 -30.942 0.077 1 97.54 227 THR A C 1
ATOM 1713 O O . THR A 1 227 ? 3.822 -30.822 0.772 1 97.54 227 THR A O 1
ATOM 1716 N N . ARG A 1 228 ? 6.093 -31.274 0.573 1 95.53 228 ARG A N 1
ATOM 1717 C CA . ARG A 1 228 ? 6.268 -31.689 1.961 1 95.53 228 ARG A CA 1
ATOM 1718 C C . ARG A 1 228 ? 7.406 -30.921 2.623 1 95.53 228 ARG A C 1
ATOM 1720 O O . ARG A 1 228 ? 8.256 -31.514 3.291 1 95.53 228 ARG A O 1
ATOM 1727 N N . SER A 1 229 ? 7.494 -29.665 2.336 1 89.64 229 SER A N 1
ATOM 1728 C CA . SER A 1 229 ? 8.513 -28.81 2.935 1 89.64 229 SER A CA 1
ATOM 1729 C C . SER A 1 229 ? 9.897 -29.442 2.833 1 89.64 229 SER A C 1
ATOM 1731 O O . SER A 1 229 ? 10.359 -29.762 1.735 1 89.64 229 SER A O 1
ATOM 1733 N N . GLU A 1 230 ? 10.573 -29.726 3.977 1 89.28 230 GLU A N 1
ATOM 1734 C CA . GLU A 1 230 ? 11.942 -30.234 4.002 1 89.28 230 GLU A CA 1
ATOM 1735 C C . GLU A 1 230 ? 11.997 -31.694 3.56 1 89.28 230 GLU A C 1
ATOM 1737 O O . GLU A 1 230 ? 13.078 -32.23 3.306 1 89.28 230 GLU A O 1
ATOM 1742 N N . HIS A 1 231 ? 10.825 -32.309 3.343 1 93.08 231 HIS A N 1
ATOM 1743 C CA . HIS A 1 231 ? 10.796 -33.72 2.975 1 93.08 231 HIS A CA 1
ATOM 1744 C C . HIS A 1 231 ? 10.611 -33.893 1.471 1 93.08 231 HIS A C 1
ATOM 1746 O O . HIS A 1 231 ? 10.521 -35.019 0.978 1 93.08 231 HIS A O 1
ATOM 1752 N N . GLY A 1 232 ? 10.499 -32.771 0.741 1 96.26 232 GLY A N 1
ATOM 1753 C CA . GLY A 1 232 ? 10.396 -32.857 -0.707 1 96.26 232 GLY A CA 1
ATOM 1754 C C . GLY A 1 232 ? 8.964 -32.826 -1.207 1 96.26 232 GLY A C 1
ATOM 1755 O O . GLY A 1 232 ? 8.181 -31.962 -0.808 1 96.26 232 GLY A O 1
ATOM 1756 N N . ALA A 1 233 ? 8.658 -33.669 -2.172 1 98.31 233 ALA A N 1
ATOM 1757 C CA . ALA A 1 233 ? 7.342 -33.69 -2.805 1 98.31 233 ALA A CA 1
ATOM 1758 C C . ALA A 1 233 ? 7.06 -35.049 -3.438 1 98.31 233 ALA A C 1
ATOM 1760 O O . ALA A 1 233 ? 7.967 -35.872 -3.588 1 98.31 233 ALA A O 1
ATOM 1761 N N . LEU A 1 234 ? 5.847 -35.284 -3.759 1 98.43 234 LEU A N 1
ATOM 1762 C CA . LEU A 1 234 ? 5.479 -36.501 -4.475 1 98.43 234 LEU A CA 1
ATOM 1763 C C . LEU A 1 234 ? 4.338 -36.233 -5.451 1 98.43 234 LEU A C 1
ATOM 1765 O O . LEU A 1 234 ? 3.635 -35.228 -5.33 1 98.43 234 LEU A O 1
ATOM 1769 N N . VAL A 1 235 ? 4.156 -37.079 -6.43 1 98.78 235 VAL A N 1
ATOM 1770 C CA . VAL A 1 235 ? 3.055 -37.041 -7.387 1 98.78 235 VAL A CA 1
ATOM 1771 C C . VAL A 1 235 ? 2.419 -38.424 -7.5 1 98.78 235 VAL A C 1
ATOM 1773 O O . VAL A 1 235 ? 3.122 -39.438 -7.508 1 98.78 235 VAL A O 1
ATOM 1776 N N . TYR A 1 236 ? 1.153 -38.477 -7.366 1 98.69 236 TYR A N 1
ATOM 1777 C CA . TYR A 1 236 ? 0.349 -39.662 -7.641 1 98.69 236 TYR A CA 1
ATOM 1778 C C . TYR A 1 236 ? -0.356 -39.542 -8.987 1 98.69 236 TYR A C 1
ATOM 1780 O O . TYR A 1 236 ? -1.061 -38.562 -9.24 1 98.69 236 TYR A O 1
ATOM 1788 N N . HIS A 1 237 ? -0.192 -40.476 -9.85 1 98.1 237 HIS A N 1
ATOM 1789 C CA . HIS A 1 237 ? -0.82 -40.538 -11.165 1 98.1 237 HIS A CA 1
ATOM 1790 C C . HIS A 1 237 ? -0.975 -41.981 -11.635 1 98.1 237 HIS A C 1
ATOM 1792 O O . HIS A 1 237 ? -0.006 -42.743 -11.641 1 98.1 237 HIS A O 1
ATOM 1798 N N . ASP A 1 238 ? -2.138 -42.379 -11.996 1 95.24 238 ASP A N 1
ATOM 1799 C CA . ASP A 1 238 ? -2.438 -43.686 -12.573 1 95.24 238 ASP A CA 1
ATOM 1800 C C . ASP A 1 238 ? -1.944 -44.813 -11.668 1 95.24 238 ASP A C 1
ATOM 1802 O O . ASP A 1 238 ? -1.266 -45.734 -12.128 1 95.24 238 ASP A O 1
ATOM 1806 N N . GLY A 1 239 ? -2.117 -44.592 -10.394 1 96.19 239 GLY A N 1
ATOM 1807 C CA . GLY A 1 239 ? -1.82 -45.651 -9.443 1 96.19 239 GLY A CA 1
ATOM 1808 C C . GLY A 1 239 ? -0.36 -45.692 -9.032 1 96.19 239 GLY A C 1
ATOM 1809 O O . GLY A 1 239 ? 0.043 -46.544 -8.238 1 96.19 239 GLY A O 1
ATOM 1810 N N . VAL A 1 240 ? 0.42 -44.825 -9.509 1 97.77 240 VAL A N 1
ATOM 1811 C CA . VAL A 1 240 ? 1.854 -44.831 -9.237 1 97.77 240 VAL A CA 1
ATOM 1812 C C . VAL A 1 240 ? 2.235 -43.581 -8.447 1 97.77 240 VAL A C 1
ATOM 1814 O O . VAL A 1 240 ? 1.734 -42.488 -8.722 1 97.77 240 VAL A O 1
ATOM 1817 N N . ILE A 1 241 ? 3.094 -43.762 -7.491 1 98.1 241 ILE A N 1
ATOM 1818 C CA . ILE A 1 241 ? 3.631 -42.654 -6.709 1 98.1 241 ILE A CA 1
ATOM 1819 C C . ILE A 1 241 ? 5.106 -42.449 -7.05 1 98.1 241 ILE A C 1
ATOM 1821 O O . ILE A 1 241 ? 5.892 -43.399 -7.03 1 98.1 241 ILE A O 1
ATOM 1825 N N . HIS A 1 242 ? 5.432 -41.281 -7.42 1 97.78 242 HIS A N 1
ATOM 1826 C CA . HIS A 1 242 ? 6.818 -40.832 -7.502 1 97.78 242 HIS A CA 1
ATOM 1827 C C . HIS A 1 242 ? 7.14 -39.834 -6.394 1 97.78 242 HIS A C 1
ATOM 1829 O O . HIS A 1 242 ? 6.31 -38.988 -6.055 1 97.78 242 HIS A O 1
ATOM 1835 N N . ASP A 1 243 ? 8.208 -39.969 -5.763 1 96.76 243 ASP A N 1
ATOM 1836 C CA . ASP A 1 243 ? 8.605 -39.025 -4.723 1 96.76 243 ASP A CA 1
ATOM 1837 C C . ASP A 1 243 ? 10.032 -38.53 -4.946 1 96.76 243 ASP A C 1
ATOM 1839 O O . ASP A 1 243 ? 10.833 -39.202 -5.599 1 96.76 243 ASP A O 1
ATOM 1843 N N . ARG A 1 244 ? 10.362 -37.367 -4.553 1 96.72 244 ARG A N 1
ATOM 1844 C CA . ARG A 1 244 ? 11.67 -36.721 -4.6 1 96.72 244 ARG A CA 1
ATOM 1845 C C . ARG A 1 244 ? 11.968 -35.991 -3.295 1 96.72 244 ARG A C 1
ATOM 1847 O O . ARG A 1 244 ? 11.095 -35.321 -2.739 1 96.72 244 ARG A O 1
ATOM 1854 N N . ASP A 1 245 ? 13.171 -36.189 -2.797 1 96.08 245 ASP A N 1
ATOM 1855 C CA . ASP A 1 245 ? 13.601 -35.464 -1.605 1 96.08 245 ASP A CA 1
ATOM 1856 C C . ASP A 1 245 ? 13.812 -33.983 -1.909 1 96.08 245 ASP A C 1
ATOM 1858 O O . ASP A 1 245 ? 14.111 -33.614 -3.047 1 96.08 245 ASP A O 1
ATOM 1862 N N . ALA A 1 246 ? 13.649 -33.208 -0.851 1 94.99 246 ALA A N 1
ATOM 1863 C CA . ALA A 1 246 ? 13.994 -31.794 -0.978 1 94.99 246 ALA A CA 1
ATOM 1864 C C . ALA A 1 246 ? 15.491 -31.613 -1.212 1 94.99 246 ALA A C 1
ATOM 1866 O O . ALA A 1 246 ? 16.297 -32.444 -0.787 1 94.99 246 ALA A O 1
ATOM 1867 N N . ILE A 1 247 ? 15.808 -30.604 -1.897 1 94.71 247 ILE A N 1
ATOM 1868 C CA . ILE A 1 247 ? 17.204 -30.224 -2.079 1 94.71 247 ILE A CA 1
ATOM 1869 C C . ILE A 1 247 ? 17.578 -29.135 -1.076 1 94.71 247 ILE A C 1
ATOM 1871 O O . ILE A 1 247 ? 16.977 -28.058 -1.066 1 94.71 247 ILE A O 1
ATOM 1875 N N . GLU A 1 248 ? 18.562 -29.389 -0.272 1 90.42 248 GLU A N 1
ATOM 1876 C CA . GLU A 1 248 ? 19.021 -28.407 0.707 1 90.42 248 GLU A CA 1
ATOM 1877 C C . GLU A 1 248 ? 19.668 -27.206 0.022 1 90.42 248 GLU A C 1
ATOM 1879 O O . GLU A 1 248 ? 20.457 -27.368 -0.911 1 90.42 248 GLU A O 1
ATOM 1884 N N . THR A 1 249 ? 19.264 -26.068 0.448 1 89.14 249 THR A N 1
ATOM 1885 C CA . THR A 1 249 ? 19.814 -24.85 -0.137 1 89.14 249 THR A CA 1
ATOM 1886 C C . THR A 1 249 ? 19.741 -23.693 0.855 1 89.14 249 THR A C 1
ATOM 1888 O O . THR A 1 249 ? 18.955 -23.73 1.803 1 89.14 249 THR A O 1
ATOM 1891 N N . ASP A 1 250 ? 20.693 -22.703 0.695 1 90.21 250 ASP A N 1
ATOM 1892 C CA . ASP A 1 250 ? 20.554 -21.435 1.405 1 90.21 250 ASP A CA 1
ATOM 1893 C C . ASP A 1 250 ? 19.34 -20.656 0.905 1 90.21 250 ASP A C 1
ATOM 1895 O O . ASP A 1 250 ? 19.106 -20.568 -0.302 1 90.21 250 ASP A O 1
ATOM 1899 N N . THR A 1 251 ? 18.641 -20.179 1.79 1 91.09 251 THR A N 1
ATOM 1900 C CA . THR A 1 251 ? 17.414 -19.485 1.415 1 91.09 251 THR A CA 1
ATOM 1901 C C . THR A 1 251 ? 17.595 -17.973 1.517 1 91.09 251 THR A C 1
ATOM 1903 O O . THR A 1 251 ? 17.9 -17.45 2.59 1 91.09 251 THR A O 1
ATOM 1906 N N . VAL A 1 252 ? 17.496 -17.334 0.438 1 90.91 252 VAL A N 1
ATOM 1907 C CA . VAL A 1 252 ? 17.463 -15.877 0.362 1 90.91 252 VAL A CA 1
ATOM 1908 C C . VAL A 1 252 ? 16.021 -15.387 0.471 1 90.91 252 VAL A C 1
ATOM 1910 O O . VAL A 1 252 ? 15.737 -14.431 1.197 1 90.91 252 VAL A O 1
ATOM 1913 N N . ASP A 1 253 ? 15.131 -16.026 -0.224 1 91.83 253 ASP A N 1
ATOM 1914 C CA . ASP A 1 253 ? 13.706 -15.71 -0.259 1 91.83 253 ASP A CA 1
ATOM 1915 C C . ASP A 1 253 ? 12.884 -16.926 -0.679 1 91.83 253 ASP A C 1
ATOM 1917 O O . ASP A 1 253 ? 13.04 -17.433 -1.792 1 91.83 253 ASP A O 1
ATOM 1921 N N . ASP A 1 254 ? 12.073 -17.316 0.097 1 90.03 254 ASP A N 1
ATOM 1922 C CA . ASP A 1 254 ? 11.333 -18.528 -0.238 1 90.03 254 ASP A CA 1
ATOM 1923 C C . ASP A 1 254 ? 9.926 -18.194 -0.729 1 90.03 254 ASP A C 1
ATOM 1925 O O . ASP A 1 254 ? 9.091 -19.087 -0.891 1 90.03 254 ASP A O 1
ATOM 1929 N N . THR A 1 255 ? 9.823 -16.867 -0.909 1 91.09 255 THR A N 1
ATOM 1930 C CA . THR A 1 255 ? 8.514 -16.486 -1.427 1 91.09 255 THR A CA 1
ATOM 1931 C C . THR A 1 255 ? 8.335 -16.976 -2.861 1 91.09 255 THR A C 1
ATOM 1933 O O . THR A 1 255 ? 9.259 -16.887 -3.672 1 91.09 255 THR A O 1
ATOM 1936 N N . GLY A 1 256 ? 7.418 -17.662 -3.256 1 93.15 256 GLY A N 1
ATOM 1937 C CA . GLY A 1 256 ? 7.108 -18.12 -4.601 1 93.15 256 GLY A CA 1
ATOM 1938 C C . GLY A 1 256 ? 7.652 -19.504 -4.901 1 93.15 256 GLY A C 1
ATOM 1939 O O . GLY A 1 256 ? 7.541 -19.99 -6.028 1 93.15 256 GLY A O 1
ATOM 1940 N N . GLN A 1 257 ? 8.377 -20.117 -3.94 1 94.71 257 GLN A N 1
ATOM 1941 C CA . GLN A 1 257 ? 8.99 -21.421 -4.169 1 94.71 257 GLN A CA 1
ATOM 1942 C C . GLN A 1 257 ? 7.959 -22.437 -4.653 1 94.71 257 GLN A C 1
ATOM 1944 O O . GLN A 1 257 ? 8.24 -23.235 -5.55 1 94.71 257 GLN A O 1
ATOM 1949 N N . HIS A 1 258 ? 6.784 -22.42 -4.105 1 96.35 258 HIS A N 1
ATOM 1950 C CA . HIS A 1 258 ? 5.732 -23.329 -4.543 1 96.35 258 HIS A CA 1
ATOM 1951 C C . HIS A 1 258 ? 5.267 -22.994 -5.956 1 96.35 258 HIS A C 1
ATOM 1953 O O . HIS A 1 258 ? 4.978 -23.893 -6.749 1 96.35 258 HIS A O 1
ATOM 1959 N N . ASP A 1 259 ? 5.21 -21.751 -6.22 1 98.09 259 ASP A N 1
ATOM 1960 C CA . ASP A 1 259 ? 4.816 -21.321 -7.558 1 98.09 259 ASP A CA 1
ATOM 1961 C C . ASP A 1 259 ? 5.827 -21.785 -8.604 1 98.09 259 ASP A C 1
ATOM 1963 O O . ASP A 1 259 ? 5.446 -22.222 -9.692 1 98.09 259 ASP A O 1
ATOM 1967 N N . ALA A 1 260 ? 7.089 -21.641 -8.218 1 98.1 260 ALA A N 1
ATOM 1968 C CA . ALA A 1 260 ? 8.151 -22.117 -9.101 1 98.1 260 ALA A CA 1
ATOM 1969 C C . ALA A 1 260 ? 8.024 -23.617 -9.352 1 98.1 260 ALA A C 1
ATOM 1971 O O . ALA A 1 260 ? 8.183 -24.079 -10.485 1 98.1 260 ALA A O 1
ATOM 1972 N N . PHE A 1 261 ? 7.744 -24.348 -8.328 1 98.5 261 PHE A N 1
ATOM 1973 C CA . PHE A 1 261 ? 7.511 -25.786 -8.403 1 98.5 261 PHE A CA 1
ATOM 1974 C C . PHE A 1 261 ? 6.385 -26.101 -9.38 1 98.5 261 PHE A C 1
ATOM 1976 O O . PHE A 1 261 ? 6.556 -26.912 -10.293 1 98.5 261 PHE A O 1
ATOM 1983 N N . ILE A 1 262 ? 5.287 -25.456 -9.219 1 98.74 262 ILE A N 1
ATOM 1984 C CA . ILE A 1 262 ? 4.09 -25.728 -10.007 1 98.74 262 ILE A CA 1
ATOM 1985 C C . ILE A 1 262 ? 4.338 -25.354 -11.467 1 98.74 262 ILE A C 1
ATOM 1987 O O . ILE A 1 262 ? 4.003 -26.117 -12.375 1 98.74 262 ILE A O 1
ATOM 1991 N N . GLY A 1 263 ? 4.929 -24.189 -11.684 1 98.64 263 GLY A N 1
ATOM 1992 C CA . GLY A 1 263 ? 5.215 -23.76 -13.044 1 98.64 263 GLY A CA 1
ATOM 1993 C C . GLY A 1 263 ? 6.102 -24.731 -13.801 1 98.64 263 GLY A C 1
ATOM 1994 O O . GLY A 1 263 ? 5.805 -25.09 -14.943 1 98.64 263 GLY A O 1
ATOM 1995 N N . ALA A 1 264 ? 7.169 -25.162 -13.183 1 98.6 264 ALA A N 1
ATOM 1996 C CA . ALA A 1 264 ? 8.083 -26.114 -13.808 1 98.6 264 ALA A CA 1
ATOM 1997 C C . ALA A 1 264 ? 7.392 -27.451 -14.064 1 98.6 264 ALA A C 1
ATOM 1999 O O . ALA A 1 264 ? 7.547 -28.042 -15.135 1 98.6 264 ALA A O 1
ATOM 2000 N N . PHE A 1 265 ? 6.618 -27.907 -13.124 1 98.63 265 PHE A N 1
ATOM 2001 C CA . PHE A 1 265 ? 5.906 -29.173 -13.249 1 98.63 265 PHE A CA 1
ATOM 2002 C C . PHE A 1 265 ? 4.973 -29.154 -14.454 1 98.63 265 PHE A C 1
ATOM 2004 O O . PHE A 1 265 ? 5.021 -30.052 -15.297 1 98.63 265 PHE A O 1
ATOM 2011 N N . LEU A 1 266 ? 4.19 -28.134 -14.534 1 98.43 266 LEU A N 1
ATOM 2012 C CA . LEU A 1 266 ? 3.218 -28.024 -15.617 1 98.43 266 LEU A CA 1
ATOM 2013 C C . LEU A 1 266 ? 3.919 -27.885 -16.964 1 98.43 266 LEU A C 1
ATOM 2015 O O . LEU A 1 266 ? 3.461 -28.438 -17.967 1 98.43 266 LEU A O 1
ATOM 2019 N N . ALA A 1 267 ? 4.993 -27.135 -16.971 1 97.76 267 ALA A N 1
ATOM 2020 C CA . ALA A 1 267 ? 5.73 -26.952 -18.219 1 97.76 267 ALA A CA 1
ATOM 2021 C C . ALA A 1 267 ? 6.199 -28.291 -18.78 1 97.76 267 ALA A C 1
ATOM 2023 O O . ALA A 1 267 ? 6.044 -28.559 -19.974 1 97.76 267 ALA A O 1
ATOM 2024 N N . ILE A 1 268 ? 6.798 -29.14 -17.916 1 97.55 268 ILE A N 1
ATOM 2025 C CA . ILE A 1 268 ? 7.316 -30.433 -18.35 1 97.55 268 ILE A CA 1
ATOM 2026 C C . ILE A 1 268 ? 6.163 -31.328 -18.795 1 97.55 268 ILE A C 1
ATOM 2028 O O . ILE A 1 268 ? 6.26 -32.015 -19.815 1 97.55 268 ILE A O 1
ATOM 2032 N N . LEU A 1 269 ? 5.043 -31.29 -18.091 1 96.61 269 LEU A N 1
ATOM 2033 C CA . LEU A 1 269 ? 3.881 -32.085 -18.475 1 96.61 269 LEU A CA 1
ATOM 2034 C C . LEU A 1 269 ? 3.367 -31.667 -19.848 1 96.61 269 LEU A C 1
ATOM 2036 O O . LEU A 1 269 ? 3.037 -32.519 -20.677 1 96.61 269 LEU A O 1
ATOM 2040 N N . LEU A 1 270 ? 3.276 -30.405 -20.053 1 95.99 270 LEU A N 1
ATOM 2041 C CA . LEU A 1 270 ? 2.728 -29.866 -21.293 1 95.99 270 LEU A CA 1
ATOM 2042 C C . LEU A 1 270 ? 3.639 -30.185 -22.474 1 95.99 270 LEU A C 1
ATOM 2044 O O . LEU A 1 270 ? 3.18 -30.251 -23.617 1 95.99 270 LEU A O 1
ATOM 2048 N N . ASP A 1 271 ? 4.866 -30.397 -22.176 1 95.4 271 ASP A N 1
ATOM 2049 C CA . ASP A 1 271 ? 5.831 -30.751 -23.213 1 95.4 271 ASP A CA 1
ATOM 2050 C C . ASP A 1 271 ? 5.878 -32.262 -23.427 1 95.4 271 ASP A C 1
ATOM 2052 O O . ASP A 1 271 ? 6.746 -32.765 -24.144 1 95.4 271 ASP A O 1
ATOM 2056 N N . GLY A 1 272 ? 5.053 -32.978 -22.723 1 95.27 272 GLY A N 1
ATOM 2057 C CA . GLY A 1 272 ? 4.943 -34.414 -22.922 1 95.27 272 GLY A CA 1
ATOM 2058 C C . GLY A 1 272 ? 5.835 -35.215 -21.993 1 95.27 272 GLY A C 1
ATOM 2059 O O . GLY A 1 272 ? 5.99 -36.426 -22.165 1 95.27 272 GLY A O 1
ATOM 2060 N N . GLY A 1 273 ? 6.378 -34.583 -20.999 1 95.8 273 GLY A N 1
ATOM 2061 C CA . GLY A 1 273 ? 7.233 -35.275 -20.047 1 95.8 273 GLY A CA 1
ATOM 2062 C C . GLY A 1 273 ? 6.462 -36.157 -19.084 1 95.8 273 GLY A C 1
ATOM 2063 O O . GLY A 1 273 ? 5.267 -35.949 -18.865 1 95.8 273 GLY A O 1
ATOM 2064 N N . GLU A 1 274 ? 7.194 -37.1 -18.491 1 97.15 274 GLU A N 1
ATOM 2065 C CA . GLU A 1 274 ? 6.614 -37.997 -17.497 1 97.15 274 GLU A CA 1
ATOM 2066 C C . GLU A 1 274 ? 6.529 -37.325 -16.129 1 97.15 274 GLU A C 1
ATOM 2068 O O . GLU A 1 274 ? 7.32 -36.431 -15.821 1 97.15 274 GLU A O 1
ATOM 2073 N N . PRO A 1 275 ? 5.575 -37.783 -15.302 1 97.87 275 PRO A N 1
ATOM 2074 C CA . PRO A 1 275 ? 5.397 -37.185 -13.977 1 97.87 275 PRO A CA 1
ATOM 2075 C C . PRO A 1 275 ? 6.675 -37.211 -13.141 1 97.87 275 PRO A C 1
ATOM 2077 O O . PRO A 1 275 ? 6.958 -36.259 -12.409 1 97.87 275 PRO A O 1
ATOM 2080 N N . ASP A 1 276 ? 7.439 -38.274 -13.312 1 97.47 276 ASP A N 1
ATOM 2081 C CA . ASP A 1 276 ? 8.682 -38.383 -12.554 1 97.47 276 ASP A CA 1
ATOM 2082 C C . ASP A 1 276 ? 9.672 -37.296 -12.964 1 97.47 276 ASP A C 1
ATOM 2084 O O . ASP A 1 276 ? 10.318 -36.683 -12.111 1 97.47 276 ASP A O 1
ATOM 2088 N N . THR A 1 277 ? 9.829 -37.075 -14.237 1 97.15 277 THR A N 1
ATOM 2089 C CA . THR A 1 277 ? 10.696 -36.024 -14.759 1 97.15 277 THR A CA 1
ATOM 2090 C C . THR A 1 277 ? 10.19 -34.647 -14.337 1 97.15 277 THR A C 1
ATOM 2092 O O . THR A 1 277 ? 10.979 -33.781 -13.953 1 97.15 277 THR A O 1
ATOM 2095 N N . ALA A 1 278 ? 8.844 -34.465 -14.435 1 98.22 278 ALA A N 1
ATOM 2096 C CA . ALA A 1 278 ? 8.23 -33.211 -14.007 1 98.22 278 ALA A CA 1
ATOM 2097 C C . ALA A 1 278 ? 8.524 -32.929 -12.537 1 98.22 278 ALA A C 1
ATOM 2099 O O . ALA A 1 278 ? 8.873 -31.805 -12.171 1 98.22 278 ALA A O 1
ATOM 2100 N N . LEU A 1 279 ? 8.444 -33.971 -11.726 1 98.48 279 LEU A N 1
ATOM 2101 C CA . LEU A 1 279 ? 8.671 -33.839 -10.291 1 98.48 279 LEU A CA 1
ATOM 2102 C C . LEU A 1 279 ? 10.12 -33.461 -10.002 1 98.48 279 LEU A C 1
ATOM 2104 O O . LEU A 1 279 ? 10.384 -32.561 -9.201 1 98.48 279 LEU A O 1
ATOM 2108 N N . SER A 1 280 ? 11.052 -34.121 -10.628 1 97.58 280 SER A N 1
ATOM 2109 C CA . SER A 1 280 ? 12.467 -33.827 -10.43 1 97.58 280 SER A CA 1
ATOM 2110 C C . SER A 1 280 ? 12.796 -32.393 -10.831 1 97.58 280 SER A C 1
ATOM 2112 O O . SER A 1 280 ? 13.502 -31.687 -10.107 1 97.58 280 SER A O 1
ATOM 2114 N N . THR A 1 281 ? 12.301 -31.991 -11.944 1 97.97 281 THR A N 1
ATOM 2115 C CA . THR A 1 281 ? 12.522 -30.635 -12.436 1 97.97 281 THR A CA 1
ATOM 2116 C C . THR A 1 281 ? 11.892 -29.61 -11.498 1 97.97 281 THR A C 1
ATOM 2118 O O . THR A 1 281 ? 12.493 -28.573 -11.21 1 97.97 281 THR A O 1
ATOM 2121 N N . ALA A 1 282 ? 10.695 -29.884 -11.035 1 98.42 282 ALA A N 1
ATOM 2122 C CA . ALA A 1 282 ? 9.959 -28.981 -10.154 1 98.42 282 ALA A CA 1
ATOM 2123 C C . ALA A 1 282 ? 10.697 -28.781 -8.833 1 98.42 282 ALA A C 1
ATOM 2125 O O . ALA A 1 282 ? 10.856 -27.649 -8.369 1 98.42 282 ALA A O 1
ATOM 2126 N N . VAL A 1 283 ? 11.183 -29.851 -8.223 1 97.96 283 VAL A N 1
ATOM 2127 C CA . VAL A 1 283 ? 11.901 -29.786 -6.955 1 97.96 283 VAL A CA 1
ATOM 2128 C C . VAL A 1 283 ? 13.184 -28.977 -7.127 1 97.96 283 VAL A C 1
ATOM 2130 O O . VAL A 1 283 ? 13.51 -28.132 -6.291 1 97.96 283 VAL A O 1
ATOM 2133 N N . ALA A 1 284 ? 13.865 -29.18 -8.195 1 97.75 284 ALA A N 1
ATOM 2134 C CA . ALA A 1 284 ? 15.094 -28.442 -8.478 1 97.75 284 ALA A CA 1
ATOM 2135 C C . ALA A 1 284 ? 14.805 -26.96 -8.698 1 97.75 284 ALA A C 1
ATOM 2137 O O . ALA A 1 284 ? 15.531 -26.098 -8.196 1 97.75 284 ALA A O 1
ATOM 2138 N N . THR A 1 285 ? 13.786 -26.677 -9.456 1 97.91 285 THR A N 1
ATOM 2139 C CA . THR A 1 285 ? 13.404 -25.298 -9.739 1 97.91 285 THR A CA 1
ATOM 2140 C C . THR A 1 285 ? 13.046 -24.561 -8.452 1 97.91 285 THR A C 1
ATOM 2142 O O . THR A 1 285 ? 13.472 -23.423 -8.243 1 97.91 285 THR A O 1
ATOM 2145 N N . ALA A 1 286 ? 12.263 -25.218 -7.595 1 97.25 286 ALA A N 1
ATOM 2146 C CA . ALA A 1 286 ? 11.894 -24.631 -6.309 1 97.25 286 ALA A CA 1
ATOM 2147 C C . ALA A 1 286 ? 13.132 -24.322 -5.472 1 97.25 286 ALA A C 1
ATOM 2149 O O . ALA A 1 286 ? 13.218 -23.262 -4.848 1 97.25 286 ALA A O 1
ATOM 2150 N N . SER A 1 287 ? 14.073 -25.211 -5.478 1 96.45 287 SER A N 1
ATOM 2151 C CA . SER A 1 287 ? 15.299 -25.02 -4.711 1 96.45 287 SER A CA 1
ATOM 2152 C C . SER A 1 287 ? 16.096 -23.827 -5.229 1 96.45 287 SER A C 1
ATOM 2154 O O . SER A 1 287 ? 16.591 -23.016 -4.444 1 96.45 287 SER A O 1
ATOM 2156 N N . LEU A 1 288 ? 16.218 -23.686 -6.496 1 96.96 288 LEU A N 1
ATOM 2157 C CA . LEU A 1 288 ? 16.963 -22.586 -7.098 1 96.96 288 LEU A CA 1
ATOM 2158 C C . LEU A 1 288 ? 16.248 -21.258 -6.873 1 96.96 288 LEU A C 1
ATOM 2160 O O . LEU A 1 288 ? 16.894 -20.229 -6.661 1 96.96 288 LEU A O 1
ATOM 2164 N N . SER A 1 289 ? 14.902 -21.283 -6.965 1 96.3 289 SER A N 1
ATOM 2165 C CA . SER A 1 289 ? 14.129 -20.056 -6.801 1 96.3 289 SER A CA 1
ATOM 2166 C C . SER A 1 289 ? 14.356 -19.439 -5.426 1 96.3 289 SER A C 1
ATOM 2168 O O . SER A 1 289 ? 14.303 -18.217 -5.271 1 96.3 289 SER A O 1
ATOM 2170 N N . ARG A 1 290 ? 14.686 -20.22 -4.421 1 94.78 290 ARG A N 1
ATOM 2171 C CA . ARG A 1 290 ? 14.886 -19.751 -3.054 1 94.78 290 ARG A CA 1
ATOM 2172 C C . ARG A 1 290 ? 16.183 -18.958 -2.931 1 94.78 290 ARG A C 1
ATOM 2174 O O . ARG A 1 290 ? 16.404 -18.27 -1.932 1 94.78 290 ARG A O 1
ATOM 2181 N N . THR A 1 291 ? 17.047 -19.082 -3.887 1 94.27 291 THR A N 1
ATOM 2182 C CA . THR A 1 291 ? 18.343 -18.416 -3.839 1 94.27 291 THR A CA 1
ATOM 2183 C C . THR A 1 291 ? 18.267 -17.036 -4.487 1 94.27 291 THR A C 1
ATOM 2185 O O . THR A 1 291 ? 19.277 -16.338 -4.593 1 94.27 291 THR A O 1
ATOM 2188 N N . ILE A 1 292 ? 17.112 -16.627 -4.992 1 93.02 292 ILE A N 1
ATOM 2189 C CA . ILE A 1 292 ? 16.889 -15.39 -5.733 1 93.02 292 ILE A CA 1
ATOM 2190 C C . ILE A 1 292 ? 15.929 -14.49 -4.959 1 93.02 292 ILE A C 1
ATOM 2192 O O . ILE A 1 292 ? 14.891 -14.949 -4.475 1 93.02 292 ILE A O 1
ATOM 2196 N N . PRO A 1 293 ? 16.243 -13.175 -4.795 1 91.65 293 PRO A N 1
ATOM 2197 C CA . PRO A 1 293 ? 15.295 -12.274 -4.135 1 91.65 293 PRO A CA 1
ATOM 2198 C C . PRO A 1 293 ? 14 -12.097 -4.925 1 91.65 293 PRO A C 1
ATOM 2200 O O . PRO A 1 293 ? 14.035 -11.965 -6.151 1 91.65 293 PRO A O 1
ATOM 2203 N N . GLY A 1 294 ? 12.882 -12.094 -4.199 1 92.83 294 GLY A N 1
ATOM 2204 C CA . GLY A 1 294 ? 11.588 -11.86 -4.82 1 92.83 294 GLY A CA 1
ATOM 2205 C C . GLY A 1 294 ? 10.834 -13.14 -5.128 1 92.83 294 GLY A C 1
ATOM 2206 O O . GLY A 1 294 ? 11.397 -14.234 -5.046 1 92.83 294 GLY A O 1
ATOM 2207 N N . PRO A 1 295 ? 9.623 -13.009 -5.576 1 95.1 295 PRO A N 1
ATOM 2208 C CA . PRO A 1 295 ? 8.757 -14.181 -5.73 1 95.1 295 PRO A CA 1
ATOM 2209 C C . PRO A 1 295 ? 8.858 -14.811 -7.117 1 95.1 295 PRO A C 1
ATOM 2211 O O . PRO A 1 295 ? 8.349 -15.913 -7.336 1 95.1 295 PRO A O 1
ATOM 2214 N N . LEU A 1 296 ? 9.469 -14.137 -8.087 1 96.21 296 LEU A N 1
ATOM 2215 C CA . LEU A 1 296 ? 9.537 -14.634 -9.457 1 96.21 296 LEU A CA 1
ATOM 2216 C C . LEU A 1 296 ? 10.773 -15.503 -9.66 1 96.21 296 LEU A C 1
ATOM 2218 O O . LEU A 1 296 ? 11.89 -15.083 -9.349 1 96.21 296 LEU A O 1
ATOM 2222 N N . ALA A 1 297 ? 10.547 -16.652 -10.133 1 95.5 297 ALA A N 1
ATOM 2223 C CA . ALA A 1 297 ? 11.645 -17.577 -10.405 1 95.5 297 ALA A CA 1
ATOM 2224 C C . ALA A 1 297 ? 12.376 -17.199 -11.69 1 95.5 297 ALA A C 1
ATOM 2226 O O . ALA A 1 297 ? 11.928 -17.536 -12.788 1 95.5 297 ALA A O 1
ATOM 2227 N N . THR A 1 298 ? 13.483 -16.551 -11.513 1 94.09 298 THR A N 1
ATOM 2228 C CA . THR A 1 298 ? 14.318 -16.218 -12.661 1 94.09 298 THR A CA 1
ATOM 2229 C C . THR A 1 298 ? 15.425 -17.254 -12.843 1 94.09 298 THR A C 1
ATOM 2231 O O . THR A 1 298 ? 16.602 -16.956 -12.629 1 94.09 298 THR A O 1
ATOM 2234 N N . VAL A 1 299 ? 15.012 -18.422 -13.301 1 95.46 299 VAL A N 1
ATOM 2235 C CA . VAL A 1 299 ? 15.919 -19.543 -13.523 1 95.46 299 VAL A CA 1
ATOM 2236 C C . VAL A 1 299 ? 15.96 -19.889 -15.009 1 95.46 299 VAL A C 1
ATOM 2238 O O . VAL A 1 299 ? 15.064 -19.508 -15.767 1 95.46 299 VAL A O 1
ATOM 2241 N N . ASP A 1 300 ? 16.988 -20.5 -15.366 1 93.02 300 ASP A N 1
ATOM 2242 C CA . ASP A 1 300 ? 17.017 -21.017 -16.731 1 93.02 300 ASP A CA 1
ATOM 2243 C C . ASP A 1 300 ? 17.046 -22.544 -16.739 1 93.02 300 ASP A C 1
ATOM 2245 O O . ASP A 1 300 ? 17.524 -23.166 -15.789 1 93.02 300 ASP A O 1
ATOM 2249 N N . GLN A 1 301 ? 16.589 -23.105 -17.775 1 93.64 301 GLN A N 1
ATOM 2250 C CA . GLN A 1 301 ? 16.44 -24.55 -17.905 1 93.64 301 GLN A CA 1
ATOM 2251 C C . GLN A 1 301 ? 17.783 -25.258 -17.75 1 93.64 301 GLN A C 1
ATOM 2253 O O . GLN A 1 301 ? 17.859 -26.332 -17.15 1 93.64 301 GLN A O 1
ATOM 2258 N N . ALA A 1 302 ? 18.801 -24.65 -18.247 1 95.31 302 ALA A N 1
ATOM 2259 C CA . ALA A 1 302 ? 20.118 -25.279 -18.186 1 95.31 302 ALA A CA 1
ATOM 2260 C C . ALA A 1 302 ? 20.597 -25.409 -16.743 1 95.31 302 ALA A C 1
ATOM 2262 O O . ALA A 1 302 ? 21.208 -26.415 -16.374 1 95.31 302 ALA A O 1
ATOM 2263 N N . GLU A 1 303 ? 20.393 -24.368 -15.943 1 96.22 303 GLU A N 1
ATOM 2264 C CA . GLU A 1 303 ? 20.769 -24.418 -14.534 1 96.22 303 GLU A CA 1
ATOM 2265 C C . GLU A 1 303 ? 19.987 -25.499 -13.792 1 96.22 303 GLU A C 1
ATOM 2267 O O . GLU A 1 303 ? 20.541 -26.203 -12.946 1 96.22 303 GLU A O 1
ATOM 2272 N N . VAL A 1 304 ? 18.731 -25.645 -14.136 1 97.56 304 VAL A N 1
ATOM 2273 C CA . VAL A 1 304 ? 17.876 -26.639 -13.495 1 97.56 304 VAL A CA 1
ATOM 2274 C C . VAL A 1 304 ? 18.329 -28.042 -13.892 1 97.56 304 VAL A C 1
ATOM 2276 O O . VAL A 1 304 ? 18.463 -28.923 -13.038 1 97.56 304 VAL A O 1
ATOM 2279 N N . ASP A 1 305 ? 18.627 -28.224 -15.143 1 96.12 305 ASP A N 1
ATOM 2280 C CA . ASP A 1 305 ? 19.087 -29.517 -15.639 1 96.12 305 ASP A CA 1
ATOM 2281 C C . ASP A 1 305 ? 20.383 -29.94 -14.95 1 96.12 305 ASP A C 1
ATOM 2283 O O . ASP A 1 305 ? 20.55 -31.108 -14.594 1 96.12 305 ASP A O 1
ATOM 2287 N N . ARG A 1 306 ? 21.228 -28.985 -14.754 1 96.34 306 ARG A N 1
ATOM 2288 C CA . ARG A 1 306 ? 22.497 -29.289 -14.101 1 96.34 306 ARG A CA 1
ATOM 2289 C C . ARG A 1 306 ? 22.276 -29.763 -12.668 1 96.34 306 ARG A C 1
ATOM 2291 O O . ARG A 1 306 ? 22.946 -30.689 -12.205 1 96.34 306 ARG A O 1
ATOM 2298 N N . LEU A 1 307 ? 21.41 -29.116 -12.054 1 96.05 307 LEU A N 1
ATOM 2299 C CA . LEU A 1 307 ? 21.13 -29.494 -10.673 1 96.05 307 LEU A CA 1
ATOM 2300 C C . LEU A 1 307 ? 20.482 -30.873 -10.607 1 96.05 307 LEU A C 1
ATOM 2302 O O . LEU A 1 307 ? 20.849 -31.697 -9.767 1 96.05 307 LEU A O 1
ATOM 2306 N N . VAL A 1 308 ? 19.526 -31.165 -11.479 1 95.45 308 VAL A N 1
ATOM 2307 C CA . VAL A 1 308 ? 18.859 -32.461 -11.533 1 95.45 308 VAL A CA 1
ATOM 2308 C C . VAL A 1 308 ? 19.885 -33.56 -11.802 1 95.45 308 VAL A C 1
ATOM 2310 O O . VAL A 1 308 ? 19.897 -34.587 -11.119 1 95.45 308 VAL A O 1
ATOM 2313 N N . ASP A 1 309 ? 20.766 -33.298 -12.734 1 94.27 309 ASP A N 1
ATOM 2314 C CA . ASP A 1 309 ? 21.796 -34.264 -13.104 1 94.27 309 ASP A CA 1
ATOM 2315 C C . ASP A 1 309 ? 22.745 -34.53 -11.938 1 94.27 309 ASP A C 1
ATOM 2317 O O . ASP A 1 309 ? 23.172 -35.666 -11.724 1 94.27 309 ASP A O 1
ATOM 2321 N N . SER A 1 310 ? 23.074 -33.501 -11.29 1 92.2 310 SER A N 1
ATOM 2322 C CA . SER A 1 310 ? 23.999 -33.62 -10.168 1 92.2 310 SER A CA 1
ATOM 2323 C C . SER A 1 310 ? 23.404 -34.465 -9.047 1 92.2 310 SER A C 1
ATOM 2325 O O . SER A 1 310 ? 24.117 -35.228 -8.391 1 92.2 310 SER A O 1
ATOM 2327 N N . ILE A 1 311 ? 22.202 -34.356 -8.826 1 88.66 311 ILE A N 1
ATOM 2328 C CA . ILE A 1 311 ? 21.529 -35.093 -7.763 1 88.66 311 ILE A CA 1
ATOM 2329 C C . ILE A 1 311 ? 21.368 -36.556 -8.17 1 88.66 311 ILE A C 1
ATOM 2331 O O . ILE A 1 311 ? 21.552 -37.458 -7.35 1 88.66 311 ILE A O 1
ATOM 2335 N N . GLU A 1 312 ? 21.003 -36.811 -9.398 1 83.92 312 GLU A N 1
ATOM 2336 C CA . GLU A 1 312 ? 20.826 -38.174 -9.888 1 83.92 312 GLU A CA 1
ATOM 2337 C C . GLU A 1 312 ? 22.148 -38.935 -9.896 1 83.92 312 GLU A C 1
ATOM 2339 O O . GLU A 1 312 ? 22.174 -40.148 -9.678 1 83.92 312 GLU A O 1
ATOM 2344 N N . GLN A 1 313 ? 23.193 -38.21 -10.184 1 82.96 313 GLN A N 1
ATOM 2345 C CA . GLN A 1 313 ? 24.51 -38.838 -10.197 1 82.96 313 GLN A CA 1
ATOM 2346 C C . GLN A 1 313 ? 25.005 -39.106 -8.779 1 82.96 313 GLN A C 1
ATOM 2348 O O . GLN A 1 313 ? 25.791 -40.029 -8.554 1 82.96 313 GLN A O 1
ATOM 2353 N N . SER A 1 314 ? 24.627 -38.121 -7.948 1 72.22 314 SER A N 1
ATOM 2354 C CA . SER A 1 314 ? 25.096 -38.271 -6.574 1 72.22 314 SER A CA 1
ATOM 2355 C C . SER A 1 314 ? 24.311 -39.351 -5.837 1 72.22 314 SER A C 1
ATOM 2357 O O . SER A 1 314 ? 24.753 -39.846 -4.798 1 72.22 314 SER A O 1
ATOM 2359 N N . GLY A 1 315 ? 23.4 -40.058 -6.384 1 61.65 315 GLY A N 1
ATOM 2360 C CA . GLY A 1 315 ? 22.625 -41.12 -5.763 1 61.65 315 GLY A CA 1
ATOM 2361 C C . GLY A 1 315 ? 21.61 -40.609 -4.758 1 61.65 315 GLY A C 1
ATOM 2362 O O . GLY A 1 315 ? 21.144 -41.363 -3.9 1 61.65 315 GLY A O 1
ATOM 2363 N N . PHE A 1 316 ? 21.356 -39.262 -4.615 1 45.53 316 PHE A N 1
ATOM 2364 C CA . PHE A 1 316 ? 20.313 -38.837 -3.688 1 45.53 316 PHE A CA 1
ATOM 2365 C C . PHE A 1 316 ? 19.005 -38.578 -4.426 1 45.53 316 PHE A C 1
ATOM 2367 O O . PHE A 1 316 ? 19.013 -38.189 -5.596 1 45.53 316 PHE A O 1
ATOM 2374 N N . MET B 1 1 ? 2.078 22.029 30.719 1 79.08 1 MET B N 1
ATOM 2375 C CA . MET B 1 1 ? 1.013 22.06 29.721 1 79.08 1 MET B CA 1
ATOM 2376 C C . MET B 1 1 ? 1.582 21.923 28.313 1 79.08 1 MET B C 1
ATOM 2378 O O . MET B 1 1 ? 2.585 22.557 27.979 1 79.08 1 MET B O 1
ATOM 2382 N N . VAL B 1 2 ? 1.027 20.971 27.497 1 89.76 2 VAL B N 1
ATOM 2383 C CA . VAL B 1 2 ? 1.468 20.775 26.12 1 89.76 2 VAL B CA 1
ATOM 2384 C C . VAL B 1 2 ? 1.1 21.996 25.28 1 89.76 2 VAL B C 1
ATOM 2386 O O . VAL B 1 2 ? 0.01 22.553 25.427 1 89.76 2 VAL B O 1
ATOM 2389 N N . GLU B 1 3 ? 1.99 22.448 24.521 1 95.21 3 GLU B N 1
ATOM 2390 C CA . GLU B 1 3 ? 1.771 23.677 23.764 1 95.21 3 GLU B CA 1
ATOM 2391 C C . GLU B 1 3 ? 0.89 23.425 22.545 1 95.21 3 GLU B C 1
ATOM 2393 O O . GLU B 1 3 ? -0.071 24.16 22.304 1 95.21 3 GLU B O 1
ATOM 2398 N N . LEU B 1 4 ? 1.185 22.411 21.816 1 98.49 4 LEU B N 1
ATOM 2399 C CA . LEU B 1 4 ? 0.434 22.131 20.597 1 98.49 4 LEU B CA 1
ATOM 2400 C C . LEU B 1 4 ? 0.04 20.659 20.527 1 98.49 4 LEU B C 1
ATOM 2402 O O . LEU B 1 4 ? 0.897 19.778 20.63 1 98.49 4 LEU B O 1
ATOM 2406 N N . VAL B 1 5 ? -1.221 20.385 20.368 1 98.7 5 VAL B N 1
ATOM 2407 C CA . VAL B 1 5 ? -1.733 19.051 20.073 1 98.7 5 VAL B CA 1
ATOM 2408 C C . VAL B 1 5 ? -2.271 19.008 18.645 1 98.7 5 VAL B C 1
ATOM 2410 O O . VAL B 1 5 ? -3.07 19.861 18.25 1 98.7 5 VAL B O 1
ATOM 2413 N N . THR B 1 6 ? -1.775 18.144 17.864 1 98.86 6 THR B N 1
ATOM 2414 C CA . THR B 1 6 ? -2.334 17.899 16.539 1 98.86 6 THR B CA 1
ATOM 2415 C C . THR B 1 6 ? -3.017 16.536 16.483 1 98.86 6 THR B C 1
ATOM 2417 O O . THR B 1 6 ? -2.557 15.579 17.11 1 98.86 6 THR B O 1
ATOM 2420 N N . VAL B 1 7 ? -4.174 16.443 15.762 1 98.86 7 VAL B N 1
ATOM 2421 C CA . VAL B 1 7 ? -4.961 15.216 15.697 1 98.86 7 VAL B CA 1
ATOM 2422 C C . VAL B 1 7 ? -5.293 14.891 14.243 1 98.86 7 VAL B C 1
ATOM 2424 O O . VAL B 1 7 ? -5.935 15.688 13.554 1 98.86 7 VAL B O 1
ATOM 2427 N N . GLY B 1 8 ? -4.877 13.727 13.868 1 98.29 8 GLY B N 1
ATOM 2428 C CA . GLY B 1 8 ? -5.272 13.411 12.505 1 98.29 8 GLY B CA 1
ATOM 2429 C C . GLY B 1 8 ? -4.699 12.098 12.007 1 98.29 8 GLY B C 1
ATOM 2430 O O . GLY B 1 8 ? -4.106 11.341 12.779 1 98.29 8 GLY B O 1
ATOM 2431 N N . ASP B 1 9 ? -4.973 11.874 10.77 1 95.65 9 ASP B N 1
ATOM 2432 C CA . ASP B 1 9 ? -4.549 10.671 10.061 1 95.65 9 ASP B CA 1
ATOM 2433 C C . ASP B 1 9 ? -3.17 10.86 9.433 1 95.65 9 ASP B C 1
ATOM 2435 O O . ASP B 1 9 ? -2.848 11.945 8.945 1 95.65 9 ASP B O 1
ATOM 2439 N N . THR B 1 10 ? -2.306 9.903 9.563 1 97.91 10 THR B N 1
ATOM 2440 C CA . THR B 1 10 ? -1.015 9.888 8.883 1 97.91 10 THR B CA 1
ATOM 2441 C C . THR B 1 10 ? -0.852 8.613 8.06 1 97.91 10 THR B C 1
ATOM 2443 O O . THR B 1 10 ? -0.837 7.51 8.611 1 97.91 10 THR B O 1
ATOM 2446 N N . SER B 1 11 ? -0.755 8.765 6.818 1 97.57 11 SER B N 1
ATOM 2447 C CA . SER B 1 11 ? -0.528 7.641 5.915 1 97.57 11 SER B CA 1
ATOM 2448 C C . SER B 1 11 ? 0.961 7.358 5.748 1 97.57 11 SER B C 1
ATOM 2450 O O . SER B 1 11 ? 1.801 8.157 6.166 1 97.57 11 SER B O 1
ATOM 2452 N N . LEU B 1 12 ? 1.266 6.193 5.251 1 98.38 12 LEU B N 1
ATOM 2453 C CA . LEU B 1 12 ? 2.595 5.932 4.709 1 98.38 12 LEU B CA 1
ATOM 2454 C C . LEU B 1 12 ? 2.648 6.257 3.22 1 98.38 12 LEU B C 1
ATOM 2456 O O . LEU B 1 12 ? 1.877 5.705 2.431 1 98.38 12 LEU B O 1
ATOM 2460 N N . ARG B 1 13 ? 3.456 7.155 2.894 1 97.86 13 ARG B N 1
ATOM 2461 C CA . ARG B 1 13 ? 3.658 7.531 1.498 1 97.86 13 ARG B CA 1
ATOM 2462 C C . ARG B 1 13 ? 4.765 6.699 0.861 1 97.86 13 ARG B C 1
ATOM 2464 O O . ARG B 1 13 ? 5.88 6.636 1.382 1 97.86 13 ARG B O 1
ATOM 2471 N N . LEU B 1 14 ? 4.443 6.092 -0.235 1 98.08 14 LEU B N 1
ATOM 2472 C CA . LEU B 1 14 ? 5.395 5.325 -1.032 1 98.08 14 LEU B CA 1
ATOM 2473 C C . LEU B 1 14 ? 5.707 6.04 -2.342 1 98.08 14 LEU B C 1
ATOM 2475 O O . LEU B 1 14 ? 4.802 6.329 -3.128 1 98.08 14 LEU B O 1
ATOM 2479 N N . SER B 1 15 ? 6.953 6.387 -2.557 1 97.19 15 SER B N 1
ATOM 2480 C CA . SER B 1 15 ? 7.364 7.132 -3.742 1 97.19 15 SER B CA 1
ATOM 2481 C C . SER B 1 15 ? 8.583 6.495 -4.4 1 97.19 15 SER B C 1
ATOM 2483 O O . SER B 1 15 ? 9.534 6.109 -3.717 1 97.19 15 SER B O 1
ATOM 2485 N N . PRO B 1 16 ? 8.522 6.373 -5.75 1 96.43 16 PRO B N 1
ATOM 2486 C CA . PRO B 1 16 ? 9.745 5.919 -6.417 1 96.43 16 PRO B CA 1
ATOM 2487 C C . PRO B 1 16 ? 10.942 6.823 -6.134 1 96.43 16 PRO B C 1
ATOM 2489 O O . PRO B 1 16 ? 10.767 7.987 -5.764 1 96.43 16 PRO B O 1
ATOM 2492 N N . ARG B 1 17 ? 12.092 6.278 -6.241 1 91.26 17 ARG B N 1
ATOM 2493 C CA . ARG B 1 17 ? 13.313 7.056 -6.056 1 91.26 17 ARG B CA 1
ATOM 2494 C C . ARG B 1 17 ? 13.572 7.962 -7.254 1 91.26 17 ARG B C 1
ATOM 2496 O O . ARG B 1 17 ? 13.336 7.569 -8.399 1 91.26 17 ARG B O 1
ATOM 2503 N N . GLY B 1 18 ? 14.006 9.089 -6.929 1 87.44 18 GLY B N 1
ATOM 2504 C CA . GLY B 1 18 ? 14.353 10.02 -7.99 1 87.44 18 GLY B CA 1
ATOM 2505 C C . GLY B 1 18 ? 13.18 10.364 -8.889 1 87.44 18 GLY B C 1
ATOM 2506 O O . GLY B 1 18 ? 12.102 10.715 -8.405 1 87.44 18 GLY B O 1
ATOM 2507 N N . ASN B 1 19 ? 13.353 10.264 -10.195 1 88.31 19 ASN B N 1
ATOM 2508 C CA . ASN B 1 19 ? 12.327 10.626 -11.166 1 88.31 19 ASN B CA 1
ATOM 2509 C C . ASN B 1 19 ? 11.699 9.391 -11.805 1 88.31 19 ASN B C 1
ATOM 2511 O O . ASN B 1 19 ? 11.124 9.473 -12.892 1 88.31 19 ASN B O 1
ATOM 2515 N N . GLU B 1 20 ? 11.78 8.28 -11.133 1 93.82 20 GLU B N 1
ATOM 2516 C CA . GLU B 1 20 ? 11.188 7.054 -11.658 1 93.82 20 GLU B CA 1
ATOM 2517 C C . GLU B 1 20 ? 9.665 7.093 -11.565 1 93.82 20 GLU B C 1
ATOM 2519 O O . GLU B 1 20 ? 9.105 7.878 -10.797 1 93.82 20 GLU B O 1
ATOM 2524 N N . ARG B 1 21 ? 9.089 6.245 -12.4 1 96.55 21 ARG B N 1
ATOM 2525 C CA . ARG B 1 21 ? 7.633 6.144 -12.43 1 96.55 21 ARG B CA 1
ATOM 2526 C C . ARG B 1 21 ? 7.149 4.961 -11.6 1 96.55 21 ARG B C 1
ATOM 2528 O O . ARG B 1 21 ? 7.818 3.928 -11.532 1 96.55 21 ARG B O 1
ATOM 2535 N N . LEU B 1 22 ? 5.984 5.039 -11.027 1 97.64 22 LEU B N 1
ATOM 2536 C CA . LEU B 1 22 ? 5.384 3.942 -10.276 1 97.64 22 LEU B CA 1
ATOM 2537 C C . LEU B 1 22 ? 5.224 2.706 -11.154 1 97.64 22 LEU B C 1
ATOM 2539 O O . LEU B 1 22 ? 5.409 1.579 -10.687 1 97.64 22 LEU B O 1
ATOM 2543 N N . GLU B 1 23 ? 5 2.897 -12.392 1 97.32 23 GLU B N 1
ATOM 2544 C CA . GLU B 1 23 ? 4.698 1.824 -13.335 1 97.32 23 GLU B CA 1
ATOM 2545 C C . GLU B 1 23 ? 5.905 0.913 -13.538 1 97.32 23 GLU B C 1
ATOM 2547 O O . GLU B 1 23 ? 5.757 -0.241 -13.945 1 97.32 23 GLU B O 1
ATOM 2552 N N . THR B 1 24 ? 7.113 1.41 -13.217 1 96.81 24 THR B N 1
ATOM 2553 C CA . THR B 1 24 ? 8.299 0.618 -13.528 1 96.81 24 THR B CA 1
ATOM 2554 C C . THR B 1 24 ? 9.226 0.535 -12.319 1 96.81 24 THR B C 1
ATOM 2556 O O . THR B 1 24 ? 10.186 -0.239 -12.319 1 96.81 24 THR B O 1
ATOM 2559 N N . ALA B 1 25 ? 8.921 1.303 -11.272 1 96.74 25 ALA B N 1
ATOM 2560 C CA . ALA B 1 25 ? 9.813 1.357 -10.117 1 96.74 25 ALA B CA 1
ATOM 2561 C C . ALA B 1 25 ? 9.913 -0.006 -9.437 1 96.74 25 ALA B C 1
ATOM 2563 O O . ALA B 1 25 ? 8.916 -0.723 -9.321 1 96.74 25 ALA B O 1
ATOM 2564 N N . THR B 1 26 ? 11.107 -0.35 -8.976 1 95.38 26 THR B N 1
ATOM 2565 C CA . THR B 1 26 ? 11.344 -1.583 -8.234 1 95.38 26 THR B CA 1
ATOM 2566 C C . THR B 1 26 ? 11.599 -1.287 -6.759 1 95.38 26 THR B C 1
ATOM 2568 O O . THR B 1 26 ? 11.551 -2.19 -5.921 1 95.38 26 THR B O 1
ATOM 2571 N N . ASP B 1 27 ? 11.926 -0.014 -6.521 1 95.74 27 ASP B N 1
ATOM 2572 C CA . ASP B 1 27 ? 12.172 0.486 -5.172 1 95.74 27 ASP B CA 1
ATOM 2573 C C . ASP B 1 27 ? 11.348 1.74 -4.892 1 95.74 27 ASP B C 1
ATOM 2575 O O . ASP B 1 27 ? 11.233 2.618 -5.751 1 95.74 27 ASP B O 1
ATOM 2579 N N . VAL B 1 28 ? 10.845 1.757 -3.675 1 97.61 28 VAL B N 1
ATOM 2580 C CA . VAL B 1 28 ? 10.129 2.967 -3.286 1 97.61 28 VAL B CA 1
ATOM 2581 C C . VAL B 1 28 ? 10.559 3.394 -1.884 1 97.61 28 VAL B C 1
ATOM 2583 O O . VAL B 1 28 ? 10.915 2.554 -1.054 1 97.61 28 VAL B O 1
ATOM 2586 N N . ARG B 1 29 ? 10.568 4.699 -1.653 1 97.22 29 ARG B N 1
ATOM 2587 C CA . ARG B 1 29 ? 10.761 5.268 -0.323 1 97.22 29 ARG B CA 1
ATOM 2588 C C . ARG B 1 29 ? 9.453 5.282 0.461 1 97.22 29 ARG B C 1
ATOM 2590 O O . ARG B 1 29 ? 8.389 5.549 -0.102 1 97.22 29 ARG B O 1
ATOM 2597 N N . MET B 1 30 ? 9.56 4.989 1.733 1 97.44 30 MET B N 1
ATOM 2598 C CA . MET B 1 30 ? 8.397 4.982 2.616 1 97.44 30 MET B CA 1
ATOM 2599 C C . MET B 1 30 ? 8.539 6.032 3.713 1 97.44 30 MET B C 1
ATOM 2601 O O . MET B 1 30 ? 9.512 6.018 4.468 1 97.44 30 MET B O 1
ATOM 2605 N N . HIS B 1 31 ? 7.573 6.995 3.785 1 97.29 31 HIS B N 1
ATOM 2606 C CA . HIS B 1 31 ? 7.547 8.057 4.783 1 97.29 31 HIS B CA 1
ATOM 2607 C C . HIS B 1 31 ? 6.185 8.141 5.464 1 97.29 31 HIS B C 1
ATOM 2609 O O . HIS B 1 31 ? 5.153 7.932 4.824 1 97.29 31 HIS B O 1
ATOM 2615 N N . ALA B 1 32 ? 6.249 8.45 6.729 1 98.06 32 ALA B N 1
ATOM 2616 C CA . ALA B 1 32 ? 5.015 8.953 7.328 1 98.06 32 ALA B CA 1
ATOM 2617 C C . ALA B 1 32 ? 4.629 10.305 6.736 1 98.06 32 ALA B C 1
ATOM 2619 O O . ALA B 1 32 ? 5.476 11.19 6.588 1 98.06 32 ALA B O 1
ATOM 2620 N N . ALA B 1 33 ? 3.421 10.393 6.305 1 97.35 33 ALA B N 1
ATOM 2621 C CA . ALA B 1 33 ? 2.967 11.627 5.668 1 97.35 33 ALA B CA 1
ATOM 2622 C C . ALA B 1 33 ? 1.525 11.944 6.051 1 97.35 33 ALA B C 1
ATOM 2624 O O . ALA B 1 33 ? 0.599 11.235 5.65 1 97.35 33 ALA B O 1
ATOM 2625 N N . GLY B 1 34 ? 1.271 12.895 6.744 1 97.43 34 GLY B N 1
ATOM 2626 C CA . GLY B 1 34 ? -0.012 13.455 7.137 1 97.43 34 GLY B CA 1
ATOM 2627 C C . GLY B 1 34 ? 0.069 14.919 7.526 1 97.43 34 GLY B C 1
ATOM 2628 O O . GLY B 1 34 ? 1.061 15.356 8.113 1 97.43 34 GLY B O 1
ATOM 2629 N N . THR B 1 35 ? -0.941 15.605 7.247 1 98.05 35 THR B N 1
ATOM 2630 C CA . THR B 1 35 ? -0.919 17.043 7.492 1 98.05 35 THR B CA 1
ATOM 2631 C C . THR B 1 35 ? -0.616 17.337 8.959 1 98.05 35 THR B C 1
ATOM 2633 O O . THR B 1 35 ? 0.309 18.09 9.268 1 98.05 35 THR B O 1
ATOM 2636 N N . GLU B 1 36 ? -1.308 16.727 9.87 1 98.72 36 GLU B N 1
ATOM 2637 C CA . GLU B 1 36 ? -1.193 17.035 11.292 1 98.72 36 GLU B CA 1
ATOM 2638 C C . GLU B 1 36 ? 0.154 16.581 11.848 1 98.72 36 GLU B C 1
ATOM 2640 O O . GLU B 1 36 ? 0.759 17.274 12.668 1 98.72 36 GLU B O 1
ATOM 2645 N N . SER B 1 37 ? 0.6 15.42 11.413 1 98.65 37 SER B N 1
ATOM 2646 C CA . SER B 1 37 ? 1.904 14.951 11.869 1 98.65 37 SER B CA 1
ATOM 2647 C C . SER B 1 37 ? 3.031 15.798 11.288 1 98.65 37 SER B C 1
ATOM 2649 O O . SER B 1 37 ? 4.012 16.091 11.975 1 98.65 37 SER B O 1
ATOM 2651 N N . ASN B 1 38 ? 2.911 16.205 10.037 1 98.56 38 ASN B N 1
ATOM 2652 C CA . ASN B 1 38 ? 3.898 17.085 9.42 1 98.56 38 ASN B CA 1
ATOM 2653 C C . ASN B 1 38 ? 3.976 18.43 10.137 1 98.56 38 ASN B C 1
ATOM 2655 O O . ASN B 1 38 ? 5.068 18.954 10.365 1 98.56 38 ASN B O 1
ATOM 2659 N N . VAL B 1 39 ? 2.805 18.935 10.471 1 98.75 39 VAL B N 1
ATOM 2660 C CA . VAL B 1 39 ? 2.735 20.191 11.211 1 98.75 39 VAL B CA 1
ATOM 2661 C C . VAL B 1 39 ? 3.423 20.032 12.565 1 98.75 39 VAL B C 1
ATOM 2663 O O . VAL B 1 39 ? 4.169 20.914 12.996 1 98.75 39 VAL B O 1
ATOM 2666 N N . ALA B 1 40 ? 3.181 18.941 13.217 1 98.71 40 ALA B N 1
ATOM 2667 C CA . ALA B 1 40 ? 3.808 18.654 14.504 1 98.71 40 ALA B CA 1
ATOM 2668 C C . ALA B 1 40 ? 5.33 18.661 14.386 1 98.71 40 ALA B C 1
ATOM 2670 O O . ALA B 1 40 ? 6.018 19.292 15.191 1 98.71 40 ALA B O 1
ATOM 2671 N N . VAL B 1 41 ? 5.845 18.003 13.38 1 98.39 41 VAL B N 1
ATOM 2672 C CA . VAL B 1 41 ? 7.288 17.923 13.185 1 98.39 41 VAL B CA 1
ATOM 2673 C C . VAL B 1 41 ? 7.853 19.317 12.922 1 98.39 41 VAL B C 1
ATOM 2675 O O . VAL B 1 41 ? 8.857 19.71 13.521 1 98.39 41 VAL B O 1
ATOM 2678 N N . ALA B 1 42 ? 7.223 20.067 12.071 1 98.25 42 ALA B N 1
ATOM 2679 C CA . ALA B 1 42 ? 7.693 21.409 11.737 1 98.25 42 ALA B CA 1
ATOM 2680 C C . ALA B 1 42 ? 7.711 22.307 12.971 1 98.25 42 ALA B C 1
ATOM 2682 O O . ALA B 1 42 ? 8.688 23.018 13.215 1 98.25 42 ALA B O 1
ATOM 2683 N N . ALA B 1 43 ? 6.663 22.284 13.769 1 98.2 43 ALA B N 1
ATOM 2684 C CA . ALA B 1 43 ? 6.574 23.114 14.968 1 98.2 43 ALA B CA 1
ATOM 2685 C C . ALA B 1 43 ? 7.655 22.738 15.977 1 98.2 43 ALA B C 1
ATOM 2687 O O . ALA B 1 43 ? 8.244 23.611 16.62 1 98.2 43 ALA B O 1
ATOM 2688 N N . SER B 1 44 ? 7.875 21.459 16.058 1 97.73 44 SER B N 1
ATOM 2689 C CA . SER B 1 44 ? 8.852 20.983 17.032 1 97.73 44 SER B CA 1
ATOM 2690 C C . SER B 1 44 ? 10.248 21.508 16.717 1 97.73 44 SER B C 1
ATOM 2692 O O . SER B 1 44 ? 11.075 21.667 17.617 1 97.73 44 SER B O 1
ATOM 2694 N N . ARG B 1 45 ? 10.523 21.794 15.469 1 97.23 45 ARG B N 1
ATOM 2695 C CA . ARG B 1 45 ? 11.821 22.307 15.043 1 97.23 45 ARG B CA 1
ATOM 2696 C C . ARG B 1 45 ? 12.086 23.687 15.635 1 97.23 45 ARG B C 1
ATOM 2698 O O . ARG B 1 45 ? 13.229 24.15 15.658 1 97.23 45 ARG B O 1
ATOM 2705 N N . PHE B 1 46 ? 11.067 24.316 16.174 1 96.76 46 PHE B N 1
ATOM 2706 C CA . PHE B 1 46 ? 11.174 25.639 16.778 1 96.76 46 PHE B CA 1
ATOM 2707 C C . PHE B 1 46 ? 11.048 25.554 18.294 1 96.76 46 PHE B C 1
ATOM 2709 O O . PHE B 1 46 ? 10.82 26.566 18.96 1 96.76 46 PHE B O 1
ATOM 2716 N N . GLY B 1 47 ? 11.121 24.335 18.789 1 95.84 47 GLY B N 1
ATOM 2717 C CA . GLY B 1 47 ? 11.166 24.13 20.228 1 95.84 47 GLY B CA 1
ATOM 2718 C C . GLY B 1 47 ? 9.792 23.979 20.852 1 95.84 47 GLY B C 1
ATOM 2719 O O . GLY B 1 47 ? 9.669 23.871 22.074 1 95.84 47 GLY B O 1
ATOM 2720 N N . THR B 1 48 ? 8.747 23.973 20.067 1 97.14 48 THR B N 1
ATOM 2721 C CA . THR B 1 48 ? 7.388 23.81 20.573 1 97.14 48 THR B CA 1
ATOM 2722 C C . THR B 1 48 ? 7.191 22.412 21.152 1 97.14 48 THR B C 1
ATOM 2724 O O . THR B 1 48 ? 7.609 21.42 20.551 1 97.14 48 THR B O 1
ATOM 2727 N N . ASP B 1 49 ? 6.668 22.327 22.328 1 98.19 49 ASP B N 1
ATOM 2728 C CA . ASP B 1 49 ? 6.257 21.047 22.896 1 98.19 49 ASP B CA 1
ATOM 2729 C C . ASP B 1 49 ? 4.995 20.524 22.215 1 98.19 49 ASP B C 1
ATOM 2731 O O . ASP B 1 49 ? 3.916 21.101 22.367 1 98.19 49 ASP B O 1
ATOM 2735 N N . VAL B 1 50 ? 5.118 19.468 21.458 1 98.37 50 VAL B N 1
ATOM 2736 C CA . VAL B 1 50 ? 4.032 19.015 20.594 1 98.37 50 VAL B CA 1
ATOM 2737 C C . VAL B 1 50 ? 3.704 17.555 20.898 1 98.37 50 VAL B C 1
ATOM 2739 O O . VAL B 1 50 ? 4.602 16.754 21.169 1 98.37 50 VAL B O 1
ATOM 2742 N N . VAL B 1 51 ? 2.434 17.207 20.82 1 98.8 51 VAL B N 1
ATOM 2743 C CA . VAL B 1 51 ? 1.953 15.831 20.871 1 98.8 51 VAL B CA 1
ATOM 2744 C C . VAL B 1 51 ? 1.036 15.559 19.68 1 98.8 51 VAL B C 1
ATOM 2746 O O . VAL B 1 51 ? 0.135 16.349 19.389 1 98.8 51 VAL B O 1
ATOM 2749 N N . TRP B 1 52 ? 1.313 14.53 18.999 1 98.79 52 TRP B N 1
ATOM 2750 C CA . TRP B 1 52 ? 0.447 14.084 17.913 1 98.79 52 TRP B CA 1
ATOM 2751 C C . TRP B 1 52 ? -0.45 12.938 18.369 1 98.79 52 TRP B C 1
ATOM 2753 O O . TRP B 1 52 ? 0.029 11.954 18.936 1 98.79 52 TRP B O 1
ATOM 2763 N N . LEU B 1 53 ? -1.774 13.077 18.171 1 98.88 53 LEU B N 1
ATOM 2764 C CA . LEU B 1 53 ? -2.753 12.05 18.51 1 98.88 53 LEU B CA 1
ATOM 2765 C C . LEU B 1 53 ? -3.397 11.476 17.253 1 98.88 53 LEU B C 1
ATOM 2767 O O . LEU B 1 53 ? -3.649 12.205 16.291 1 98.88 53 LEU B O 1
ATOM 2771 N N . SER B 1 54 ? -3.672 10.2 17.35 1 98.76 54 SER B N 1
ATOM 2772 C CA . SER B 1 54 ? -4.291 9.536 16.208 1 98.76 54 SER B CA 1
ATOM 2773 C C . SER B 1 54 ? -4.816 8.156 16.588 1 98.76 54 SER B C 1
ATOM 2775 O O . SER B 1 54 ? -4.845 7.801 17.768 1 98.76 54 SER B O 1
ATOM 2777 N N . LYS B 1 55 ? -5.411 7.487 15.644 1 98.77 55 LYS B N 1
ATOM 2778 C CA . LYS B 1 55 ? -5.759 6.07 15.694 1 98.77 55 LYS B CA 1
ATOM 2779 C C . LYS B 1 55 ? -5.088 5.299 14.561 1 98.77 55 LYS B C 1
ATOM 2781 O O . LYS B 1 55 ? -5.21 5.672 13.392 1 98.77 55 LYS B O 1
ATOM 2786 N N . LEU B 1 56 ? -4.339 4.275 14.924 1 98.6 56 LEU B N 1
ATOM 2787 C CA . LEU B 1 56 ? -3.599 3.474 13.956 1 98.6 56 LEU B CA 1
ATOM 2788 C C . LEU B 1 56 ? -3.868 1.987 14.162 1 98.6 56 LEU B C 1
ATOM 2790 O O . LEU B 1 56 ? -4.225 1.563 15.263 1 98.6 56 LEU B O 1
ATOM 2794 N N . PRO B 1 57 ? -3.746 1.19 13.052 1 98.28 57 PRO B N 1
ATOM 2795 C CA . PRO B 1 57 ? -3.793 -0.258 13.271 1 98.28 57 PRO B CA 1
ATOM 2796 C C . PRO B 1 57 ? -2.585 -0.777 14.047 1 98.28 57 PRO B C 1
ATOM 2798 O O . PRO B 1 57 ? -1.466 -0.295 13.85 1 98.28 57 PRO B O 1
ATOM 2801 N N . ASP B 1 58 ? -2.792 -1.692 14.922 1 97.68 58 ASP B N 1
ATOM 2802 C CA . ASP B 1 58 ? -1.693 -2.305 15.661 1 97.68 58 ASP B CA 1
ATOM 2803 C C . ASP B 1 58 ? -0.957 -3.33 14.801 1 97.68 58 ASP B C 1
ATOM 2805 O O . ASP B 1 58 ? -1.026 -4.533 15.064 1 97.68 58 ASP B O 1
ATOM 2809 N N . THR B 1 59 ? -0.234 -2.918 13.825 1 97.52 59 THR B N 1
ATOM 2810 C CA . THR B 1 59 ? 0.592 -3.666 12.883 1 97.52 59 THR B CA 1
ATOM 2811 C C . THR B 1 59 ? 1.956 -3.004 12.715 1 97.52 59 THR B C 1
ATOM 2813 O O . THR B 1 59 ? 2.153 -1.861 13.134 1 97.52 59 THR B O 1
ATOM 2816 N N . PRO B 1 60 ? 2.884 -3.66 12.096 1 97.94 60 PRO B N 1
ATOM 2817 C CA . PRO B 1 60 ? 4.184 -3.037 11.837 1 97.94 60 PRO B CA 1
ATOM 2818 C C . PRO B 1 60 ? 4.069 -1.748 11.025 1 97.94 60 PRO B C 1
ATOM 2820 O O . PRO B 1 60 ? 4.873 -0.829 11.202 1 97.94 60 PRO B O 1
ATOM 2823 N N . LEU B 1 61 ? 3.082 -1.684 10.189 1 98.36 61 LEU B N 1
ATOM 2824 C CA . LEU B 1 61 ? 2.914 -0.488 9.371 1 98.36 61 LEU B CA 1
ATOM 2825 C C . LEU B 1 61 ? 2.457 0.693 10.221 1 98.36 61 LEU B C 1
ATOM 2827 O O . LEU B 1 61 ? 2.937 1.814 10.043 1 98.36 61 LEU B O 1
ATOM 2831 N N . GLY B 1 62 ? 1.44 0.411 11.093 1 98.49 62 GLY B N 1
ATOM 2832 C CA . GLY B 1 62 ? 1.072 1.458 12.033 1 98.49 62 GLY B CA 1
ATOM 2833 C C . GLY B 1 62 ? 2.23 1.915 12.9 1 98.49 62 GLY B C 1
ATOM 2834 O O . GLY B 1 62 ? 2.43 3.116 13.095 1 98.49 62 GLY B O 1
ATOM 2835 N N . ARG B 1 63 ? 3.022 1.028 13.378 1 98.41 63 ARG B N 1
ATOM 2836 C CA . ARG B 1 63 ? 4.168 1.336 14.226 1 98.41 63 ARG B CA 1
ATOM 2837 C C . ARG B 1 63 ? 5.253 2.062 13.438 1 98.41 63 ARG B C 1
ATOM 2839 O O . ARG B 1 63 ? 6.018 2.847 14.003 1 98.41 63 ARG B O 1
ATOM 2846 N N . ARG B 1 64 ? 5.324 1.789 12.147 1 98.61 64 ARG B N 1
ATOM 2847 C CA . ARG B 1 64 ? 6.262 2.502 11.287 1 98.61 64 ARG B CA 1
ATOM 2848 C C . ARG B 1 64 ? 5.991 4.003 11.306 1 98.61 64 ARG B C 1
ATOM 2850 O O . ARG B 1 64 ? 6.923 4.808 11.256 1 98.61 64 ARG B O 1
ATOM 2857 N N . VAL B 1 65 ? 4.75 4.423 11.356 1 98.65 65 VAL B N 1
ATOM 2858 C CA . VAL B 1 65 ? 4.384 5.832 11.453 1 98.65 65 VAL B CA 1
ATOM 2859 C C . VAL B 1 65 ? 4.928 6.419 12.754 1 98.65 65 VAL B C 1
ATOM 2861 O O . VAL B 1 65 ? 5.623 7.438 12.739 1 98.65 65 VAL B O 1
ATOM 2864 N N . VAL B 1 66 ? 4.711 5.736 13.827 1 98.59 66 VAL B N 1
ATOM 2865 C CA . VAL B 1 66 ? 5.104 6.209 15.15 1 98.59 66 VAL B CA 1
ATOM 2866 C C . VAL B 1 66 ? 6.627 6.258 15.25 1 98.59 66 VAL B C 1
ATOM 2868 O O . VAL B 1 66 ? 7.191 7.225 15.767 1 98.59 66 VAL B O 1
ATOM 2871 N N . SER B 1 67 ? 7.273 5.231 14.72 1 98.21 67 SER B N 1
ATOM 2872 C CA . SER B 1 67 ? 8.731 5.174 14.752 1 98.21 67 SER B CA 1
ATOM 2873 C C . SER B 1 67 ? 9.346 6.383 14.053 1 98.21 67 SER B C 1
ATOM 2875 O O . SER B 1 67 ? 10.296 6.983 14.561 1 98.21 67 SER B O 1
ATOM 2877 N N . GLU B 1 68 ? 8.831 6.725 12.949 1 98.08 68 GLU B N 1
ATOM 2878 C CA . GLU B 1 68 ? 9.383 7.862 12.218 1 98.08 68 GLU B CA 1
ATOM 2879 C C . GLU B 1 68 ? 9.126 9.171 12.958 1 98.08 68 GLU B C 1
ATOM 2881 O O . GLU B 1 68 ? 10.011 10.025 13.045 1 98.08 68 GLU B O 1
ATOM 2886 N N . LEU B 1 69 ? 7.95 9.329 13.479 1 98.39 69 LEU B N 1
ATOM 2887 C CA . LEU B 1 69 ? 7.654 10.559 14.206 1 98.39 69 LEU B CA 1
ATOM 2888 C C . LEU B 1 69 ? 8.542 10.689 15.439 1 98.39 69 LEU B C 1
ATOM 2890 O O . LEU B 1 69 ? 9.022 11.781 15.751 1 98.39 69 LEU B O 1
ATOM 2894 N N . HIS B 1 70 ? 8.815 9.565 16.089 1 98.06 70 HIS B N 1
ATOM 2895 C CA . HIS B 1 70 ? 9.731 9.567 17.224 1 98.06 70 HIS B CA 1
ATOM 2896 C C . HIS B 1 70 ? 11.142 9.953 16.793 1 98.06 70 HIS B C 1
ATOM 2898 O O . HIS B 1 70 ? 11.846 10.659 17.518 1 98.06 70 HIS B O 1
ATOM 2904 N N . GLU B 1 71 ? 11.519 9.491 15.658 1 96.54 71 GLU B N 1
ATOM 2905 C CA . GLU B 1 71 ? 12.825 9.853 15.117 1 96.54 71 GLU B CA 1
ATOM 2906 C C . GLU B 1 71 ? 12.964 11.366 14.976 1 96.54 71 GLU B C 1
ATOM 2908 O O . GLU B 1 71 ? 14.068 11.905 15.073 1 96.54 71 GLU B O 1
ATOM 2913 N N . HIS B 1 72 ? 11.832 11.981 14.803 1 95.94 72 HIS B N 1
ATOM 2914 C CA . HIS B 1 72 ? 11.847 13.431 14.644 1 95.94 72 HIS B CA 1
ATOM 2915 C C . HIS B 1 72 ? 11.469 14.132 15.945 1 95.94 72 HIS B C 1
ATOM 2917 O O . HIS B 1 72 ? 11.145 15.321 15.943 1 95.94 72 HIS B O 1
ATOM 2923 N N . GLY B 1 73 ? 11.336 13.396 17.049 1 95.23 73 GLY B N 1
ATOM 2924 C CA . GLY B 1 73 ? 11.191 13.964 18.38 1 95.23 73 GLY B CA 1
ATOM 2925 C C . GLY B 1 73 ? 9.748 14.249 18.752 1 95.23 73 GLY B C 1
ATOM 2926 O O . GLY B 1 73 ? 9.481 15.018 19.678 1 95.23 73 GLY B O 1
ATOM 2927 N N . ILE B 1 74 ? 8.85 13.657 18.067 1 97.74 74 ILE B N 1
ATOM 2928 C CA . ILE B 1 74 ? 7.44 13.927 18.325 1 97.74 74 ILE B CA 1
ATOM 2929 C C . ILE B 1 74 ? 6.89 12.9 19.312 1 97.74 74 ILE B C 1
ATOM 2931 O O . ILE B 1 74 ? 7.015 11.692 19.095 1 97.74 74 ILE B O 1
ATOM 2935 N N . GLU B 1 75 ? 6.338 13.432 20.35 1 98.13 75 GLU B N 1
ATOM 2936 C CA . GLU B 1 75 ? 5.551 12.554 21.21 1 98.13 75 GLU B CA 1
ATOM 2937 C C . GLU B 1 75 ? 4.246 12.143 20.533 1 98.13 75 GLU B C 1
ATOM 2939 O O . GLU B 1 75 ? 3.562 12.976 19.936 1 98.13 75 GLU B O 1
ATOM 2944 N N . THR B 1 76 ? 3.934 10.894 20.6 1 98.56 76 THR B N 1
ATOM 2945 C CA . THR B 1 76 ? 2.722 10.378 19.975 1 98.56 76 THR B CA 1
ATOM 2946 C C . THR B 1 76 ? 1.825 9.703 21.008 1 98.56 76 THR B C 1
ATOM 2948 O O . THR B 1 76 ? 2.315 9.061 21.939 1 98.56 76 THR B O 1
ATOM 2951 N N . GLN B 1 77 ? 0.601 9.91 20.928 1 98.6 77 GLN B N 1
ATOM 2952 C CA . GLN B 1 77 ? -0.425 9.141 21.625 1 98.6 77 GLN B CA 1
ATOM 2953 C C . GLN B 1 77 ? -1.43 8.547 20.642 1 98.6 77 GLN B C 1
ATOM 2955 O O . GLN B 1 77 ? -2.242 9.271 20.063 1 98.6 77 GLN B O 1
ATOM 2960 N N . VAL B 1 78 ? -1.447 7.245 20.557 1 97.85 78 VAL B N 1
ATOM 2961 C CA . VAL B 1 78 ? -2.194 6.569 19.501 1 97.85 78 VAL B CA 1
ATOM 2962 C C . VAL B 1 78 ? -3.163 5.562 20.117 1 97.85 78 VAL B C 1
ATOM 2964 O O . VAL B 1 78 ? -2.793 4.806 21.018 1 97.85 78 VAL B O 1
ATOM 2967 N N . GLY B 1 79 ? -4.454 5.638 19.722 1 98.06 79 GLY B N 1
ATOM 2968 C CA . GLY B 1 79 ? -5.326 4.492 19.924 1 98.06 79 GLY B CA 1
ATOM 2969 C C . GLY B 1 79 ? -5.044 3.351 18.965 1 98.06 79 GLY B C 1
ATOM 2970 O O . GLY B 1 79 ? -5.346 3.446 17.774 1 98.06 79 GLY B O 1
ATOM 2971 N N . TRP B 1 80 ? -4.47 2.276 19.484 1 97.99 80 TRP B N 1
ATOM 2972 C CA . TRP B 1 80 ? -4.142 1.122 18.654 1 97.99 80 TRP B CA 1
ATOM 2973 C C . TRP B 1 80 ? -5.382 0.277 18.38 1 97.99 80 TRP B C 1
ATOM 2975 O O . TRP B 1 80 ? -6.175 0.016 19.288 1 97.99 80 TRP B O 1
ATOM 2985 N N . SER B 1 81 ? -5.51 -0.13 17.151 1 98.05 81 SER B N 1
ATOM 2986 C CA . SER B 1 81 ? -6.719 -0.841 16.748 1 98.05 81 SER B CA 1
ATOM 2987 C C . SER B 1 81 ? -6.386 -2.2 16.143 1 98.05 81 SER B C 1
ATOM 2989 O O . SER B 1 81 ? -5.414 -2.332 15.397 1 98.05 81 SER B O 1
ATOM 2991 N N . ASP B 1 82 ? -7.27 -3.18 16.381 1 95.8 82 ASP B N 1
ATOM 2992 C CA . ASP B 1 82 ? -7.183 -4.48 15.722 1 95.8 82 ASP B CA 1
ATOM 2993 C C . ASP B 1 82 ? -7.979 -4.489 14.419 1 95.8 82 ASP B C 1
ATOM 2995 O O . ASP B 1 82 ? -7.952 -5.473 13.676 1 95.8 82 ASP B O 1
ATOM 2999 N N . GLU B 1 83 ? -8.603 -3.369 14.194 1 95.24 83 GLU B N 1
ATOM 3000 C CA . GLU B 1 83 ? -9.425 -3.244 12.994 1 95.24 83 GLU B CA 1
ATOM 3001 C C . GLU B 1 83 ? -8.899 -2.142 12.078 1 95.24 83 GLU B C 1
ATOM 3003 O O . GLU B 1 83 ? -8.276 -1.186 12.542 1 95.24 83 GLU B O 1
ATOM 3008 N N . GLY B 1 84 ? -9.144 -2.385 10.83 1 95.54 84 GLY B N 1
ATOM 3009 C CA . GLY B 1 84 ? -8.723 -1.393 9.853 1 95.54 84 GLY B CA 1
ATOM 3010 C C . GLY B 1 84 ? -7.288 -1.578 9.396 1 95.54 84 GLY B C 1
ATOM 3011 O O . GLY B 1 84 ? -6.52 -2.308 10.025 1 95.54 84 GLY B O 1
ATOM 3012 N N . ARG B 1 85 ? -6.971 -0.925 8.35 1 96.99 85 ARG B N 1
ATOM 3013 C CA . ARG B 1 85 ? -5.642 -1.018 7.754 1 96.99 85 ARG B CA 1
ATOM 3014 C C . ARG B 1 85 ? -4.876 0.291 7.916 1 96.99 85 ARG B C 1
ATOM 3016 O O . ARG B 1 85 ? -5.423 1.28 8.409 1 96.99 85 ARG B O 1
ATOM 3023 N N . GLN B 1 86 ? -3.625 0.29 7.652 1 98.09 86 GLN B N 1
ATOM 3024 C CA . GLN B 1 86 ? -2.835 1.514 7.562 1 98.09 86 GLN B CA 1
ATOM 3025 C C . GLN B 1 86 ? -3.135 2.268 6.27 1 98.09 86 GLN B C 1
ATOM 3027 O O . GLN B 1 86 ? -3.115 1.684 5.184 1 98.09 86 GLN B O 1
ATOM 3032 N N . GLY B 1 87 ? -3.482 3.524 6.405 1 97.38 87 GLY B N 1
ATOM 3033 C CA . GLY B 1 87 ? -3.631 4.335 5.208 1 97.38 87 GLY B CA 1
ATOM 3034 C C . GLY B 1 87 ? -2.341 4.488 4.425 1 97.38 87 GLY B C 1
ATOM 3035 O O . GLY B 1 87 ? -1.265 4.624 5.012 1 97.38 87 GLY B O 1
ATOM 3036 N N . LEU B 1 88 ? -2.497 4.475 3.064 1 97.67 88 LEU B N 1
ATOM 3037 C CA . LEU B 1 88 ? -1.341 4.593 2.182 1 97.67 88 LEU B CA 1
ATOM 3038 C C . LEU B 1 88 ? -1.558 5.692 1.147 1 97.67 88 LEU B C 1
ATOM 3040 O O . LEU B 1 88 ? -2.698 6.063 0.858 1 97.67 88 LEU B O 1
ATOM 3044 N N . SER B 1 89 ? -0.482 6.187 0.702 1 96.27 89 SER B N 1
ATOM 3045 C CA . SER B 1 89 ? -0.479 7.027 -0.491 1 96.27 89 SER B CA 1
ATOM 3046 C C . SER B 1 89 ? 0.731 6.733 -1.372 1 96.27 89 SER B C 1
ATOM 3048 O O . SER B 1 89 ? 1.818 6.445 -0.866 1 96.27 89 SER B O 1
ATOM 3050 N N . PHE B 1 90 ? 0.46 6.751 -2.636 1 97.23 90 PHE B N 1
ATOM 3051 C CA . PHE B 1 90 ? 1.526 6.63 -3.623 1 97.23 90 PHE B CA 1
ATOM 3052 C C . PHE B 1 90 ? 1.734 7.948 -4.36 1 97.23 90 PHE B C 1
ATOM 3054 O O . PHE B 1 90 ? 0.768 8.604 -4.755 1 97.23 90 PHE B O 1
ATOM 3061 N N . TYR B 1 91 ? 3.042 8.3 -4.508 1 95.91 91 TYR B N 1
ATOM 3062 C CA . TYR B 1 91 ? 3.328 9.63 -5.032 1 95.91 91 TYR B CA 1
ATOM 3063 C C . TYR B 1 91 ? 4.477 9.587 -6.033 1 95.91 91 TYR B C 1
ATOM 3065 O O . TYR B 1 91 ? 5.569 9.11 -5.714 1 95.91 91 TYR B O 1
ATOM 3073 N N . GLU B 1 92 ? 4.252 10.043 -7.293 1 94.7 92 GLU B N 1
ATOM 3074 C CA . GLU B 1 92 ? 5.259 10.365 -8.299 1 94.7 92 GLU B CA 1
ATOM 3075 C C . GLU B 1 92 ? 5.476 11.872 -8.401 1 94.7 92 GLU B C 1
ATOM 3077 O O . GLU B 1 92 ? 4.584 12.605 -8.834 1 94.7 92 GLU B O 1
ATOM 3082 N N . PRO B 1 93 ? 6.677 12.29 -8.008 1 91.25 93 PRO B N 1
ATOM 3083 C CA . PRO B 1 93 ? 6.916 13.734 -8.073 1 91.25 93 PRO B CA 1
ATOM 3084 C C . PRO B 1 93 ? 6.862 14.277 -9.499 1 91.25 93 PRO B C 1
ATOM 3086 O O . PRO B 1 93 ? 7.203 13.566 -10.448 1 91.25 93 PRO B O 1
ATOM 3089 N N . PRO B 1 94 ? 6.449 15.516 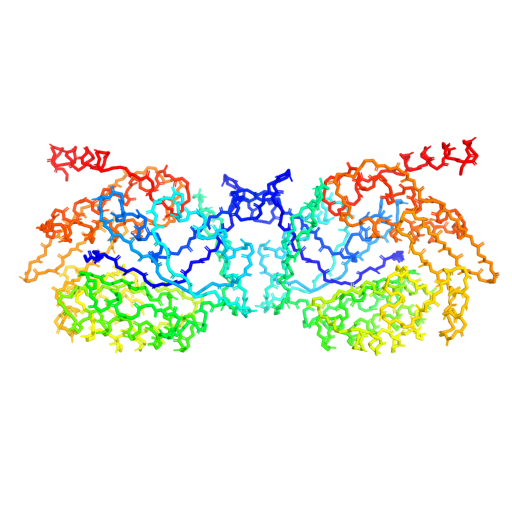-9.578 1 89.4 94 PRO B N 1
ATOM 3090 C CA . PRO B 1 94 ? 6.452 16.159 -10.894 1 89.4 94 PRO B CA 1
ATOM 3091 C C . PRO B 1 94 ? 7.856 16.523 -11.371 1 89.4 94 PRO B C 1
ATOM 3093 O O . PRO B 1 94 ? 8.775 16.649 -10.557 1 89.4 94 PRO B O 1
ATOM 3096 N N . CYS B 1 95 ? 8.027 16.521 -12.589 1 89.24 95 CYS B N 1
ATOM 3097 C CA . CYS B 1 95 ? 9.181 17.073 -13.29 1 89.24 95 CYS B CA 1
ATOM 3098 C C . CYS B 1 95 ? 8.768 17.68 -14.626 1 89.24 95 CYS B C 1
ATOM 3100 O O . CYS B 1 95 ? 8.504 16.955 -15.587 1 89.24 95 CYS B O 1
ATOM 3102 N N . GLU B 1 96 ? 8.732 19.109 -14.637 1 85.31 96 GLU B N 1
ATOM 3103 C CA . GLU B 1 96 ? 8.186 19.769 -15.82 1 85.31 96 GLU B CA 1
ATOM 3104 C C . GLU B 1 96 ? 8.715 19.133 -17.101 1 85.31 96 GLU B C 1
ATOM 3106 O O . GLU B 1 96 ? 9.913 18.867 -17.219 1 85.31 96 GLU B O 1
ATOM 3111 N N . PRO B 1 97 ? 7.645 18.835 -17.921 1 91.58 97 PRO B N 1
ATOM 3112 C CA . PRO B 1 97 ? 6.223 19.184 -17.92 1 91.58 97 PRO B CA 1
ATOM 3113 C C . PRO B 1 97 ? 5.35 18.102 -17.288 1 91.58 97 PRO B C 1
ATOM 3115 O O . PRO B 1 97 ? 4.12 18.187 -17.34 1 91.58 97 PRO B O 1
ATOM 3118 N N . ARG B 1 98 ? 6.022 17.084 -16.734 1 92.24 98 ARG B N 1
ATOM 3119 C CA . ARG B 1 98 ? 5.282 15.994 -16.107 1 92.24 98 ARG B CA 1
ATOM 3120 C C . ARG B 1 98 ? 4.623 16.453 -14.811 1 92.24 98 ARG B C 1
ATOM 3122 O O . ARG B 1 98 ? 5.274 17.064 -13.96 1 92.24 98 ARG B O 1
ATOM 3129 N N . GLU B 1 99 ? 3.354 16.125 -14.672 1 91.64 99 GLU B N 1
ATOM 3130 C CA . GLU B 1 99 ? 2.631 16.442 -13.444 1 91.64 99 GLU B CA 1
ATOM 3131 C C . GLU B 1 99 ? 2.825 15.353 -12.393 1 91.64 99 GLU B C 1
ATOM 3133 O O . GLU B 1 99 ? 3.217 14.23 -12.719 1 91.64 99 GLU B O 1
ATOM 3138 N N . ALA B 1 100 ? 2.553 15.766 -11.245 1 91.78 100 ALA B N 1
ATOM 3139 C CA . ALA B 1 100 ? 2.616 14.784 -10.165 1 91.78 100 ALA B CA 1
ATOM 3140 C C . ALA B 1 100 ? 1.5 13.751 -10.298 1 91.78 100 ALA B C 1
ATOM 3142 O O . ALA B 1 100 ? 0.431 14.048 -10.835 1 91.78 100 ALA B O 1
ATOM 3143 N N . VAL B 1 101 ? 1.755 12.536 -9.891 1 93.76 101 VAL B N 1
ATOM 3144 C CA . VAL B 1 101 ? 0.742 11.497 -9.742 1 93.76 101 VAL B CA 1
ATOM 3145 C C . VAL B 1 101 ? 0.556 11.165 -8.263 1 93.76 101 VAL B C 1
ATOM 3147 O O . VAL B 1 101 ? 1.531 10.929 -7.546 1 93.76 101 VAL B O 1
ATOM 3150 N N . ARG B 1 102 ? -0.661 11.245 -7.839 1 92.67 102 ARG B N 1
ATOM 3151 C CA . ARG B 1 102 ? -1.001 10.894 -6.464 1 92.67 102 ARG B CA 1
ATOM 3152 C C . ARG B 1 102 ? -2.112 9.85 -6.424 1 92.67 102 ARG B C 1
ATOM 3154 O O . ARG B 1 102 ? -3.154 10.02 -7.061 1 92.67 102 ARG B O 1
ATOM 3161 N N . ILE B 1 103 ? -1.883 8.772 -5.709 1 94.68 103 ILE B N 1
ATOM 3162 C CA . ILE B 1 103 ? -2.897 7.753 -5.46 1 94.68 103 ILE B CA 1
ATOM 3163 C C . ILE B 1 103 ? -3.144 7.626 -3.959 1 94.68 103 ILE B C 1
ATOM 3165 O O . ILE B 1 103 ? -2.267 7.183 -3.214 1 94.68 103 ILE B O 1
ATOM 3169 N N . HIS B 1 104 ? -4.32 8.026 -3.541 1 92.64 104 HIS B N 1
ATOM 3170 C CA . HIS B 1 104 ? -4.715 7.866 -2.146 1 92.64 104 HIS B CA 1
ATOM 3171 C C . HIS B 1 104 ? -5.379 6.513 -1.914 1 92.64 104 HIS B C 1
ATOM 3173 O O . HIS B 1 104 ? -6.318 6.147 -2.625 1 92.64 104 HIS B O 1
ATOM 3179 N N . ASP B 1 105 ? -4.854 5.787 -1.053 1 94.3 105 ASP B N 1
ATOM 3180 C CA . ASP B 1 105 ? -5.39 4.497 -0.629 1 94.3 105 ASP B CA 1
ATOM 3181 C C . ASP B 1 105 ? -5.656 4.48 0.874 1 94.3 105 ASP B C 1
ATOM 3183 O O . ASP B 1 105 ? -4.936 3.826 1.631 1 94.3 105 ASP B O 1
ATOM 3187 N N . ARG B 1 106 ? -6.784 5.16 1.273 1 92.99 106 ARG B N 1
ATOM 3188 C CA . ARG B 1 106 ? -6.995 5.418 2.694 1 92.99 106 ARG B CA 1
ATOM 3189 C C . ARG B 1 106 ? -8.339 4.865 3.157 1 92.99 106 ARG B C 1
ATOM 3191 O O . ARG B 1 106 ? -8.672 4.943 4.342 1 92.99 106 ARG B O 1
ATOM 3198 N N . LYS B 1 107 ? -9.116 4.309 2.244 1 91.76 107 LYS B N 1
ATOM 3199 C CA . LYS B 1 107 ? -10.392 3.727 2.65 1 91.76 107 LYS B CA 1
ATOM 3200 C C . LYS B 1 107 ? -10.181 2.525 3.567 1 91.76 107 LYS B C 1
ATOM 3202 O O . LYS B 1 107 ? -9.251 1.741 3.367 1 91.76 107 LYS B O 1
ATOM 3207 N N . ARG B 1 108 ? -10.991 2.412 4.602 1 93.83 108 ARG B N 1
ATOM 3208 C CA . ARG B 1 108 ? -11.001 1.353 5.606 1 93.83 108 ARG B CA 1
ATOM 3209 C C . ARG B 1 108 ? -9.763 1.428 6.494 1 93.83 108 ARG B C 1
ATOM 3211 O O . ARG B 1 108 ? -9.375 0.435 7.113 1 93.83 108 ARG B O 1
ATOM 3218 N N . ALA B 1 109 ? -9.116 2.547 6.453 1 96.62 109 ALA B N 1
ATOM 3219 C CA . ALA B 1 109 ? -8.027 2.756 7.404 1 96.62 109 ALA B CA 1
ATOM 3220 C C . ALA B 1 109 ? -8.555 2.836 8.833 1 96.62 109 ALA B C 1
ATOM 3222 O O . ALA B 1 109 ? -9.694 3.253 9.059 1 96.62 109 ALA B O 1
ATOM 3223 N N . ALA B 1 110 ? -7.731 2.448 9.779 1 98 110 ALA B N 1
ATOM 3224 C CA . ALA B 1 110 ? -8.097 2.532 11.19 1 98 110 ALA B CA 1
ATOM 3225 C C . ALA B 1 110 ? -8.543 3.944 11.558 1 98 110 ALA B C 1
ATOM 3227 O O . ALA B 1 110 ? -9.483 4.122 12.336 1 98 110 ALA B O 1
ATOM 3228 N N . ALA B 1 111 ? -7.997 4.957 10.992 1 97.73 111 ALA B N 1
ATOM 3229 C CA . ALA B 1 111 ? -8.265 6.361 11.289 1 97.73 111 ALA B CA 1
ATOM 3230 C C . ALA B 1 111 ? -9.692 6.741 10.905 1 97.73 111 ALA B C 1
ATOM 3232 O O . ALA B 1 111 ? -10.246 7.71 11.43 1 97.73 111 ALA B O 1
ATOM 3233 N N . GLU B 1 112 ? -10.32 6.013 9.975 1 97.35 112 GLU B N 1
ATOM 3234 C CA . GLU B 1 112 ? -11.68 6.306 9.532 1 97.35 112 GLU B CA 1
ATOM 3235 C C . GLU B 1 112 ? -12.676 6.171 10.681 1 97.35 112 GLU B C 1
ATOM 3237 O O . GLU B 1 112 ? -13.739 6.795 10.664 1 97.35 112 GLU B O 1
ATOM 3242 N N . THR B 1 113 ? -12.302 5.362 11.662 1 97.95 113 THR B N 1
ATOM 3243 C CA . THR B 1 113 ? -13.235 5.123 12.758 1 97.95 113 THR B CA 1
ATOM 3244 C C . THR B 1 113 ? -12.766 5.825 14.03 1 97.95 113 THR B C 1
ATOM 3246 O O . THR B 1 113 ? -13.221 5.5 15.128 1 97.95 113 THR B O 1
ATOM 3249 N N . MET B 1 114 ? -11.791 6.666 13.882 1 98.25 114 MET B N 1
ATOM 3250 C CA . MET B 1 114 ? -11.29 7.43 15.021 1 98.25 114 MET B CA 1
ATOM 3251 C C . MET B 1 114 ? -12.423 8.176 15.717 1 98.25 114 MET B C 1
ATOM 3253 O O . MET B 1 114 ? -13.199 8.88 15.068 1 98.25 114 MET B O 1
ATOM 3257 N N . SER B 1 115 ? -12.54 8.008 17.017 1 98.31 115 SER B N 1
ATOM 3258 C CA . SER B 1 115 ? -13.545 8.659 17.852 1 98.31 115 SER B CA 1
ATOM 3259 C C . SER B 1 115 ? -12.903 9.354 19.048 1 98.31 115 SER B C 1
ATOM 3261 O O . SER B 1 115 ? -11.737 9.109 19.363 1 98.31 115 SER B O 1
ATOM 3263 N N . PRO B 1 116 ? -13.633 10.26 19.699 1 97.97 116 PRO B N 1
ATOM 3264 C CA . PRO B 1 116 ? -13.078 10.917 20.885 1 97.97 116 PRO B CA 1
ATOM 3265 C C . PRO B 1 116 ? -12.61 9.922 21.945 1 97.97 116 PRO B C 1
ATOM 3267 O O . PRO B 1 116 ? -11.674 10.209 22.695 1 97.97 116 PRO B O 1
ATOM 3270 N N . GLY B 1 117 ? -13.213 8.731 21.928 1 97.78 117 GLY B N 1
ATOM 3271 C CA . GLY B 1 117 ? -12.822 7.699 22.876 1 97.78 117 GLY B CA 1
ATOM 3272 C C . GLY B 1 117 ? -11.431 7.15 22.62 1 97.78 117 GLY B C 1
ATOM 3273 O O . GLY B 1 117 ? -10.823 6.548 23.507 1 97.78 117 GLY B O 1
ATOM 3274 N N . ASP B 1 118 ? -10.91 7.388 21.483 1 98.03 118 ASP B N 1
ATOM 3275 C CA . ASP B 1 118 ? -9.576 6.925 21.114 1 98.03 118 ASP B CA 1
ATOM 3276 C C . ASP B 1 118 ? -8.514 7.958 21.486 1 98.03 118 ASP B C 1
ATOM 3278 O O . ASP B 1 118 ? -7.315 7.686 21.388 1 98.03 118 ASP B O 1
ATOM 3282 N N . LEU B 1 119 ? -8.929 9.136 21.922 1 98.45 119 LEU B N 1
ATOM 3283 C CA . LEU B 1 119 ? -8.035 10.276 22.094 1 98.45 119 LEU B CA 1
ATOM 3284 C C . LEU B 1 119 ? -8.009 10.732 23.549 1 98.45 119 LEU B C 1
ATOM 3286 O O . LEU B 1 119 ? -8.977 10.529 24.285 1 98.45 119 LEU B O 1
ATOM 3290 N N . ASP B 1 120 ? -6.937 11.322 23.98 1 97.98 120 ASP B N 1
ATOM 3291 C CA . ASP B 1 120 ? -6.843 11.983 25.278 1 97.98 120 ASP B CA 1
ATOM 3292 C C . ASP B 1 120 ? -7.482 13.369 25.236 1 97.98 120 ASP B C 1
ATOM 3294 O O . ASP B 1 120 ? -6.784 14.377 25.111 1 97.98 120 ASP B O 1
ATOM 3298 N N . MET B 1 121 ? -8.769 13.42 25.525 1 97.13 121 MET B N 1
ATOM 3299 C CA . MET B 1 121 ? -9.523 14.662 25.381 1 97.13 121 MET B CA 1
ATOM 3300 C C . MET B 1 121 ? -9.139 15.66 26.468 1 97.13 121 MET B C 1
ATOM 3302 O O . MET B 1 121 ? -9.242 16.872 26.269 1 97.13 121 MET B O 1
ATOM 3306 N N . ASP B 1 122 ? -8.66 15.169 27.562 1 96.58 122 ASP B N 1
ATOM 3307 C CA . ASP B 1 122 ? -8.182 16.063 28.612 1 96.58 122 ASP B CA 1
ATOM 3308 C C . ASP B 1 122 ? -6.937 16.824 28.16 1 96.58 122 ASP B C 1
ATOM 3310 O O . ASP B 1 122 ? -6.813 18.025 28.408 1 96.58 122 ASP B O 1
ATOM 3314 N N . LEU B 1 123 ? -6.078 16.102 27.54 1 97.24 123 LEU B N 1
ATOM 3315 C CA . LEU B 1 123 ? -4.877 16.734 27.003 1 97.24 123 LEU B CA 1
ATOM 3316 C C . LEU B 1 123 ? -5.237 17.797 25.97 1 97.24 123 LEU B C 1
ATOM 3318 O O . LEU B 1 123 ? -4.666 18.889 25.973 1 97.24 123 LEU B O 1
ATOM 3322 N N . ILE B 1 124 ? -6.18 17.469 25.127 1 97.35 124 ILE B N 1
ATOM 3323 C CA . ILE B 1 124 ? -6.632 18.368 24.071 1 97.35 124 ILE B CA 1
ATOM 3324 C C . ILE B 1 124 ? -7.221 19.634 24.688 1 97.35 124 ILE B C 1
ATOM 3326 O O . ILE B 1 124 ? -6.875 20.748 24.285 1 97.35 124 ILE B O 1
ATOM 3330 N N . GLN B 1 125 ? -8.032 19.503 25.663 1 96.13 125 GLN B N 1
ATOM 3331 C CA . GLN B 1 125 ? -8.735 20.618 26.288 1 96.13 125 GLN B CA 1
ATOM 3332 C C . GLN B 1 125 ? -7.763 21.539 27.022 1 96.13 125 GLN B C 1
ATOM 3334 O O . GLN B 1 125 ? -7.996 22.745 27.117 1 96.13 125 GLN B O 1
ATOM 3339 N N . ASN B 1 126 ? -6.657 21.011 27.454 1 96.26 126 ASN B N 1
ATOM 3340 C CA . ASN B 1 126 ? -5.752 21.784 28.297 1 96.26 126 ASN B CA 1
ATOM 3341 C C . ASN B 1 126 ? -4.523 22.249 27.52 1 96.26 126 ASN B C 1
ATOM 3343 O O . ASN B 1 126 ? -3.623 22.871 28.088 1 96.26 126 ASN B O 1
ATOM 3347 N N . ALA B 1 127 ? -4.461 21.932 26.256 1 97.26 127 ALA B N 1
ATOM 3348 C CA . ALA B 1 127 ? -3.337 22.361 25.427 1 97.26 127 ALA B CA 1
ATOM 3349 C C . ALA B 1 127 ? -3.427 23.851 25.111 1 97.26 127 ALA B C 1
ATOM 3351 O O . ALA B 1 127 ? -4.516 24.43 25.121 1 97.26 127 ALA B O 1
ATOM 3352 N N . SER B 1 128 ? -2.285 24.443 24.849 1 97.35 128 SER B N 1
ATOM 3353 C CA . SER B 1 128 ? -2.275 25.847 24.449 1 97.35 128 SER B CA 1
ATOM 3354 C C . SER B 1 128 ? -2.858 26.028 23.052 1 97.35 128 SER B C 1
ATOM 3356 O O . SER B 1 128 ? -3.333 27.112 22.708 1 97.35 128 SER B O 1
ATOM 3358 N N . SER B 1 129 ? -2.772 25.013 22.233 1 97.8 129 SER B N 1
ATOM 3359 C CA . SER B 1 129 ? -3.324 25.042 20.882 1 97.8 129 SER B CA 1
ATOM 3360 C C . SER B 1 129 ? -3.651 23.637 20.388 1 97.8 129 SER B C 1
ATOM 3362 O O . SER B 1 129 ? -3.007 22.666 20.791 1 97.8 129 SER B O 1
ATOM 3364 N N . VAL B 1 130 ? -4.676 23.536 19.531 1 98.46 130 VAL B N 1
ATOM 3365 C CA . VAL B 1 130 ? -5.045 22.294 18.86 1 98.46 130 VAL B CA 1
ATOM 3366 C C . VAL B 1 130 ? -5.145 22.529 17.354 1 98.46 130 VAL B C 1
ATOM 3368 O O . VAL B 1 130 ? -5.582 23.595 16.914 1 98.46 130 VAL B O 1
ATOM 3371 N N . PHE B 1 131 ? -4.724 21.55 16.596 1 98.79 131 PHE B N 1
ATOM 3372 C CA . PHE B 1 131 ? -4.758 21.672 15.144 1 98.79 131 PHE B CA 1
ATOM 3373 C C . PHE B 1 131 ? -5.353 20.421 14.509 1 98.79 131 PHE B C 1
ATOM 3375 O O . PHE B 1 131 ? -4.994 19.3 14.878 1 98.79 131 PHE B O 1
ATOM 3382 N N . VAL B 1 132 ? -6.223 20.625 13.508 1 98.79 132 VAL B N 1
ATOM 3383 C CA . VAL B 1 132 ? -6.802 19.575 12.677 1 98.79 132 VAL B CA 1
ATOM 3384 C C . VAL B 1 132 ? -6.846 20.033 11.221 1 98.79 132 VAL B C 1
ATOM 3386 O O . VAL B 1 132 ? -6.857 21.234 10.941 1 98.79 132 VAL B O 1
ATOM 3389 N N . ALA B 1 133 ? -6.814 19.127 10.358 1 98.59 133 ALA B N 1
ATOM 3390 C CA . ALA B 1 133 ? -6.919 19.441 8.936 1 98.59 133 ALA B CA 1
ATOM 3391 C C . ALA B 1 133 ? -8.212 18.887 8.345 1 98.59 133 ALA B C 1
ATOM 3393 O O . ALA B 1 133 ? -8.734 17.875 8.818 1 98.59 133 ALA B O 1
ATOM 3394 N N . GLY B 1 134 ? -8.659 19.519 7.284 1 98.16 134 GLY B N 1
ATOM 3395 C CA . GLY B 1 134 ? -9.875 19.097 6.606 1 98.16 134 GLY B CA 1
ATOM 3396 C C . GLY B 1 134 ? -9.794 17.683 6.062 1 98.16 134 GLY B C 1
ATOM 3397 O O . GLY B 1 134 ? -10.799 16.97 6.02 1 98.16 134 GLY B O 1
ATOM 3398 N N . SER B 1 135 ? -8.647 17.28 5.666 1 96.1 135 SER B N 1
ATOM 3399 C CA . SER B 1 135 ? -8.488 15.946 5.095 1 96.1 135 SER B CA 1
ATOM 3400 C C . SER B 1 135 ? -8.822 14.865 6.117 1 96.1 135 SER B C 1
ATOM 3402 O O . SER B 1 135 ? -9.309 13.791 5.757 1 96.1 135 SER B O 1
ATOM 3404 N N . THR B 1 136 ? -8.549 15.114 7.392 1 97.32 136 THR B N 1
ATOM 3405 C CA . THR B 1 136 ? -8.914 14.171 8.443 1 97.32 136 THR B CA 1
ATOM 3406 C C . THR B 1 136 ? -10.43 14.089 8.593 1 97.32 136 THR B C 1
ATOM 3408 O O . THR B 1 136 ? -10.986 12.998 8.741 1 97.32 136 THR B O 1
ATOM 3411 N N . LEU B 1 137 ? -11.074 15.231 8.48 1 97.93 137 LEU B N 1
ATOM 3412 C CA . LEU B 1 137 ? -12.528 15.273 8.596 1 97.93 137 LEU B CA 1
ATOM 3413 C C . LEU B 1 137 ? -13.189 14.592 7.402 1 97.93 137 LEU B C 1
ATOM 3415 O O . LEU B 1 137 ? -14.349 14.182 7.48 1 97.93 137 LEU B O 1
ATOM 3419 N N . ALA B 1 138 ? -12.506 14.507 6.342 1 97 138 ALA B N 1
ATOM 3420 C CA . ALA B 1 138 ? -13.043 13.971 5.094 1 97 138 ALA B CA 1
ATOM 3421 C C . ALA B 1 138 ? -13.081 12.446 5.122 1 97 138 ALA B C 1
ATOM 3423 O O . ALA B 1 138 ? -13.715 11.819 4.271 1 97 138 ALA B O 1
ATOM 3424 N N . LEU B 1 139 ? -12.439 11.784 6.1 1 96.77 139 LEU B N 1
ATOM 3425 C CA . LEU B 1 139 ? -12.209 10.344 6.062 1 96.77 139 LEU B CA 1
ATOM 3426 C C . LEU B 1 139 ? -13.519 9.58 6.219 1 96.77 139 LEU B C 1
ATOM 3428 O O . LEU B 1 139 ? -13.693 8.51 5.631 1 96.77 139 LEU B O 1
ATOM 3432 N N . SER B 1 140 ? -14.343 10.075 7.09 1 97.25 140 SER B N 1
ATOM 3433 C CA . SER B 1 140 ? -15.623 9.449 7.406 1 97.25 140 SER B CA 1
ATOM 3434 C C . SER B 1 140 ? -16.494 10.37 8.254 1 97.25 140 SER B C 1
ATOM 3436 O O . SER B 1 140 ? -16.028 11.406 8.733 1 97.25 140 SER B O 1
ATOM 3438 N N . GLU B 1 141 ? -17.72 9.951 8.439 1 97.46 141 GLU B N 1
ATOM 3439 C CA . GLU B 1 141 ? -18.604 10.699 9.327 1 97.46 141 GLU B CA 1
ATOM 3440 C C . GLU B 1 141 ? -18.083 10.687 10.762 1 97.46 141 GLU B C 1
ATOM 3442 O O . GLU B 1 141 ? -18.128 11.708 11.452 1 97.46 141 GLU B O 1
ATOM 3447 N N . THR B 1 142 ? -17.574 9.561 11.163 1 97.87 142 THR B N 1
ATOM 3448 C CA . THR B 1 142 ? -17.039 9.439 12.514 1 97.87 142 THR B CA 1
ATOM 3449 C C . THR B 1 142 ? -15.802 10.315 12.688 1 97.87 142 THR B C 1
ATOM 3451 O O . THR B 1 142 ? -15.644 10.978 13.715 1 97.87 142 THR B O 1
ATOM 3454 N N . ALA B 1 143 ? -14.95 10.339 11.729 1 97.76 143 ALA B N 1
ATOM 3455 C CA . ALA B 1 143 ? -13.759 11.182 11.784 1 97.76 143 ALA B CA 1
ATOM 3456 C C . ALA B 1 143 ? -14.134 12.661 11.803 1 97.76 143 ALA B C 1
ATOM 3458 O O . ALA B 1 143 ? -13.507 13.458 12.505 1 97.76 143 ALA B O 1
ATOM 3459 N N . ALA B 1 144 ? -15.143 12.992 11.036 1 98.28 144 ALA B N 1
ATOM 3460 C CA . ALA B 1 144 ? -15.617 14.373 11.008 1 98.28 144 ALA B CA 1
ATOM 3461 C C . ALA B 1 144 ? -16.149 14.798 12.374 1 98.28 144 ALA B C 1
ATOM 3463 O O . ALA B 1 144 ? -15.827 15.883 12.863 1 98.28 144 ALA B O 1
ATOM 3464 N N . GLU B 1 145 ? -16.916 13.972 12.966 1 98.37 145 GLU B N 1
ATOM 3465 C CA . GLU B 1 145 ? -17.463 14.244 14.292 1 98.37 145 GLU B CA 1
ATOM 3466 C C . GLU B 1 145 ? -16.353 14.356 15.334 1 98.37 145 GLU B C 1
ATOM 3468 O O . GLU B 1 145 ? -16.423 15.195 16.235 1 98.37 145 GLU B O 1
ATOM 3473 N N . THR B 1 146 ? -15.41 13.535 15.194 1 98.64 146 THR B N 1
ATOM 3474 C CA . THR B 1 146 ? -14.282 13.558 16.119 1 98.64 146 THR B CA 1
ATOM 3475 C C . THR B 1 146 ? -13.48 14.847 15.962 1 98.64 146 THR B C 1
ATOM 3477 O O . THR B 1 146 ? -13.102 15.473 16.954 1 98.64 146 THR B O 1
ATOM 3480 N N . GLY B 1 147 ? -13.163 15.179 14.692 1 98.41 147 GLY B N 1
ATOM 3481 C CA . GLY B 1 147 ? -12.487 16.445 14.461 1 98.41 147 GLY B CA 1
ATOM 3482 C C . GLY B 1 147 ? -13.223 17.632 15.053 1 98.41 147 GLY B C 1
ATOM 3483 O O . GLY B 1 147 ? -12.606 18.52 15.645 1 98.41 147 GLY B O 1
ATOM 3484 N N . ALA B 1 148 ? -14.502 17.633 14.94 1 98.38 148 ALA B N 1
ATOM 3485 C CA . ALA B 1 148 ? -15.328 18.685 15.527 1 98.38 148 ALA B CA 1
ATOM 3486 C C . ALA B 1 148 ? -15.192 18.706 17.046 1 98.38 148 ALA B C 1
ATOM 3488 O O . ALA B 1 148 ? -15.067 19.774 17.65 1 98.38 148 ALA B O 1
ATOM 3489 N N . ALA B 1 149 ? -15.246 17.547 17.606 1 98.43 149 ALA B N 1
ATOM 3490 C CA . ALA B 1 149 ? -15.109 17.436 19.056 1 98.43 149 ALA B CA 1
ATOM 3491 C C . ALA B 1 149 ? -13.749 17.949 19.52 1 98.43 149 ALA B C 1
ATOM 3493 O O . ALA B 1 149 ? -13.647 18.601 20.562 1 98.43 149 ALA B O 1
ATOM 3494 N N . VAL B 1 150 ? -12.743 17.672 18.801 1 98.43 150 VAL B N 1
ATOM 3495 C CA . VAL B 1 150 ? -11.383 18.099 19.111 1 98.43 150 VAL B CA 1
ATOM 3496 C C . VAL B 1 150 ? -11.298 19.623 19.075 1 98.43 150 VAL B C 1
ATOM 3498 O O . VAL B 1 150 ? -10.773 20.244 20.002 1 98.43 150 VAL B O 1
ATOM 3501 N N . LEU B 1 151 ? -11.847 20.183 18.024 1 98.2 151 LEU B N 1
ATOM 3502 C CA . LEU B 1 151 ? -11.817 21.633 17.871 1 98.2 151 LEU B CA 1
ATOM 3503 C C . LEU B 1 151 ? -12.631 22.312 18.968 1 98.2 151 LEU B C 1
ATOM 3505 O O . LEU B 1 151 ? -12.201 23.321 19.532 1 98.2 151 LEU B O 1
ATOM 3509 N N . ARG B 1 152 ? -13.757 21.738 19.325 1 97.13 152 ARG B N 1
ATOM 3510 C CA . ARG B 1 152 ? -14.584 22.279 20.398 1 97.13 152 ARG B CA 1
ATOM 3511 C C . ARG B 1 152 ? -13.855 22.218 21.736 1 97.13 152 ARG B C 1
ATOM 3513 O O . ARG B 1 152 ? -13.901 23.169 22.518 1 97.13 152 ARG B O 1
ATOM 3520 N N . ALA B 1 153 ? -13.24 21.127 21.952 1 96.39 153 ALA B N 1
ATOM 3521 C CA . ALA B 1 153 ? -12.494 20.968 23.198 1 96.39 153 ALA B CA 1
ATOM 3522 C C . ALA B 1 153 ? -11.37 21.995 23.298 1 96.39 153 ALA B C 1
ATOM 3524 O O . ALA B 1 153 ? -11.128 22.558 24.369 1 96.39 153 ALA B O 1
ATOM 3525 N N . GLY B 1 154 ? -10.653 22.203 22.213 1 93.76 154 GLY B N 1
ATOM 3526 C CA . GLY B 1 154 ? -9.598 23.203 22.179 1 93.76 154 GLY B CA 1
ATOM 3527 C C . GLY B 1 154 ? -10.105 24.613 22.416 1 93.76 154 GLY B C 1
ATOM 3528 O O . GLY B 1 154 ? -9.439 25.415 23.076 1 93.76 154 GLY B O 1
ATOM 3529 N N . ALA B 1 155 ? -11.268 24.885 21.955 1 90.65 155 ALA B N 1
ATOM 3530 C CA . ALA B 1 155 ? -11.875 26.21 22.049 1 90.65 155 ALA B CA 1
ATOM 3531 C C . ALA B 1 155 ? -12.417 26.466 23.452 1 90.65 155 ALA B C 1
ATOM 3533 O O . ALA B 1 155 ? -12.557 27.619 23.869 1 90.65 155 ALA B O 1
ATOM 3534 N N . SER B 1 156 ? -12.82 25.464 24.118 1 85.01 156 SER B N 1
ATOM 3535 C CA . SER B 1 156 ? -13.438 25.581 25.435 1 85.01 156 SER B CA 1
ATOM 3536 C C . SER B 1 156 ? -12.406 25.932 26.501 1 85.01 156 SER B C 1
ATOM 3538 O O . SER B 1 156 ? -12.762 26.384 27.591 1 85.01 156 SER B O 1
ATOM 3540 N N . GLY B 1 157 ? -11.24 25.727 26.16 1 80.19 157 GLY B N 1
ATOM 3541 C CA . GLY B 1 157 ? -10.154 26.136 27.037 1 80.19 157 GLY B CA 1
ATOM 3542 C C . GLY B 1 157 ? -9.573 27.49 26.677 1 80.19 157 GLY B C 1
ATOM 3543 O O . GLY B 1 157 ? -10.247 28.315 26.056 1 80.19 157 GLY B O 1
ATOM 3544 N N . ASP B 1 158 ? -8.461 27.746 27.226 1 83.36 158 ASP B N 1
ATOM 3545 C CA . ASP B 1 158 ? -7.763 29 26.961 1 83.36 158 ASP B CA 1
ATOM 3546 C C . ASP B 1 158 ? -6.878 28.885 25.722 1 83.36 158 ASP B C 1
ATOM 3548 O O . ASP B 1 158 ? -6.115 29.802 25.411 1 83.36 158 ASP B O 1
ATOM 3552 N N . GLY B 1 159 ? -7.034 27.729 25.099 1 88.83 159 GLY B N 1
ATOM 3553 C CA . GLY B 1 159 ? -6.129 27.479 23.989 1 88.83 159 GLY B CA 1
ATOM 3554 C C . GLY B 1 159 ? -6.649 28.003 22.664 1 88.83 159 GLY B C 1
ATOM 3555 O O . GLY B 1 159 ? -7.768 28.514 22.59 1 88.83 159 GLY B O 1
ATOM 3556 N N . VAL B 1 160 ? -5.781 27.966 21.627 1 93.11 160 VAL B N 1
ATOM 3557 C CA . VAL B 1 160 ? -6.087 28.39 20.264 1 93.11 160 VAL B CA 1
ATOM 3558 C C . VAL B 1 160 ? -6.401 27.17 19.401 1 93.11 160 VAL B C 1
ATOM 3560 O O . VAL B 1 160 ? -5.605 26.231 19.33 1 93.11 160 VAL B O 1
ATOM 3563 N N . SER B 1 161 ? -7.592 27.165 18.803 1 97.64 161 SER B N 1
ATOM 3564 C CA . SER B 1 161 ? -7.972 26.104 17.876 1 97.64 161 SER B CA 1
ATOM 3565 C C . SER B 1 161 ? -7.689 26.503 16.432 1 97.64 161 SER B C 1
ATOM 3567 O O . SER B 1 161 ? -8.139 27.555 15.974 1 97.64 161 SER B O 1
ATOM 3569 N N . ALA B 1 162 ? -6.947 25.687 15.741 1 98.66 162 ALA B N 1
ATOM 3570 C CA . ALA B 1 162 ? -6.537 25.968 14.367 1 98.66 162 ALA B CA 1
ATOM 3571 C C . ALA B 1 162 ? -7.01 24.87 13.418 1 98.66 162 ALA B C 1
ATOM 3573 O O . ALA B 1 162 ? -7.007 23.689 13.774 1 98.66 162 ALA B O 1
ATOM 3574 N N . LEU B 1 163 ? -7.432 25.251 12.237 1 98.8 163 LEU B N 1
ATOM 3575 C CA . LEU B 1 163 ? -7.919 24.357 11.193 1 98.8 163 LEU B CA 1
ATOM 3576 C C . LEU B 1 163 ? -7.366 24.76 9.83 1 98.8 163 LEU B C 1
ATOM 3578 O O . LEU B 1 163 ? -7.29 25.949 9.513 1 98.8 163 LEU B O 1
ATOM 3582 N N . GLU B 1 164 ? -6.991 23.785 9.099 1 98.79 164 GLU B N 1
ATOM 3583 C CA . GLU B 1 164 ? -6.708 24.012 7.685 1 98.79 164 GLU B CA 1
ATOM 3584 C C . GLU B 1 164 ? -7.801 23.417 6.801 1 98.79 164 GLU B C 1
ATOM 3586 O O . GLU B 1 164 ? -8.249 22.292 7.031 1 98.79 164 GLU B O 1
ATOM 3591 N N . LEU B 1 165 ? -8.171 24.104 5.731 1 98.56 165 LEU B N 1
ATOM 3592 C CA . LEU B 1 165 ? -9.178 23.577 4.817 1 98.56 165 LEU B CA 1
ATOM 3593 C C . LEU B 1 165 ? -8.727 22.249 4.218 1 98.56 165 LEU B C 1
ATOM 3595 O O . LEU B 1 165 ? -9.494 21.284 4.189 1 98.56 165 LEU B O 1
ATOM 3599 N N . ASP B 1 166 ? -7.444 22.209 3.792 1 97.12 166 ASP B N 1
ATOM 3600 C CA . ASP B 1 166 ? -6.782 20.991 3.334 1 97.12 166 ASP B CA 1
ATOM 3601 C C . ASP B 1 166 ? -7.733 20.126 2.51 1 97.12 166 ASP B C 1
ATOM 3603 O O . ASP B 1 166 ? -7.914 18.942 2.801 1 97.12 166 ASP B O 1
ATOM 3607 N N . TYR B 1 167 ? -8.279 20.731 1.42 1 96.82 167 TYR B N 1
ATOM 3608 C CA . TYR B 1 167 ? -9.237 20.049 0.556 1 96.82 167 TYR B CA 1
ATOM 3609 C C . TYR B 1 167 ? -8.543 19.008 -0.313 1 96.82 167 TYR B C 1
ATOM 3611 O O . TYR B 1 167 ? -7.511 19.291 -0.927 1 96.82 167 TYR B O 1
ATOM 3619 N N . ARG B 1 168 ? -9.116 17.814 -0.288 1 92.88 168 ARG B N 1
ATOM 3620 C CA . ARG B 1 168 ? -8.669 16.715 -1.137 1 92.88 168 ARG B CA 1
ATOM 3621 C C . ARG B 1 168 ? -9.814 16.183 -1.992 1 92.88 168 ARG B C 1
ATOM 3623 O O . ARG B 1 168 ? -10.708 15.501 -1.488 1 92.88 168 ARG B O 1
ATOM 3630 N N . PRO B 1 169 ? -9.747 16.458 -3.275 1 92.24 169 PRO B N 1
ATOM 3631 C CA . PRO B 1 169 ? -10.858 16.051 -4.139 1 92.24 169 PRO B CA 1
ATOM 3632 C C . PRO B 1 169 ? -11.072 14.539 -4.152 1 92.24 169 PRO B C 1
ATOM 3634 O O . PRO B 1 169 ? -12.173 14.07 -4.454 1 92.24 169 PRO B O 1
ATOM 3637 N N . GLU B 1 170 ? -10.106 13.76 -3.81 1 85.37 170 GLU B N 1
ATOM 3638 C CA . GLU B 1 170 ? -10.184 12.303 -3.824 1 85.37 170 GLU B CA 1
ATOM 3639 C C . GLU B 1 170 ? -10.985 11.781 -2.635 1 85.37 170 GLU B C 1
ATOM 3641 O O . GLU B 1 170 ? -11.401 10.621 -2.621 1 85.37 170 GLU B O 1
ATOM 3646 N N . LEU B 1 171 ? -11.198 12.648 -1.665 1 90.03 171 LEU B N 1
ATOM 3647 C CA . LEU B 1 171 ? -11.823 12.177 -0.434 1 90.03 171 LEU B CA 1
ATOM 3648 C C . LEU B 1 171 ? -13.265 12.664 -0.335 1 90.03 171 LEU B C 1
ATOM 3650 O O . LEU B 1 171 ? -14.093 12.035 0.326 1 90.03 171 LEU B O 1
ATOM 3654 N N . TRP B 1 172 ? -13.506 13.836 -0.918 1 93.77 172 TRP B N 1
ATOM 3655 C CA . TRP B 1 172 ? -14.869 14.347 -0.819 1 93.77 172 TRP B CA 1
ATOM 3656 C C . TRP B 1 172 ? -15.109 15.46 -1.834 1 93.77 172 TRP B C 1
ATOM 3658 O O . TRP B 1 172 ? -14.159 16.008 -2.398 1 93.77 172 TRP B O 1
ATOM 3668 N N . SER B 1 173 ? -16.347 15.783 -2.06 1 96.63 173 SER B N 1
ATOM 3669 C CA . SER B 1 173 ? -16.747 16.858 -2.963 1 96.63 173 SER B CA 1
ATOM 3670 C C . SER B 1 173 ? -16.608 18.222 -2.295 1 96.63 173 SER B C 1
ATOM 3672 O O . SER B 1 173 ? -16.619 18.321 -1.066 1 96.63 173 SER B O 1
ATOM 3674 N N . PRO B 1 174 ? -16.562 19.252 -3.144 1 97.67 174 PRO B N 1
ATOM 3675 C CA . PRO B 1 174 ? -16.521 20.602 -2.577 1 97.67 174 PRO B CA 1
ATOM 3676 C C . PRO B 1 174 ? -17.727 20.908 -1.692 1 97.67 174 PRO B C 1
ATOM 3678 O O . PRO B 1 174 ? -17.58 21.529 -0.636 1 97.67 174 PRO B O 1
ATOM 3681 N N . ALA B 1 175 ? -18.897 20.45 -2.058 1 97.74 175 ALA B N 1
ATOM 3682 C CA . ALA B 1 175 ? -20.113 20.713 -1.292 1 97.74 175 ALA B CA 1
ATOM 3683 C C . ALA B 1 175 ? -20.045 20.06 0.086 1 97.74 175 ALA B C 1
ATOM 3685 O O . ALA B 1 175 ? -20.397 20.68 1.092 1 97.74 175 ALA B O 1
ATOM 3686 N N . LYS B 1 176 ? -19.66 18.822 0.097 1 97.69 176 LYS B N 1
ATOM 3687 C CA . LYS B 1 176 ? -19.529 18.121 1.371 1 97.69 176 LYS B CA 1
ATOM 3688 C C . LYS B 1 176 ? -18.446 18.756 2.239 1 97.69 176 LYS B C 1
ATOM 3690 O O . LYS B 1 176 ? -18.606 18.868 3.456 1 97.69 176 LYS B O 1
ATOM 3695 N N . ALA B 1 177 ? -17.349 19.14 1.597 1 98.54 177 ALA B N 1
ATOM 3696 C CA . ALA B 1 177 ? -16.273 19.821 2.312 1 98.54 177 ALA B CA 1
ATOM 3697 C C . ALA B 1 177 ? -16.77 21.117 2.946 1 98.54 177 ALA B C 1
ATOM 3699 O O . ALA B 1 177 ? -16.5 21.386 4.119 1 98.54 177 ALA B O 1
ATOM 3700 N N . ARG B 1 178 ? -17.504 21.873 2.212 1 98.06 178 ARG B N 1
ATOM 3701 C CA . ARG B 1 178 ? -18.035 23.139 2.708 1 98.06 178 ARG B CA 1
ATOM 3702 C C . ARG B 1 178 ? -18.935 22.918 3.919 1 98.06 178 ARG B C 1
ATOM 3704 O O . ARG B 1 178 ? -18.764 23.568 4.952 1 98.06 178 ARG B O 1
ATOM 3711 N N . GLU B 1 179 ? -19.822 22.018 3.739 1 98.11 179 GLU B N 1
ATOM 3712 C CA . GLU B 1 179 ? -20.765 21.721 4.812 1 98.11 179 GLU B CA 1
ATOM 3713 C C . GLU B 1 179 ? -20.038 21.291 6.083 1 98.11 179 GLU B C 1
ATOM 3715 O O . GLU B 1 179 ? -20.318 21.804 7.168 1 98.11 179 GLU B O 1
ATOM 3720 N N . THR B 1 180 ? -19.131 20.393 5.912 1 98.36 180 THR B N 1
ATOM 3721 C CA . THR B 1 180 ? -18.425 19.83 7.058 1 98.36 180 THR B CA 1
ATOM 3722 C C . THR B 1 180 ? -17.538 20.882 7.717 1 98.36 180 THR B C 1
ATOM 3724 O O . THR B 1 180 ? -17.571 21.053 8.938 1 98.36 180 THR B O 1
ATOM 3727 N N . LEU B 1 181 ? -16.795 21.607 6.926 1 98.61 181 LEU B N 1
ATOM 3728 C CA . LEU B 1 181 ? -15.794 22.519 7.469 1 98.61 181 LEU B CA 1
ATOM 3729 C C . LEU B 1 181 ? -16.451 23.767 8.047 1 98.61 181 LEU B C 1
ATOM 3731 O O . LEU B 1 181 ? -16.113 24.197 9.152 1 98.61 181 LEU B O 1
ATOM 3735 N N . THR B 1 182 ? -17.385 24.355 7.362 1 98.03 182 THR B N 1
ATOM 3736 C CA . THR B 1 182 ? -18.035 25.546 7.898 1 98.03 182 THR B CA 1
ATOM 3737 C C . THR B 1 182 ? -18.842 25.206 9.147 1 98.03 182 THR B C 1
ATOM 3739 O O . THR B 1 182 ? -19.048 26.06 10.011 1 98.03 182 THR 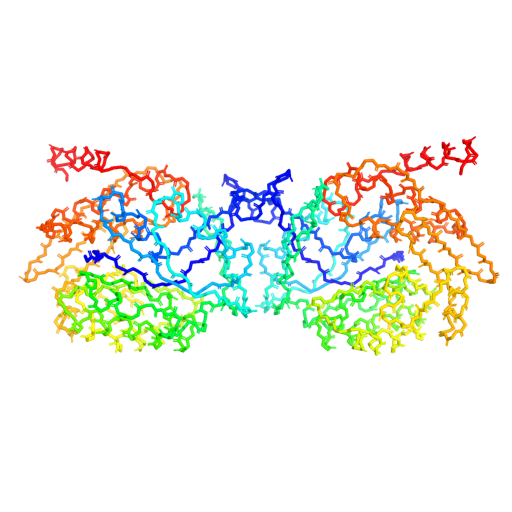B O 1
ATOM 3742 N N . GLY B 1 183 ? -19.212 23.951 9.248 1 97.62 183 GLY B N 1
ATOM 3743 C CA . GLY B 1 183 ? -19.952 23.494 10.414 1 97.62 183 GLY B CA 1
ATOM 3744 C C . GLY B 1 183 ? -19.133 23.526 11.691 1 97.62 183 GLY B C 1
ATOM 3745 O O . GLY B 1 183 ? -19.685 23.451 12.79 1 97.62 183 GLY B O 1
ATOM 3746 N N . VAL B 1 184 ? -17.817 23.636 11.572 1 98.11 184 VAL B N 1
ATOM 3747 C CA . VAL B 1 184 ? -16.991 23.617 12.774 1 98.11 184 VAL B CA 1
ATOM 3748 C C . VAL B 1 184 ? -16.297 24.967 12.946 1 98.11 184 VAL B C 1
ATOM 3750 O O . VAL B 1 184 ? -15.564 25.176 13.915 1 98.11 184 VAL B O 1
ATOM 3753 N N . PHE B 1 185 ? -16.524 25.985 12.163 1 98.03 185 PHE B N 1
ATOM 3754 C CA . PHE B 1 185 ? -15.798 27.25 12.155 1 98.03 185 PHE B CA 1
ATOM 3755 C C . PHE B 1 185 ? -16.015 28.006 13.46 1 98.03 185 PHE B C 1
ATOM 3757 O O . PHE B 1 185 ? -15.147 28.764 13.897 1 98.03 185 PHE B O 1
ATOM 3764 N N . GLU B 1 186 ? -17.171 27.775 14.069 1 95.96 186 GLU B N 1
ATOM 3765 C CA . GLU B 1 186 ? -17.456 28.453 15.33 1 95.96 186 GLU B CA 1
ATOM 3766 C C . GLU B 1 186 ? -16.448 28.061 16.407 1 95.96 186 GLU B C 1
ATOM 3768 O O . GLU B 1 186 ? -16.234 28.808 17.365 1 95.96 186 GLU B O 1
ATOM 3773 N N . SER B 1 187 ? -15.843 26.888 16.19 1 97.3 187 SER B N 1
ATOM 3774 C CA . SER B 1 187 ? -14.867 26.395 17.157 1 97.3 187 SER B CA 1
ATOM 3775 C C . SER B 1 187 ? -13.44 26.633 16.673 1 97.3 187 SER B C 1
ATOM 3777 O O . SER B 1 187 ? -12.496 26.029 17.186 1 97.3 187 SER B O 1
ATOM 3779 N N . VAL B 1 188 ? -13.229 27.459 15.694 1 98.04 188 VAL B N 1
ATOM 3780 C CA . VAL B 1 188 ? -11.919 27.687 15.095 1 98.04 188 VAL B CA 1
ATOM 3781 C C . VAL B 1 188 ? -11.489 29.134 15.325 1 98.04 188 VAL B C 1
ATOM 3783 O O . VAL B 1 188 ? -12.26 30.064 15.074 1 98.04 188 VAL B O 1
ATOM 3786 N N . ASP B 1 189 ? -10.322 29.328 15.813 1 96.98 189 ASP B N 1
ATOM 3787 C CA . ASP B 1 189 ? -9.756 30.658 16.014 1 96.98 189 ASP B CA 1
ATOM 3788 C C . ASP B 1 189 ? -8.897 31.075 14.822 1 96.98 189 ASP B C 1
ATOM 3790 O O . ASP B 1 189 ? -8.946 32.228 14.388 1 96.98 189 ASP B O 1
ATOM 3794 N N . VAL B 1 190 ? -8.086 30.155 14.323 1 98.1 190 VAL B N 1
ATOM 3795 C CA . VAL B 1 190 ? -7.168 30.415 13.218 1 98.1 190 VAL B CA 1
ATOM 3796 C C . VAL B 1 190 ? -7.494 29.491 12.047 1 98.1 190 VAL B C 1
ATOM 3798 O O . VAL B 1 190 ? -7.463 28.266 12.187 1 98.1 190 VAL B O 1
ATOM 3801 N N . LEU B 1 191 ? -7.786 30.033 10.926 1 98.76 191 LEU B N 1
ATOM 3802 C CA . LEU B 1 191 ? -8.072 29.268 9.717 1 98.76 191 LEU B CA 1
ATOM 3803 C C . LEU B 1 191 ? -6.938 29.405 8.706 1 98.76 191 LEU B C 1
ATOM 3805 O O . LEU B 1 191 ? -6.538 30.52 8.363 1 98.76 191 LEU B O 1
ATOM 3809 N N . PHE B 1 192 ? -6.438 28.306 8.284 1 98.79 192 PHE B N 1
ATOM 3810 C CA . PHE B 1 192 ? -5.482 28.25 7.184 1 98.79 192 PHE B CA 1
ATOM 3811 C C . PHE B 1 192 ? -6.156 27.771 5.904 1 98.79 192 PHE B C 1
ATOM 3813 O O . PHE B 1 192 ? -7.045 26.918 5.946 1 98.79 192 PHE B O 1
ATOM 3820 N N . GLY B 1 193 ? -5.723 28.231 4.814 1 97.84 193 GLY B N 1
ATOM 3821 C CA . GLY B 1 193 ? -6.197 27.753 3.525 1 97.84 193 GLY B CA 1
ATOM 3822 C C . GLY B 1 193 ? -5.397 28.296 2.356 1 97.84 193 GLY B C 1
ATOM 3823 O O . GLY B 1 193 ? -4.805 29.373 2.45 1 97.84 193 GLY B O 1
ATOM 3824 N N . SER B 1 194 ? -5.376 27.568 1.307 1 96.48 194 SER B N 1
ATOM 3825 C CA . SER B 1 194 ? -4.864 28.097 0.047 1 96.48 194 SER B CA 1
ATOM 3826 C C . SER B 1 194 ? -5.939 28.878 -0.702 1 96.48 194 SER B C 1
ATOM 3828 O O . SER B 1 194 ? -7.134 28.678 -0.471 1 96.48 194 SER B O 1
ATOM 3830 N N . GLU B 1 195 ? -5.498 29.726 -1.556 1 95.13 195 GLU B N 1
ATOM 3831 C CA . GLU B 1 195 ? -6.456 30.423 -2.409 1 95.13 195 GLU B CA 1
ATOM 3832 C C . GLU B 1 195 ? -7.334 29.436 -3.174 1 95.13 195 GLU B C 1
ATOM 3834 O O . GLU B 1 195 ? -8.539 29.652 -3.318 1 95.13 195 GLU B O 1
ATOM 3839 N N . ASP B 1 196 ? -6.76 28.36 -3.619 1 94.66 196 ASP B N 1
ATOM 3840 C CA . ASP B 1 196 ? -7.499 27.344 -4.363 1 94.66 196 ASP B CA 1
ATOM 3841 C C . ASP B 1 196 ? -8.554 26.678 -3.483 1 94.66 196 ASP B C 1
ATOM 3843 O O . ASP B 1 196 ? -9.671 26.417 -3.934 1 94.66 196 ASP B O 1
ATOM 3847 N N . ASP B 1 197 ? -8.208 26.415 -2.256 1 96.74 197 ASP B N 1
ATOM 3848 C CA . ASP B 1 197 ? -9.156 25.79 -1.338 1 96.74 197 ASP B CA 1
ATOM 3849 C C . ASP B 1 197 ? -10.316 26.731 -1.022 1 96.74 197 ASP B C 1
ATOM 3851 O O . ASP B 1 197 ? -11.468 26.298 -0.938 1 96.74 197 ASP B O 1
ATOM 3855 N N . VAL B 1 198 ? -9.975 27.974 -0.802 1 97.31 198 VAL B N 1
ATOM 3856 C CA . VAL B 1 198 ? -11.013 28.959 -0.516 1 97.31 198 VAL B CA 1
ATOM 3857 C C . VAL B 1 198 ? -11.972 29.058 -1.701 1 97.31 198 VAL B C 1
ATOM 3859 O O . VAL B 1 198 ? -13.192 29.077 -1.519 1 97.31 198 VAL B O 1
ATOM 3862 N N . ARG B 1 199 ? -11.388 29.087 -2.867 1 96.27 199 ARG B N 1
ATOM 3863 C CA . ARG B 1 199 ? -12.194 29.144 -4.082 1 96.27 199 ARG B CA 1
ATOM 3864 C C . ARG B 1 199 ? -13.069 27.902 -4.218 1 96.27 199 ARG B C 1
ATOM 3866 O O . ARG B 1 199 ? -14.271 28.008 -4.471 1 96.27 199 ARG B O 1
ATOM 3873 N N . THR B 1 200 ? -12.545 26.754 -3.983 1 97.3 200 THR B N 1
ATOM 3874 C CA . THR B 1 200 ? -13.221 25.488 -4.245 1 97.3 200 THR B CA 1
ATOM 3875 C C . THR B 1 200 ? -14.207 25.161 -3.127 1 97.3 200 THR B C 1
ATOM 3877 O O . THR B 1 200 ? -15.348 24.776 -3.392 1 97.3 200 THR B O 1
ATOM 3880 N N . VAL B 1 201 ? -13.824 25.348 -1.883 1 97.56 201 VAL B N 1
ATOM 3881 C CA . VAL B 1 201 ? -14.596 24.869 -0.741 1 97.56 201 VAL B CA 1
ATOM 3882 C C . VAL B 1 201 ? -15.555 25.96 -0.271 1 97.56 201 VAL B C 1
ATOM 3884 O O . VAL B 1 201 ? -16.733 25.694 -0.021 1 97.56 201 VAL B O 1
ATOM 3887 N N . LEU B 1 202 ? -15.073 27.179 -0.163 1 97.15 202 LEU B N 1
ATOM 3888 C CA . LEU B 1 202 ? -15.9 28.246 0.39 1 97.15 202 LEU B CA 1
ATOM 3889 C C . LEU B 1 202 ? -16.628 28.999 -0.718 1 97.15 202 LEU B C 1
ATOM 3891 O O . LEU B 1 202 ? -17.435 29.89 -0.443 1 97.15 202 LEU B O 1
ATOM 3895 N N . ASP B 1 203 ? -16.3 28.616 -1.949 1 95.33 203 ASP B N 1
ATOM 3896 C CA . ASP B 1 203 ? -16.941 29.214 -3.116 1 95.33 203 ASP B CA 1
ATOM 3897 C C . ASP B 1 203 ? -16.779 30.732 -3.115 1 95.33 203 ASP B C 1
ATOM 3899 O O . ASP B 1 203 ? -17.764 31.467 -3.21 1 95.33 203 ASP B O 1
ATOM 3903 N N . ARG B 1 204 ? -15.587 31.131 -2.913 1 94.06 204 ARG B N 1
ATOM 3904 C CA . ARG B 1 204 ? -15.229 32.545 -2.91 1 94.06 204 ARG B CA 1
ATOM 3905 C C . ARG B 1 204 ? -14.147 32.839 -3.943 1 94.06 204 ARG B C 1
ATOM 3907 O O . ARG B 1 204 ? -13.17 32.095 -4.055 1 94.06 204 ARG B O 1
ATOM 3914 N N . THR B 1 205 ? -14.4 33.85 -4.707 1 93.28 205 THR B N 1
ATOM 3915 C CA . THR B 1 205 ? -13.424 34.268 -5.707 1 93.28 205 THR B CA 1
ATOM 3916 C C . THR B 1 205 ? -12.977 35.706 -5.458 1 93.28 205 THR B C 1
ATOM 3918 O O . THR B 1 205 ? -13.733 36.51 -4.908 1 93.28 205 THR B O 1
ATOM 3921 N N . GLY B 1 206 ? -11.758 35.972 -5.829 1 91.29 206 GLY B N 1
ATOM 3922 C CA . GLY B 1 206 ? -11.185 37.291 -5.616 1 91.29 206 GLY B CA 1
ATOM 3923 C C . GLY B 1 206 ? -9.763 37.246 -5.089 1 91.29 206 GLY B C 1
ATOM 3924 O O . GLY B 1 206 ? -9.135 36.186 -5.074 1 91.29 206 GLY B O 1
ATOM 3925 N N . GLN B 1 207 ? -9.305 38.439 -4.665 1 92.69 207 GLN B N 1
ATOM 3926 C CA . GLN B 1 207 ? -7.944 38.537 -4.149 1 92.69 207 GLN B CA 1
ATOM 3927 C C . GLN B 1 207 ? -7.889 38.168 -2.67 1 92.69 207 GLN B C 1
ATOM 3929 O O . GLN B 1 207 ? -8.81 38.478 -1.912 1 92.69 207 GLN B O 1
ATOM 3934 N N . ALA B 1 208 ? -6.788 37.586 -2.303 1 94.64 208 ALA B N 1
ATOM 3935 C CA . ALA B 1 208 ? -6.612 37.124 -0.928 1 94.64 208 ALA B CA 1
ATOM 3936 C C . ALA B 1 208 ? -6.808 38.267 0.064 1 94.64 208 ALA B C 1
ATOM 3938 O O . ALA B 1 208 ? -7.377 38.073 1.14 1 94.64 208 ALA B O 1
ATOM 3939 N N . ARG B 1 209 ? -6.374 39.517 -0.311 1 95.18 209 ARG B N 1
ATOM 3940 C CA . ARG B 1 209 ? -6.442 40.677 0.572 1 95.18 209 ARG B CA 1
ATOM 3941 C C . ARG B 1 209 ? -7.889 41.048 0.877 1 95.18 209 ARG B C 1
ATOM 3943 O O . ARG B 1 209 ? -8.186 41.581 1.948 1 95.18 209 ARG B O 1
ATOM 3950 N N . GLU B 1 210 ? -8.757 40.712 -0.064 1 95.75 210 GLU B N 1
ATOM 3951 C CA . GLU B 1 210 ? -10.178 40.985 0.129 1 95.75 210 GLU B CA 1
ATOM 3952 C C . GLU B 1 210 ? -10.878 39.811 0.808 1 95.75 210 GLU B C 1
ATOM 3954 O O . GLU B 1 210 ? -11.78 40.008 1.625 1 95.75 210 GLU B O 1
ATOM 3959 N N . LEU B 1 211 ? -10.488 38.639 0.49 1 96.71 211 LEU B N 1
ATOM 3960 C CA . LEU B 1 211 ? -11.157 37.427 0.949 1 96.71 211 LEU B CA 1
ATOM 3961 C C . LEU B 1 211 ? -10.91 37.201 2.437 1 96.71 211 LEU B C 1
ATOM 3963 O O . LEU B 1 211 ? -11.822 36.811 3.17 1 96.71 211 LEU B O 1
ATOM 3967 N N . ALA B 1 212 ? -9.677 37.45 2.911 1 97.97 212 ALA B N 1
ATOM 3968 C CA . ALA B 1 212 ? -9.292 37.095 4.275 1 97.97 212 ALA B CA 1
ATOM 3969 C C . ALA B 1 212 ? -10.162 37.822 5.297 1 97.97 212 ALA B C 1
ATOM 3971 O O . ALA B 1 212 ? -10.758 37.192 6.174 1 97.97 212 ALA B O 1
ATOM 3972 N N . PRO B 1 213 ? -10.359 39.202 5.138 1 97.56 213 PRO B N 1
ATOM 3973 C CA . PRO B 1 213 ? -11.223 39.887 6.102 1 97.56 213 PRO B CA 1
ATOM 3974 C C . PRO B 1 213 ? -12.682 39.446 6.004 1 97.56 213 PRO B C 1
ATOM 3976 O O . PRO B 1 213 ? -13.376 39.367 7.02 1 97.56 213 PRO B O 1
ATOM 3979 N N . THR B 1 214 ? -13.155 39.126 4.81 1 97.14 214 THR B N 1
ATOM 3980 C CA . THR B 1 214 ? -14.545 38.729 4.616 1 97.14 214 THR B CA 1
ATOM 3981 C C . THR B 1 214 ? -14.816 37.375 5.266 1 97.14 214 THR B C 1
ATOM 3983 O O . THR B 1 214 ? -15.852 37.184 5.906 1 97.14 214 THR B O 1
ATOM 3986 N N . ILE B 1 215 ? -13.905 36.479 5.077 1 97.36 215 ILE B N 1
ATOM 3987 C CA . ILE B 1 215 ? -14.021 35.154 5.675 1 97.36 215 ILE B CA 1
ATOM 3988 C C . ILE B 1 215 ? -13.985 35.27 7.197 1 97.36 215 ILE B C 1
ATOM 3990 O O . ILE B 1 215 ? -14.799 34.658 7.892 1 97.36 215 ILE B O 1
ATOM 3994 N N . ALA B 1 216 ? -13.037 36.074 7.695 1 97.65 216 ALA B N 1
ATOM 3995 C CA . ALA B 1 216 ? -12.913 36.273 9.136 1 97.65 216 ALA B CA 1
ATOM 3996 C C . ALA B 1 216 ? -14.207 36.824 9.728 1 97.65 216 ALA B C 1
ATOM 3998 O O . ALA B 1 216 ? -14.675 36.349 10.765 1 97.65 216 ALA B O 1
ATOM 3999 N N . ALA B 1 217 ? -14.777 37.777 9.036 1 96.63 217 ALA B N 1
ATOM 4000 C CA . ALA B 1 217 ? -15.988 38.437 9.515 1 96.63 217 ALA B CA 1
ATOM 4001 C C . ALA B 1 217 ? -17.189 37.498 9.446 1 96.63 217 ALA B C 1
ATOM 4003 O O . ALA B 1 217 ? -18.033 37.492 10.346 1 96.63 217 ALA B O 1
ATOM 4004 N N . GLU B 1 218 ? -17.281 36.78 8.39 1 96.27 218 GLU B N 1
ATOM 4005 C CA . GLU B 1 218 ? -18.441 35.927 8.151 1 96.27 218 GLU B CA 1
ATOM 4006 C C . GLU B 1 218 ? -18.557 34.841 9.217 1 96.27 218 GLU B C 1
ATOM 4008 O O . GLU B 1 218 ? -19.663 34.484 9.63 1 96.27 218 GLU B O 1
ATOM 4013 N N . TRP B 1 219 ? -17.456 34.322 9.647 1 95.34 219 TRP B N 1
ATOM 4014 C CA . TRP B 1 219 ? -17.516 33.186 10.561 1 95.34 219 TRP B CA 1
ATOM 4015 C C . TRP B 1 219 ? -16.873 33.53 11.9 1 95.34 219 TRP B C 1
ATOM 4017 O O . TRP B 1 219 ? -16.599 32.642 12.711 1 95.34 219 TRP B O 1
ATOM 4027 N N . ASP B 1 220 ? -16.568 34.839 12.123 1 94.22 220 ASP B N 1
ATOM 4028 C CA . ASP B 1 220 ? -16.038 35.353 13.383 1 94.22 220 ASP B CA 1
ATOM 4029 C C . ASP B 1 220 ? -14.727 34.662 13.75 1 94.22 220 ASP B C 1
ATOM 4031 O O . ASP B 1 220 ? -14.581 34.144 14.859 1 94.22 220 ASP B O 1
ATOM 4035 N N . LEU B 1 221 ? -13.827 34.533 12.763 1 96.6 221 LEU B N 1
ATOM 4036 C CA . LEU B 1 221 ? -12.491 33.982 12.959 1 96.6 221 LEU B CA 1
ATOM 4037 C C . LEU B 1 221 ? -11.527 35.056 13.451 1 96.6 221 LEU B C 1
ATOM 4039 O O . LEU B 1 221 ? -11.578 36.2 12.992 1 96.6 221 LEU B O 1
ATOM 4043 N N . GLN B 1 222 ? -10.722 34.687 14.362 1 95.9 222 GLN B N 1
ATOM 4044 C CA . GLN B 1 222 ? -9.751 35.63 14.907 1 95.9 222 GLN B CA 1
ATOM 4045 C C . GLN B 1 222 ? -8.635 35.91 13.905 1 95.9 222 GLN B C 1
ATOM 4047 O O . GLN B 1 222 ? -8.094 37.017 13.864 1 95.9 222 GLN B O 1
ATOM 4052 N N . MET B 1 223 ? -8.256 34.899 13.179 1 98.12 223 MET B N 1
ATOM 4053 C CA . MET B 1 223 ? -7.134 34.986 12.248 1 98.12 223 MET B CA 1
ATOM 4054 C C . MET B 1 223 ? -7.376 34.114 11.021 1 98.12 223 MET B C 1
ATOM 4056 O O . MET B 1 223 ? -7.897 33.003 11.136 1 98.12 223 MET B O 1
ATOM 4060 N N . VAL B 1 224 ? -7.085 34.677 9.868 1 98.69 224 VAL B N 1
ATOM 4061 C CA . VAL B 1 224 ? -7.151 33.954 8.603 1 98.69 224 VAL B CA 1
ATOM 4062 C C . VAL B 1 224 ? -5.806 34.041 7.886 1 98.69 224 VAL B C 1
ATOM 4064 O O . VAL B 1 224 ? -5.277 35.135 7.677 1 98.69 224 VAL B O 1
ATOM 4067 N N . VAL B 1 225 ? -5.233 32.918 7.581 1 98.83 225 VAL B N 1
ATOM 4068 C CA . VAL B 1 225 ? -3.953 32.829 6.885 1 98.83 225 VAL B CA 1
ATOM 4069 C C . VAL B 1 225 ? -4.148 32.158 5.528 1 98.83 225 VAL B C 1
ATOM 4071 O O . VAL B 1 225 ? -4.577 31.004 5.454 1 98.83 225 VAL B O 1
ATOM 4074 N N . LEU B 1 226 ? -3.781 32.803 4.46 1 98.42 226 LEU B N 1
ATOM 4075 C CA . LEU B 1 226 ? -3.97 32.28 3.112 1 98.42 226 LEU B CA 1
ATOM 4076 C C . LEU B 1 226 ? -2.634 32.148 2.388 1 98.42 226 LEU B C 1
ATOM 4078 O O . LEU B 1 226 ? -1.843 33.094 2.359 1 98.42 226 LEU B O 1
ATOM 4082 N N . THR B 1 227 ? -2.341 31.009 1.912 1 97.48 227 THR B N 1
ATOM 4083 C CA . THR B 1 227 ? -1.199 30.8 1.03 1 97.48 227 THR B CA 1
ATOM 4084 C C . THR B 1 227 ? -1.604 30.975 -0.431 1 97.48 227 THR B C 1
ATOM 4086 O O . THR B 1 227 ? -2.726 30.637 -0.814 1 97.48 227 THR B O 1
ATOM 4089 N N . ARG B 1 228 ? -0.626 31.533 -1.25 1 95.48 228 ARG B N 1
ATOM 4090 C CA . ARG B 1 228 ? -0.936 31.935 -2.619 1 95.48 228 ARG B CA 1
ATOM 4091 C C . ARG B 1 228 ? 0.096 31.385 -3.598 1 95.48 228 ARG B C 1
ATOM 4093 O O . ARG B 1 228 ? 0.585 32.111 -4.465 1 95.48 228 ARG B O 1
ATOM 4100 N N . SER B 1 229 ? 0.516 30.18 -3.373 1 89.47 229 SER B N 1
ATOM 4101 C CA . SER B 1 229 ? 1.474 29.525 -4.258 1 89.47 229 SER B CA 1
ATOM 4102 C C . SER B 1 229 ? 2.676 30.423 -4.532 1 89.47 229 SER B C 1
ATOM 4104 O O . SER B 1 229 ? 3.356 30.86 -3.602 1 89.47 229 SER B O 1
ATOM 4106 N N . GLU B 1 230 ? 2.928 30.804 -5.814 1 89.17 230 GLU B N 1
ATOM 4107 C CA . GLU B 1 230 ? 4.105 31.572 -6.21 1 89.17 230 GLU B CA 1
ATOM 4108 C C . GLU B 1 230 ? 3.992 33.026 -5.761 1 89.17 230 GLU B C 1
ATOM 4110 O O . GLU B 1 230 ? 4.973 33.771 -5.8 1 89.17 230 GLU B O 1
ATOM 4115 N N . HIS B 1 231 ? 2.834 33.404 -5.209 1 93.04 231 HIS B N 1
ATOM 4116 C CA . HIS B 1 231 ? 2.631 34.791 -4.807 1 93.04 231 HIS B CA 1
ATOM 4117 C C . HIS B 1 231 ? 2.852 34.969 -3.309 1 93.04 231 HIS B C 1
ATOM 4119 O O . HIS B 1 231 ? 2.69 36.071 -2.779 1 93.04 231 HIS B O 1
ATOM 4125 N N . GLY B 1 232 ? 3.167 33.867 -2.614 1 96.22 232 GLY B N 1
ATOM 4126 C CA . GLY B 1 232 ? 3.464 33.974 -1.195 1 96.22 232 GLY B CA 1
ATOM 4127 C C . GLY B 1 232 ? 2.269 33.672 -0.311 1 96.22 232 GLY B C 1
ATOM 4128 O O . GLY B 1 232 ? 1.59 32.661 -0.5 1 96.22 232 GLY B O 1
ATOM 4129 N N . ALA B 1 233 ? 2.094 34.459 0.73 1 98.31 233 ALA B N 1
ATOM 4130 C CA . ALA B 1 233 ? 1.035 34.236 1.711 1 98.31 233 ALA B CA 1
ATOM 4131 C C . ALA B 1 233 ? 0.68 35.53 2.438 1 98.31 233 ALA B C 1
ATOM 4133 O O . ALA B 1 233 ? 1.408 36.521 2.346 1 98.31 233 ALA B O 1
ATOM 4134 N N . LEU B 1 234 ? -0.419 35.537 3.095 1 98.44 234 LEU B N 1
ATOM 4135 C CA . LEU B 1 234 ? -0.802 36.676 3.923 1 98.44 234 LEU B CA 1
ATOM 4136 C C . LEU B 1 234 ? -1.545 36.214 5.172 1 98.44 234 LEU B C 1
ATOM 4138 O O . LEU B 1 234 ? -2.041 35.086 5.223 1 98.44 234 LEU B O 1
ATOM 4142 N N . VAL B 1 235 ? -1.602 37.035 6.189 1 98.79 235 VAL B N 1
ATOM 4143 C CA . VAL B 1 235 ? -2.359 36.805 7.415 1 98.79 235 VAL B CA 1
ATOM 4144 C C . VAL B 1 235 ? -3.199 38.038 7.743 1 98.79 235 VAL B C 1
ATOM 4146 O O . VAL B 1 235 ? -2.738 39.171 7.583 1 98.79 235 VAL B O 1
ATOM 4149 N N . TYR B 1 236 ? -4.429 37.832 7.975 1 98.71 236 TYR B N 1
ATOM 4150 C CA . TYR B 1 236 ? -5.343 38.84 8.501 1 98.71 236 TYR B CA 1
ATOM 4151 C C . TYR B 1 236 ? -5.605 38.618 9.985 1 98.71 236 TYR B C 1
ATOM 4153 O O . TYR B 1 236 ? -6.005 37.526 10.395 1 98.71 236 TYR B O 1
ATOM 4161 N N . HIS B 1 237 ? -5.401 39.585 10.801 1 98.12 237 HIS B N 1
ATOM 4162 C CA . HIS B 1 237 ? -5.634 39.557 12.24 1 98.12 237 HIS B CA 1
ATOM 4163 C C . HIS B 1 237 ? -5.931 40.953 12.778 1 98.12 237 HIS B C 1
ATOM 4165 O O . HIS B 1 237 ? -5.169 41.892 12.534 1 98.12 237 HIS B O 1
ATOM 4171 N N . ASP B 1 238 ? -7.002 41.12 13.464 1 95.28 238 ASP B N 1
ATOM 4172 C CA . ASP B 1 238 ? -7.38 42.357 14.14 1 95.28 238 ASP B CA 1
ATOM 4173 C C . ASP B 1 238 ? -7.396 43.533 13.166 1 95.28 238 ASP B C 1
ATOM 4175 O O . ASP B 1 238 ? -6.816 44.584 13.444 1 95.28 238 ASP B O 1
ATOM 4179 N N . GLY B 1 239 ? -7.868 43.252 11.987 1 96.2 239 GLY B N 1
ATOM 4180 C CA . GLY B 1 239 ? -8.069 44.322 11.023 1 96.2 239 GLY B CA 1
ATOM 4181 C C . GLY B 1 239 ? -6.822 44.642 10.219 1 96.2 239 GLY B C 1
ATOM 4182 O O . GLY B 1 239 ? -6.838 45.535 9.369 1 96.2 239 GLY B O 1
ATOM 4183 N N . VAL B 1 240 ? -5.787 43.955 10.432 1 97.77 240 VAL B N 1
ATOM 4184 C CA . VAL B 1 240 ? -4.52 44.24 9.768 1 97.77 240 VAL B CA 1
ATOM 4185 C C . VAL B 1 240 ? -4.135 43.07 8.864 1 97.77 240 VAL B C 1
ATOM 4187 O O . VAL B 1 240 ? -4.312 41.907 9.235 1 97.77 240 VAL B O 1
ATOM 4190 N N . ILE B 1 241 ? -3.64 43.399 7.711 1 98.13 241 ILE B N 1
ATOM 4191 C CA . ILE B 1 241 ? -3.135 42.401 6.776 1 98.13 241 ILE B CA 1
ATOM 4192 C C . ILE B 1 241 ? -1.614 42.506 6.681 1 98.13 241 ILE B C 1
ATOM 4194 O O . ILE B 1 241 ? -1.073 43.592 6.464 1 98.13 241 ILE B O 1
ATOM 4198 N N . HIS B 1 242 ? -0.961 41.442 6.901 1 97.77 242 HIS B N 1
ATOM 4199 C CA . HIS B 1 242 ? 0.452 41.283 6.575 1 97.77 242 HIS B CA 1
ATOM 4200 C C . HIS B 1 242 ? 0.642 40.335 5.395 1 97.77 242 HIS B C 1
ATOM 4202 O O . HIS B 1 242 ? -0.064 39.331 5.281 1 97.77 242 HIS B O 1
ATOM 4208 N N . ASP B 1 243 ? 1.438 40.652 4.495 1 96.79 243 ASP B N 1
ATOM 4209 C CA . ASP B 1 243 ? 1.708 39.777 3.358 1 96.79 243 ASP B CA 1
ATOM 4210 C C . ASP B 1 243 ? 3.209 39.577 3.164 1 96.79 243 ASP B C 1
ATOM 4212 O O . ASP B 1 243 ? 4.013 40.405 3.597 1 96.79 243 ASP B O 1
ATOM 4216 N N . ARG B 1 244 ? 3.625 38.484 2.647 1 96.72 244 ARG B N 1
ATOM 4217 C CA . ARG B 1 244 ? 4.994 38.108 2.308 1 96.72 244 ARG B CA 1
ATOM 4218 C C . ARG B 1 244 ? 5.051 37.417 0.95 1 96.72 244 ARG B C 1
ATOM 4220 O O . ARG B 1 244 ? 4.207 36.573 0.641 1 96.72 244 ARG B O 1
ATOM 4227 N N . ASP B 1 245 ? 6.001 37.835 0.145 1 96.16 245 ASP B N 1
ATOM 4228 C CA . ASP B 1 245 ? 6.215 37.178 -1.14 1 96.16 245 ASP B CA 1
ATOM 4229 C C . ASP B 1 245 ? 6.793 35.777 -0.952 1 96.16 245 ASP B C 1
ATOM 4231 O O . ASP B 1 245 ? 7.471 35.508 0.042 1 96.16 245 ASP B O 1
ATOM 4235 N N . ALA B 1 246 ? 6.489 34.958 -1.952 1 95.03 246 ALA B N 1
ATOM 4236 C CA . ALA B 1 246 ? 7.129 33.646 -1.967 1 95.03 246 ALA B CA 1
ATOM 4237 C C . ALA B 1 246 ? 8.636 33.773 -2.173 1 95.03 246 ALA B C 1
ATOM 4239 O O . ALA B 1 246 ? 9.106 34.732 -2.789 1 95.03 246 ALA B O 1
ATOM 4240 N N . ILE B 1 247 ? 9.316 32.856 -1.632 1 94.71 247 ILE B N 1
ATOM 4241 C CA . ILE B 1 247 ? 10.754 32.766 -1.865 1 94.71 247 ILE B CA 1
ATOM 4242 C C . ILE B 1 247 ? 11.036 31.746 -2.966 1 94.71 247 ILE B C 1
ATOM 4244 O O . ILE B 1 247 ? 10.68 30.572 -2.838 1 94.71 247 ILE B O 1
ATOM 4248 N N . GLU B 1 248 ? 11.684 32.158 -4.005 1 90.38 248 GLU B N 1
ATOM 4249 C CA . GLU B 1 248 ? 12.033 31.261 -5.102 1 90.38 248 GLU B CA 1
ATOM 4250 C C . GLU B 1 248 ? 13.08 30.24 -4.667 1 90.38 248 GLU B C 1
ATOM 4252 O O . GLU B 1 248 ? 14.048 30.586 -3.987 1 90.38 248 GLU B O 1
ATOM 4257 N N . THR B 1 249 ? 12.81 29.03 -5.004 1 89.22 249 THR B N 1
ATOM 4258 C CA . THR B 1 249 ? 13.743 27.968 -4.639 1 89.22 249 THR B CA 1
ATOM 4259 C C . THR B 1 249 ? 13.631 26.794 -5.608 1 89.22 249 THR B C 1
ATOM 4261 O O . THR B 1 249 ? 12.624 26.652 -6.305 1 89.22 249 THR B O 1
ATOM 4264 N N . ASP B 1 250 ? 14.763 26.011 -5.752 1 90.26 250 ASP B N 1
ATOM 4265 C CA . ASP B 1 250 ? 14.693 24.724 -6.437 1 90.26 250 ASP B CA 1
ATOM 4266 C C . ASP B 1 250 ? 13.862 23.722 -5.639 1 90.26 250 ASP B C 1
ATOM 4268 O O . ASP B 1 250 ? 14.053 23.572 -4.43 1 90.26 250 ASP B O 1
ATOM 4272 N N . THR B 1 251 ? 13.027 23.113 -6.298 1 91.14 251 THR B N 1
ATOM 4273 C CA . THR B 1 251 ? 12.123 22.2 -5.608 1 91.14 251 THR B CA 1
ATOM 4274 C C . THR B 1 251 ? 12.566 20.752 -5.801 1 91.14 251 THR B C 1
ATOM 4276 O O . THR B 1 251 ? 12.645 20.267 -6.931 1 91.14 251 THR B O 1
ATOM 4279 N N . VAL B 1 252 ? 12.908 20.143 -4.759 1 90.89 252 VAL B N 1
ATOM 4280 C CA . VAL B 1 252 ? 13.187 18.711 -4.723 1 90.89 252 VAL B CA 1
ATOM 4281 C C . VAL B 1 252 ? 11.9 17.94 -4.438 1 90.89 252 VAL B C 1
ATOM 4283 O O . VAL B 1 252 ? 11.622 16.925 -5.082 1 90.89 252 VAL B O 1
ATOM 4286 N N . ASP B 1 253 ? 11.14 18.406 -3.495 1 91.81 253 ASP B N 1
ATOM 4287 C CA . ASP B 1 253 ? 9.875 17.813 -3.071 1 91.81 253 ASP B CA 1
ATOM 4288 C C . ASP B 1 253 ? 8.979 18.853 -2.402 1 91.81 253 ASP B C 1
ATOM 4290 O O . ASP B 1 253 ? 9.337 19.414 -1.364 1 91.81 253 ASP B O 1
ATOM 4294 N N . ASP B 1 254 ? 7.92 19.064 -2.914 1 90.06 254 ASP B N 1
ATOM 4295 C CA . ASP B 1 254 ? 7.077 20.114 -2.352 1 90.06 254 ASP B CA 1
ATOM 4296 C C . ASP B 1 254 ? 5.966 19.523 -1.487 1 90.06 254 ASP B C 1
ATOM 4298 O O . ASP B 1 254 ? 5.046 20.234 -1.077 1 90.06 254 ASP B O 1
ATOM 4302 N N . THR B 1 255 ? 6.174 18.204 -1.317 1 91.2 255 THR B N 1
ATOM 4303 C CA . THR B 1 255 ? 5.171 17.585 -0.459 1 91.2 255 THR B CA 1
ATOM 4304 C C . THR B 1 255 ? 5.313 18.074 0.98 1 91.2 255 THR B C 1
ATOM 4306 O O . THR B 1 255 ? 6.428 18.19 1.494 1 91.2 255 THR B O 1
ATOM 4309 N N . GLY B 1 256 ? 4.418 18.572 1.634 1 93.08 256 GLY B N 1
ATOM 4310 C CA . GLY B 1 256 ? 4.416 18.994 3.026 1 93.08 256 GLY B CA 1
ATOM 4311 C C . GLY B 1 256 ? 4.742 20.465 3.203 1 93.08 256 GLY B C 1
ATOM 4312 O O . GLY B 1 256 ? 4.861 20.948 4.331 1 93.08 256 GLY B O 1
ATOM 4313 N N . GLN B 1 257 ? 5.027 21.195 2.103 1 94.74 257 GLN B N 1
ATOM 4314 C CA . GLN B 1 257 ? 5.414 22.598 2.202 1 94.74 257 GLN B CA 1
ATOM 4315 C C . GLN B 1 257 ? 4.376 23.401 2.981 1 94.74 257 GLN B C 1
ATOM 4317 O O . GLN B 1 257 ? 4.729 24.266 3.786 1 94.74 257 GLN B O 1
ATOM 4322 N N . HIS B 1 258 ? 3.126 23.127 2.771 1 96.36 258 HIS B N 1
ATOM 4323 C CA . HIS B 1 258 ? 2.078 23.818 3.512 1 96.36 258 HIS B CA 1
ATOM 4324 C C . HIS B 1 258 ? 2.102 23.435 4.988 1 96.36 258 HIS B C 1
ATOM 4326 O O . HIS B 1 258 ? 1.875 24.28 5.857 1 96.36 258 HIS B O 1
ATOM 4332 N N . ASP B 1 259 ? 2.371 22.217 5.223 1 98.09 259 ASP B N 1
ATOM 4333 C CA . ASP B 1 259 ? 2.459 21.752 6.604 1 98.09 259 ASP B CA 1
ATOM 4334 C C . ASP B 1 259 ? 3.608 22.436 7.341 1 98.09 259 ASP B C 1
ATOM 4336 O O . ASP B 1 259 ? 3.468 22.816 8.505 1 98.09 259 ASP B O 1
ATOM 4340 N N . ALA B 1 260 ? 4.709 22.535 6.616 1 98.07 260 ALA B N 1
ATOM 4341 C CA . ALA B 1 260 ? 5.86 23.236 7.179 1 98.07 260 ALA B CA 1
ATOM 4342 C C . ALA B 1 260 ? 5.514 24.687 7.503 1 98.07 260 ALA B C 1
ATOM 4344 O O . ALA B 1 260 ? 5.89 25.201 8.559 1 98.07 260 ALA B O 1
ATOM 4345 N N . PHE B 1 261 ? 4.816 25.321 6.615 1 98.5 261 PHE B N 1
ATOM 4346 C CA . PHE B 1 261 ? 4.334 26.685 6.797 1 98.5 261 PHE B CA 1
ATOM 4347 C C . PHE B 1 261 ? 3.487 26.796 8.059 1 98.5 261 PHE B C 1
ATOM 4349 O O . PHE B 1 261 ? 3.743 27.649 8.912 1 98.5 261 PHE B O 1
ATOM 4356 N N . ILE B 1 262 ? 2.54 25.94 8.2 1 98.74 262 ILE B N 1
ATOM 4357 C CA . ILE B 1 262 ? 1.584 25.988 9.301 1 98.74 262 ILE B CA 1
ATOM 4358 C C . ILE B 1 262 ? 2.302 25.712 10.62 1 98.74 262 ILE B C 1
ATOM 4360 O O . ILE B 1 262 ? 2.092 26.419 11.608 1 98.74 262 ILE B O 1
ATOM 4364 N N . GLY B 1 263 ? 3.15 24.694 10.627 1 98.65 263 GLY B N 1
ATOM 4365 C CA . GLY B 1 263 ? 3.885 24.368 11.839 1 98.65 263 GLY B CA 1
ATOM 4366 C C . GLY B 1 263 ? 4.737 25.516 12.347 1 98.65 263 GLY B C 1
ATOM 4367 O O . GLY B 1 263 ? 4.709 25.839 13.536 1 98.65 263 GLY B O 1
ATOM 4368 N N . ALA B 1 264 ? 5.479 26.135 11.465 1 98.61 264 ALA B N 1
ATOM 4369 C CA . ALA B 1 264 ? 6.324 27.266 11.837 1 98.61 264 ALA B CA 1
ATOM 4370 C C . ALA B 1 264 ? 5.483 28.445 12.317 1 98.61 264 ALA B C 1
ATOM 4372 O O . ALA B 1 264 ? 5.815 29.086 13.317 1 98.61 264 ALA B O 1
ATOM 4373 N N . PHE B 1 265 ? 4.405 28.712 11.646 1 98.64 265 PHE B N 1
ATOM 4374 C CA . PHE B 1 265 ? 3.52 29.815 12.003 1 98.64 265 PHE B CA 1
ATOM 4375 C C . PHE B 1 265 ? 2.987 29.644 13.42 1 98.64 265 PHE B C 1
ATOM 4377 O O . PHE B 1 265 ? 3.09 30.558 14.242 1 98.64 265 PHE B O 1
ATOM 4384 N N . LEU B 1 266 ? 2.473 28.491 13.694 1 98.44 266 LEU B N 1
ATOM 4385 C CA . LEU B 1 266 ? 1.887 28.219 15.002 1 98.44 266 LEU B CA 1
ATOM 4386 C C . LEU B 1 266 ? 2.951 28.259 16.094 1 98.44 266 LEU B C 1
ATOM 4388 O O . LEU B 1 266 ? 2.694 28.737 17.201 1 98.44 266 LEU B O 1
ATOM 4392 N N . ALA B 1 267 ? 4.113 27.746 15.77 1 97.8 267 ALA B N 1
ATOM 4393 C CA . ALA B 1 267 ? 5.193 27.746 16.753 1 97.8 267 ALA B CA 1
ATOM 4394 C C . ALA B 1 267 ? 5.528 29.166 17.2 1 97.8 267 ALA B C 1
ATOM 4396 O O . ALA B 1 267 ? 5.669 29.43 18.396 1 97.8 267 ALA B O 1
ATOM 4397 N N . ILE B 1 268 ? 5.679 30.101 16.233 1 97.6 268 ILE B N 1
ATOM 4398 C CA . ILE B 1 268 ? 6.031 31.483 16.542 1 97.6 268 ILE B CA 1
ATOM 4399 C C . ILE B 1 268 ? 4.897 32.142 17.324 1 97.6 268 ILE B C 1
ATOM 4401 O O . ILE B 1 268 ? 5.141 32.864 18.294 1 97.6 268 ILE B O 1
ATOM 4405 N N . LEU B 1 269 ? 3.654 31.857 16.963 1 96.73 269 LEU B N 1
ATOM 4406 C CA . LEU B 1 269 ? 2.516 32.415 17.684 1 96.73 269 LEU B CA 1
ATOM 4407 C C . LEU B 1 269 ? 2.505 31.941 19.134 1 96.73 269 LEU B C 1
ATOM 4409 O O . LEU B 1 269 ? 2.258 32.73 20.048 1 96.73 269 LEU B O 1
ATOM 4413 N N . LEU B 1 270 ? 2.727 30.697 19.317 1 96.08 270 LEU B N 1
ATOM 4414 C CA . LEU B 1 270 ? 2.671 30.091 20.643 1 96.08 270 LEU B CA 1
ATOM 4415 C C . LEU B 1 270 ? 3.795 30.618 21.529 1 96.08 270 LEU B C 1
ATOM 4417 O O . LEU B 1 270 ? 3.674 30.623 22.756 1 96.08 270 LEU B O 1
ATOM 4421 N N . ASP B 1 271 ? 4.816 31.06 20.905 1 95.5 271 ASP B N 1
ATOM 4422 C CA . ASP B 1 271 ? 5.943 31.628 21.64 1 95.5 271 ASP B CA 1
ATOM 4423 C C . ASP B 1 271 ? 5.746 33.123 21.877 1 95.5 271 ASP B C 1
ATOM 4425 O O . ASP B 1 271 ? 6.664 33.811 22.33 1 95.5 271 ASP B O 1
ATOM 4429 N N . GLY B 1 272 ? 4.62 33.635 21.455 1 95.37 272 GLY B N 1
ATOM 4430 C CA . GLY B 1 272 ? 4.285 35.025 21.721 1 95.37 272 GLY B CA 1
ATOM 4431 C C . GLY B 1 272 ? 4.699 35.963 20.603 1 95.37 272 GLY B C 1
ATOM 4432 O O . GLY B 1 272 ? 4.646 37.185 20.758 1 95.37 272 GLY B O 1
ATOM 4433 N N . GLY B 1 273 ? 5.07 35.428 19.483 1 95.92 273 GLY B N 1
ATOM 4434 C CA . GLY B 1 273 ? 5.468 36.249 18.351 1 95.92 273 GLY B CA 1
ATOM 4435 C C . GLY B 1 273 ? 4.298 36.929 17.666 1 95.92 273 GLY B C 1
ATOM 4436 O O . GLY B 1 273 ? 3.155 36.483 17.789 1 95.92 273 GLY B O 1
ATOM 4437 N N . GLU B 1 274 ? 4.618 37.987 16.922 1 97.21 274 GLU B N 1
ATOM 4438 C CA . GLU B 1 274 ? 3.615 38.72 16.155 1 97.21 274 GLU B CA 1
ATOM 4439 C C . GLU B 1 274 ? 3.288 38.004 14.847 1 97.21 274 GLU B C 1
ATOM 4441 O O . GLU B 1 274 ? 4.125 37.281 14.304 1 97.21 274 GLU B O 1
ATOM 4446 N N . PRO B 1 275 ? 2.069 38.234 14.326 1 97.91 275 PRO B N 1
ATOM 4447 C CA . PRO B 1 275 ? 1.651 37.574 13.087 1 97.91 275 PRO B CA 1
ATOM 4448 C C . PRO B 1 275 ? 2.61 37.833 11.928 1 97.91 275 PRO B C 1
ATOM 4450 O O . PRO B 1 275 ? 2.86 36.937 11.117 1 97.91 275 PRO B O 1
ATOM 4453 N N . ASP B 1 276 ? 3.16 39.036 11.911 1 97.52 276 ASP B N 1
ATOM 4454 C CA . ASP B 1 276 ? 4.093 39.372 10.84 1 97.52 276 ASP B CA 1
ATOM 4455 C C . ASP B 1 276 ? 5.354 38.515 10.921 1 97.52 276 ASP B C 1
ATOM 4457 O O . ASP B 1 276 ? 5.842 38.021 9.902 1 97.52 276 ASP B O 1
ATOM 4461 N N . THR B 1 277 ? 5.902 38.36 12.092 1 97.15 277 THR B N 1
ATOM 4462 C CA . THR B 1 277 ? 7.07 37.517 12.318 1 97.15 277 THR B CA 1
ATOM 4463 C C . THR B 1 277 ? 6.751 36.056 12.013 1 97.15 277 THR B C 1
ATOM 4465 O O . THR B 1 277 ? 7.557 35.353 11.401 1 97.15 277 THR B O 1
ATOM 4468 N N . ALA B 1 278 ? 5.555 35.619 12.473 1 98.23 278 ALA B N 1
ATOM 4469 C CA . ALA B 1 278 ? 5.108 34.257 12.197 1 98.23 278 ALA B CA 1
ATOM 4470 C C . ALA B 1 278 ? 5.03 33.999 10.694 1 98.23 278 ALA B C 1
ATOM 4472 O O . ALA B 1 278 ? 5.479 32.956 10.213 1 98.23 278 ALA B O 1
ATOM 4473 N N . LEU B 1 279 ? 4.512 34.979 9.969 1 98.49 279 LEU B N 1
ATOM 4474 C CA . LEU B 1 279 ? 4.348 34.855 8.525 1 98.49 279 LEU B CA 1
ATOM 4475 C C . LEU B 1 279 ? 5.703 34.764 7.83 1 98.49 279 LEU B C 1
ATOM 4477 O O . LEU B 1 279 ? 5.903 33.914 6.959 1 98.49 279 LEU B O 1
ATOM 4481 N N . SER B 1 280 ? 6.624 35.612 8.191 1 97.61 280 SER B N 1
ATOM 4482 C CA . SER B 1 280 ? 7.955 35.6 7.593 1 97.61 280 SER B CA 1
ATOM 4483 C C . SER B 1 280 ? 8.66 34.271 7.843 1 97.61 280 SER B C 1
ATOM 4485 O O . SER B 1 280 ? 9.265 33.702 6.932 1 97.61 280 SER B O 1
ATOM 4487 N N . THR B 1 281 ? 8.581 33.805 9.034 1 97.96 281 THR B N 1
ATOM 4488 C CA . THR B 1 281 ? 9.196 32.535 9.405 1 97.96 281 THR B CA 1
ATOM 4489 C C . THR B 1 281 ? 8.547 31.379 8.651 1 97.96 281 THR B C 1
ATOM 4491 O O . THR B 1 281 ? 9.238 30.473 8.178 1 97.96 281 THR B O 1
ATOM 4494 N N . ALA B 1 282 ? 7.24 31.395 8.551 1 98.42 282 ALA B N 1
ATOM 4495 C CA . ALA B 1 282 ? 6.482 30.339 7.886 1 98.42 282 ALA B CA 1
ATOM 4496 C C . ALA B 1 282 ? 6.846 30.252 6.406 1 98.42 282 ALA B C 1
ATOM 4498 O O . ALA B 1 282 ? 7.085 29.161 5.883 1 98.42 282 ALA B O 1
ATOM 4499 N N . VAL B 1 283 ? 6.916 31.379 5.712 1 97.97 283 VAL B N 1
ATOM 4500 C CA . VAL B 1 283 ? 7.248 31.423 4.292 1 97.97 283 VAL B CA 1
ATOM 4501 C C . VAL B 1 283 ? 8.662 30.888 4.075 1 97.97 283 VAL B C 1
ATOM 4503 O O . VAL B 1 283 ? 8.9 30.102 3.155 1 97.97 283 VAL B O 1
ATOM 4506 N N . ALA B 1 284 ? 9.561 31.254 4.917 1 97.76 284 ALA B N 1
ATOM 4507 C CA . ALA B 1 284 ? 10.94 30.782 4.821 1 97.76 284 ALA B CA 1
ATOM 4508 C C . ALA B 1 284 ? 11.024 29.279 5.07 1 97.76 284 ALA B C 1
ATOM 4510 O O . ALA B 1 284 ? 11.738 28.565 4.361 1 97.76 284 ALA B O 1
ATOM 4511 N N . THR B 1 285 ? 10.326 28.816 6.065 1 97.91 285 THR B N 1
ATOM 4512 C CA . THR B 1 285 ? 10.32 27.397 6.404 1 97.91 285 THR B CA 1
ATOM 4513 C C . THR B 1 285 ? 9.771 26.568 5.247 1 97.91 285 THR B C 1
ATOM 4515 O O . THR B 1 285 ? 10.336 25.53 4.897 1 97.91 285 THR B O 1
ATOM 4518 N N . ALA B 1 286 ? 8.666 27.029 4.666 1 97.22 286 ALA B N 1
ATOM 4519 C CA . ALA B 1 286 ? 8.077 26.345 3.517 1 97.22 286 ALA B CA 1
ATOM 4520 C C . ALA B 1 286 ? 9.069 26.262 2.36 1 97.22 286 ALA B C 1
ATOM 4522 O O . ALA B 1 286 ? 9.184 25.223 1.706 1 97.22 286 ALA B O 1
ATOM 4523 N N . SER B 1 287 ? 9.78 27.323 2.124 1 96.48 287 SER B N 1
ATOM 4524 C CA . SER B 1 287 ? 10.754 27.357 1.038 1 96.48 287 SER B CA 1
ATOM 4525 C C . SER B 1 287 ? 11.884 26.361 1.277 1 96.48 287 SER B C 1
ATOM 4527 O O . SER B 1 287 ? 12.29 25.643 0.361 1 96.48 287 SER B O 1
ATOM 4529 N N . LEU B 1 288 ? 12.382 26.289 2.457 1 96.95 288 LEU B N 1
ATOM 4530 C CA . LEU B 1 288 ? 13.469 25.377 2.793 1 96.95 288 LEU B CA 1
ATOM 4531 C C . LEU B 1 288 ? 12.999 23.927 2.737 1 96.95 288 LEU B C 1
ATOM 4533 O O . LEU B 1 288 ? 13.752 23.042 2.323 1 96.95 288 LEU B O 1
ATOM 4537 N N . SER B 1 289 ? 11.76 23.682 3.198 1 96.27 289 SER B N 1
ATOM 4538 C CA . SER B 1 289 ? 11.233 22.321 3.218 1 96.27 289 SER B CA 1
ATOM 4539 C C . SER B 1 289 ? 11.184 21.727 1.815 1 96.27 289 SER B C 1
ATOM 4541 O O . SER B 1 289 ? 11.329 20.515 1.643 1 96.27 289 SER B O 1
ATOM 4543 N N . ARG B 1 290 ? 11.051 22.532 0.785 1 94.79 290 ARG B N 1
ATOM 4544 C CA . ARG B 1 290 ? 10.946 22.077 -0.597 1 94.79 290 ARG B CA 1
ATOM 4545 C C . ARG B 1 290 ? 12.287 21.561 -1.107 1 94.79 290 ARG B C 1
ATOM 4547 O O . ARG B 1 290 ? 12.35 20.905 -2.149 1 94.79 290 ARG B O 1
ATOM 4554 N N . THR B 1 291 ? 13.347 21.875 -0.427 1 94.27 291 THR B N 1
ATOM 4555 C CA . THR B 1 291 ? 14.683 21.482 -0.861 1 94.27 291 THR B CA 1
ATOM 4556 C C . THR B 1 291 ? 15.072 20.133 -0.263 1 94.27 291 THR B C 1
ATOM 4558 O O . THR B 1 291 ? 16.192 19.659 -0.464 1 94.27 291 THR B O 1
ATOM 4561 N N . ILE B 1 292 ? 14.204 19.507 0.528 1 92.91 292 ILE B N 1
ATOM 4562 C CA . ILE B 1 292 ? 14.449 18.272 1.264 1 92.91 292 ILE B CA 1
ATOM 4563 C C . ILE B 1 292 ? 13.507 17.179 0.766 1 92.91 292 ILE B C 1
ATOM 4565 O O . ILE B 1 292 ? 12.305 17.409 0.612 1 92.91 292 ILE B O 1
ATOM 4569 N N . PRO B 1 293 ? 14.014 15.951 0.476 1 91.58 293 PRO B N 1
ATOM 4570 C CA . PRO B 1 293 ? 13.113 14.863 0.088 1 91.58 293 PRO B CA 1
ATOM 4571 C C . PRO B 1 293 ? 12.157 14.461 1.209 1 91.58 293 PRO B C 1
ATOM 4573 O O . PRO B 1 293 ? 12.562 14.378 2.371 1 91.58 293 PRO B O 1
ATOM 4576 N N . GLY B 1 294 ? 10.906 14.207 0.83 1 92.87 294 GLY B N 1
ATOM 4577 C CA . GLY B 1 294 ? 9.912 13.743 1.785 1 92.87 294 GLY B CA 1
ATOM 4578 C C . GLY B 1 294 ? 9.039 14.858 2.328 1 92.87 294 GLY B C 1
ATOM 4579 O O . GLY B 1 294 ? 9.33 16.038 2.121 1 92.87 294 GLY B O 1
ATOM 4580 N N . PRO B 1 295 ? 8.055 14.506 3.099 1 95.13 295 PRO B N 1
ATOM 4581 C CA . PRO B 1 295 ? 7.056 15.49 3.522 1 95.13 295 PRO B CA 1
ATOM 4582 C C . PRO B 1 295 ? 7.418 16.169 4.841 1 95.13 295 PRO B C 1
ATOM 4584 O O . PRO B 1 295 ? 6.787 17.156 5.225 1 95.13 295 PRO B O 1
ATOM 4587 N N . LEU B 1 296 ? 8.403 15.651 5.582 1 96.22 296 LEU B N 1
ATOM 4588 C CA . LEU B 1 296 ? 8.754 16.19 6.892 1 96.22 296 LEU B CA 1
ATOM 4589 C C . LEU B 1 296 ? 9.799 17.294 6.763 1 96.22 296 LEU B C 1
ATOM 4591 O O . LEU B 1 296 ? 10.841 17.098 6.134 1 96.22 296 LEU B O 1
ATOM 4595 N N . ALA B 1 297 ? 9.485 18.388 7.318 1 95.56 297 ALA B N 1
ATOM 4596 C CA . ALA B 1 297 ? 10.407 19.521 7.297 1 95.56 297 ALA B CA 1
ATOM 4597 C C . ALA B 1 297 ? 11.533 19.33 8.31 1 95.56 297 ALA B C 1
ATOM 4599 O O . ALA B 1 297 ? 11.365 19.621 9.497 1 95.56 297 ALA B O 1
ATOM 4600 N N . THR B 1 298 ? 12.645 18.878 7.808 1 94.17 298 THR B N 1
ATOM 4601 C CA . THR B 1 298 ? 13.823 18.749 8.658 1 94.17 298 THR B CA 1
ATOM 4602 C C . THR B 1 298 ? 14.708 19.988 8.55 1 94.17 298 THR B C 1
ATOM 4604 O O . THR B 1 298 ? 15.798 19.93 7.978 1 94.17 298 THR B O 1
ATOM 4607 N N . VAL B 1 299 ? 14.229 21.062 9.183 1 95.49 299 VAL B N 1
ATOM 4608 C CA . VAL B 1 299 ? 14.919 22.348 9.172 1 95.49 299 VAL B CA 1
ATOM 4609 C C . VAL B 1 299 ? 15.308 22.738 10.596 1 95.49 299 VAL B C 1
ATOM 4611 O O . VAL B 1 299 ? 14.759 22.206 11.564 1 95.49 299 VAL B O 1
ATOM 4614 N N . ASP B 1 300 ? 16.237 23.549 10.658 1 92.87 300 ASP B N 1
ATOM 4615 C CA . ASP B 1 300 ? 16.557 24.098 11.972 1 92.87 300 ASP B CA 1
ATOM 4616 C C . ASP B 1 300 ? 16.275 25.598 12.024 1 92.87 300 ASP B C 1
ATOM 4618 O O . ASP B 1 300 ? 16.331 26.281 10.999 1 92.87 300 ASP B O 1
ATOM 4622 N N . GLN B 1 301 ? 15.99 26.064 13.177 1 93.63 301 GLN B N 1
ATOM 4623 C CA . GLN B 1 301 ? 15.596 27.453 13.392 1 93.63 301 GLN B CA 1
ATOM 4624 C C . GLN B 1 301 ? 16.672 28.413 12.893 1 93.63 301 GLN B C 1
ATOM 4626 O O . GLN B 1 301 ? 16.36 29.465 12.331 1 93.63 301 GLN B O 1
ATOM 4631 N N . ALA B 1 302 ? 17.894 28.046 13.039 1 95.44 302 ALA B N 1
ATOM 4632 C CA . ALA B 1 302 ? 18.987 28.927 12.635 1 95.44 302 ALA B CA 1
ATOM 4633 C C . ALA B 1 302 ? 19.009 29.114 11.121 1 95.44 302 ALA B C 1
ATOM 4635 O O . ALA B 1 302 ? 19.278 30.213 10.629 1 95.44 302 ALA B O 1
ATOM 4636 N N . GLU B 1 303 ? 18.802 28.043 10.393 1 96.21 303 GLU B N 1
ATOM 4637 C CA . GLU B 1 303 ? 18.749 28.128 8.936 1 96.21 303 GLU B CA 1
ATOM 4638 C C . GLU B 1 303 ? 17.595 29.015 8.476 1 96.21 303 GLU B C 1
ATOM 4640 O O . GLU B 1 303 ? 17.74 29.788 7.528 1 96.21 303 GLU B O 1
ATOM 4645 N N . VAL B 1 304 ? 16.474 28.925 9.169 1 97.64 304 VAL B N 1
ATOM 4646 C CA . VAL B 1 304 ? 15.293 29.71 8.824 1 97.64 304 VAL B CA 1
ATOM 4647 C C . VAL B 1 304 ? 15.546 31.185 9.126 1 97.64 304 VAL B C 1
ATOM 4649 O O . VAL B 1 304 ? 15.258 32.053 8.298 1 97.64 304 VAL B O 1
ATOM 4652 N N . ASP B 1 305 ? 16.166 31.443 10.227 1 96.01 305 ASP B N 1
ATOM 4653 C CA . ASP B 1 305 ? 16.475 32.816 10.612 1 96.01 305 ASP B CA 1
ATOM 4654 C C . ASP B 1 305 ? 17.415 33.471 9.602 1 96.01 305 ASP B C 1
ATOM 4656 O O . ASP B 1 305 ? 17.241 34.641 9.253 1 96.01 305 ASP B O 1
ATOM 4660 N N . ARG B 1 306 ? 18.375 32.794 9.151 1 95.52 306 ARG B N 1
ATOM 4661 C CA . ARG B 1 306 ? 19.324 33.319 8.175 1 95.52 306 ARG B CA 1
ATOM 4662 C C . ARG B 1 306 ? 18.62 33.696 6.875 1 95.52 306 ARG B C 1
ATOM 4664 O O . ARG B 1 306 ? 18.95 34.71 6.256 1 95.52 306 ARG B O 1
ATOM 4671 N N . LEU B 1 307 ? 17.688 32.83 6.53 1 96.39 307 LEU B N 1
ATOM 4672 C CA . LEU B 1 307 ? 16.964 33.105 5.294 1 96.39 307 LEU B CA 1
ATOM 4673 C C . LEU B 1 307 ? 16.059 34.322 5.454 1 96.39 307 LEU B C 1
ATOM 4675 O O . LEU B 1 307 ? 16.008 35.183 4.572 1 96.39 307 LEU B O 1
ATOM 4679 N N . VAL B 1 308 ? 15.362 34.444 6.563 1 95.63 308 VAL B N 1
ATOM 4680 C CA . VAL B 1 308 ? 14.487 35.579 6.84 1 95.63 308 VAL B CA 1
ATOM 4681 C C . VAL B 1 308 ? 15.301 36.87 6.845 1 95.63 308 VAL B C 1
ATOM 4683 O O . VAL B 1 308 ? 14.911 37.86 6.221 1 95.63 308 VAL B O 1
ATOM 4686 N N . ASP B 1 309 ? 16.445 36.823 7.482 1 94.37 309 ASP B N 1
ATOM 4687 C CA . ASP B 1 309 ? 17.318 37.989 7.579 1 94.37 309 ASP B CA 1
ATOM 4688 C C . ASP B 1 309 ? 17.829 38.408 6.202 1 94.37 309 ASP B C 1
ATOM 4690 O O . ASP B 1 309 ? 17.938 39.601 5.912 1 94.37 309 ASP B O 1
ATOM 4694 N N . SER B 1 310 ? 18.174 37.433 5.454 1 92.52 310 SER B N 1
ATOM 4695 C CA . SER B 1 310 ? 18.705 37.705 4.122 1 92.52 310 SER B CA 1
ATOM 4696 C C . SER B 1 310 ? 17.664 38.389 3.242 1 92.52 310 SER B C 1
ATOM 4698 O O . SER B 1 310 ? 18 39.259 2.437 1 92.52 310 SER B O 1
ATOM 4700 N N . ILE B 1 311 ? 16.486 38.043 3.372 1 89.07 311 ILE B N 1
ATOM 4701 C CA . ILE B 1 311 ? 15.409 38.601 2.561 1 89.07 311 ILE B CA 1
ATOM 4702 C C . ILE B 1 311 ? 15.082 40.014 3.039 1 89.07 311 ILE B C 1
ATOM 4704 O O . ILE B 1 311 ? 14.838 40.91 2.227 1 89.07 311 ILE B O 1
ATOM 4708 N N . GLU B 1 312 ? 15.021 40.221 4.327 1 84.46 312 GLU B N 1
ATOM 4709 C CA . GLU B 1 312 ? 14.718 41.535 4.887 1 84.46 312 GLU B CA 1
ATOM 4710 C C . GLU B 1 312 ? 15.809 42.545 4.545 1 84.46 312 GLU B C 1
ATOM 4712 O O . GLU B 1 312 ? 15.528 43.731 4.358 1 84.46 312 GLU B O 1
ATOM 4717 N N . GLN B 1 313 ? 16.979 42.053 4.507 1 83.54 313 GLN B N 1
ATOM 4718 C CA . GLN B 1 313 ? 18.095 42.931 4.17 1 83.54 313 GLN B CA 1
ATOM 4719 C C . GLN B 1 313 ? 18.11 43.251 2.678 1 83.54 313 GLN B C 1
ATOM 4721 O O . GLN B 1 313 ? 18.593 44.31 2.269 1 83.54 313 GLN B O 1
ATOM 4726 N N . SER B 1 314 ? 17.754 42.191 1.977 1 72.65 314 SER B N 1
ATOM 4727 C CA . SER B 1 314 ? 17.777 42.39 0.531 1 72.65 314 SER B CA 1
ATOM 4728 C C . SER B 1 314 ? 16.612 43.262 0.075 1 72.65 314 SER B C 1
ATOM 4730 O O . SER B 1 314 ? 16.633 43.806 -1.031 1 72.65 314 SER B O 1
ATOM 4732 N N . GLY B 1 315 ? 15.764 43.788 0.858 1 62.16 315 GLY B N 1
ATOM 4733 C CA . GLY B 1 315 ? 14.64 44.642 0.507 1 62.16 315 GLY B CA 1
ATOM 4734 C C . GLY B 1 315 ? 13.52 43.895 -0.191 1 62.16 315 GLY B C 1
ATOM 4735 O O . GLY B 1 315 ? 12.7 44.501 -0.884 1 62.16 315 GLY B O 1
ATOM 4736 N N . PHE B 1 316 ? 13.54 42.546 -0.293 1 45.88 316 PHE B N 1
ATOM 4737 C CA . PHE B 1 316 ? 12.411 41.87 -0.92 1 45.88 316 PHE B CA 1
ATOM 4738 C C . PH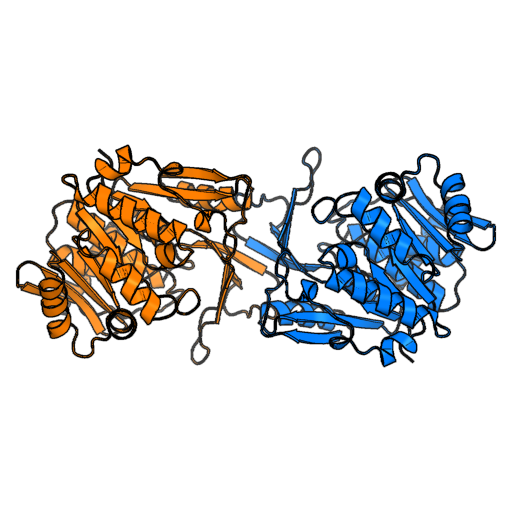E B 1 316 ? 11.427 41.372 0.131 1 45.88 316 PHE B C 1
ATOM 4740 O O . PHE B 1 316 ? 11.821 41.043 1.252 1 45.88 316 PHE B O 1
#

Organism: NCBI:txid2841257

Solvent-accessible surface area (backbone atoms only — not comparable to full-atom values): 30716 Å² total; per-residue (Å²): 125,53,41,34,35,22,44,39,52,62,22,41,31,39,24,34,58,83,85,42,48,61,36,73,41,49,46,28,36,47,40,60,42,23,62,30,56,23,18,42,42,20,14,38,44,68,68,41,50,42,38,39,33,34,35,34,15,73,43,50,65,31,45,23,39,52,45,52,41,43,74,64,70,42,46,71,48,66,28,71,29,98,50,55,39,65,28,33,30,38,43,32,74,56,53,90,91,45,67,62,46,77,46,81,50,49,84,67,13,23,36,35,67,29,42,63,88,46,49,66,59,66,58,43,28,59,12,49,20,29,36,39,41,33,52,38,34,44,62,28,73,48,13,28,54,27,50,43,50,50,30,41,36,7,43,74,34,94,17,45,10,34,38,32,51,54,76,46,78,92,59,42,51,45,66,58,47,30,56,59,52,62,69,40,33,85,32,30,36,33,39,38,34,39,55,67,42,40,32,57,37,69,66,46,85,81,52,67,85,60,46,33,58,50,54,20,63,74,51,65,33,59,28,26,35,37,40,44,74,86,62,14,36,36,38,30,44,89,91,41,75,41,72,45,71,46,63,89,67,72,73,70,23,65,50,37,23,66,24,20,21,51,11,34,25,50,33,33,44,75,72,68,44,52,69,61,59,14,50,50,49,8,51,40,37,20,40,55,27,12,61,35,80,54,35,58,34,89,59,50,53,69,62,37,51,50,51,44,51,52,34,62,72,66,72,100,124,52,41,34,36,22,42,39,53,63,23,40,32,38,23,34,58,82,87,44,47,62,36,73,42,48,45,30,37,47,39,62,43,23,62,30,57,24,18,44,41,19,14,38,45,69,68,41,49,42,38,38,33,34,34,34,15,73,45,51,65,32,43,23,40,52,45,53,40,43,75,64,70,41,44,73,50,65,28,71,29,97,48,52,39,65,28,33,30,39,42,31,74,56,53,91,90,45,68,62,46,78,46,81,49,49,83,67,13,21,38,35,66,30,41,63,87,47,48,65,59,66,59,45,26,59,11,48,20,29,37,38,41,32,52,38,34,43,60,28,72,49,14,29,53,26,50,44,51,52,30,41,36,6,42,72,35,93,17,45,10,33,36,32,50,54,76,46,77,89,60,42,52,44,67,58,47,28,55,58,52,62,71,39,35,84,30,31,36,33,40,37,35,39,56,66,42,39,32,57,36,69,66,45,85,81,53,66,86,60,46,34,58,50,53,20,61,74,50,66,31,59,27,26,35,38,40,45,73,86,62,15,36,36,39,30,45,90,91,39,76,42,73,44,71,45,63,90,66,74,72,69,22,66,50,38,23,67,23,18,20,51,11,34,26,52,34,34,44,74,72,68,45,52,70,61,58,15,48,50,49,8,51,38,36,19,41,56,27,12,60,35,80,53,36,58,36,89,59,51,55,68,62,38,49,52,51,45,50,52,35,62,72,68,73,101

Foldseek 3Di:
DQAEEEEFAWAWEWEAPDQDDPVDGPDTDTATDDLRLQLQLLLVLLVHRYEYEAEAEPDPRRVRNVVRSVVSVHHYQYQYDPFFHGWYKYWRPDDVPRHIDIDTRCARGRRLQDAVVGDDLVCLLAYQEYEYELVQLLSYVRSLVRVLSSLQSQQNHNHAYEYELNDDVVRDALAVSLVSVLVRLLSHQEYEYEQVSCCRNVVDDDDPVVVFVVVCVVSVHQKYKYAYVQQAIWMDHPRDIDTDGADDDDFPAQAQLVSSLNSQLSSCVSVVHDNNVSRLLSRLQSRQQRVDPDNHRPDHPVSSVVVSVVCVVVVD/DAAEEEEFAWAWEWEAPDQDDPVDGPDTDTATADLRLQLQLLLVLLVHRYEYEAEAEPDPRRVRNVVRSVVSVHHYQYQYDPFFHGWYKYWRPDDVPRHIDIDTRCARGRRLQDAVVGDDLVCLLAHQEYEYELVQLLSYVRSLVRVLSSLQSQQNHNHAYEYELNDDVVRDALAVSLVSVLVRLLSHQEYEYEQVSCCRNVVDDDDPVVVFVVVCVVSVHQKYKYAYVQQAIWMDHPRDIDTDGADDDDFPALAQLVSSLNSQLSSCVSVVHDNNVSRLLSRLQSRQQRVDPDNHRPDHPVSSVVVSVVCVVVVD

Secondary structure (DSSP, 8-state):
--SEEEE---EEEEEESTT--TTT-SEEEEEEE-HHHHHHHHHHTTT--EEEEEEEESSHHHHHHHHHHHHTT-EEEEEEESSSB--EEEEE--BTTBPPEEEEE-TTBGGGG--GGGS-HHHHHHSSEEEEEHHHHTS-HHHHHHHHHHHHHHHHTTSEEEEE----TTT--HHHHHHHHHTTGGG-SEEEEEHHHHHHHS---S-HHHHHHHHHHHHT-SEEEEE-GGG-EEEEETTEEEEEPPPP---S--TTHHHHHHHHHHHHHHTT--HHHHHHHHHHHHHHHTTSSSSS----HHHHHHHHHHHHHHT-/--SEEEE---EEEEEESTT--TTT-SEEEEEEE-HHHHHHHHHHTTT--EEEEEEEESSHHHHHHHHHHHHTT-EEEEEEESSSB--EEEEE--BTTBPPEEEEE-TTBGGGG--GGGS-HHHHHHSSEEEEEHHHHTS-HHHHHHHHHHHHHHHHTTSEEEEE----TTT--HHHHHHHHHTTGGG-SEEEEEHHHHHHHS---S-HHHHHHHHHHHHT-SEEEEE-GGG-EEEEETTEEEEEPPPP---S--TTHHHHHHHHHHHHHHTT--HHHHHHHHHHHHHHHTTSSSSS----HHHHHHHHHHHHHHT-

Sequence (632 aa):
MVELVTVGDTSLRLSPRGNERLETATDVRMHAAGTESNVAVAASRFGTDVVWLSKLPDTPLGRRVVSELHEHGIETQVGWSDEGRQGLSFYEPPCEPREAVRIHDRKRAAAETMSPGDLDMDLIQNASSVFVAGSTLALSETAAETGAAVLRAGASGDGVSALELDYRPELWSPAKARETLTGVFESVDVLFGSEDDVRTVLDRTGQARELAPTIAAEWDLQMVVLTRSEHGALVYHDGVIHDRDAIETDTVDDTGQHDAFIGAFLAILLDGGEPDTALSTAVATASLSRTIPGPLATVDQAEVDRLVDSIEQSGFMVELVTVGDTSLRLSPRGNERLETATDVRMHAAGTESNVAVAASRFGTDVVWLSKLPDTPLGRRVVSELHEHGIETQVGWSDEGRQGLSFYEPPCEPREAVRIHDRKRAAAETMSPGDLDMDLIQNASSVFVAGSTLALSETAAETGAAVLRAGASGDGVSALELDYRPELWSPAKARETLTGVFESVDVLFGSEDDVRTVLDRTGQARELAPTIAAEWDLQMVVLTRSEHGALVYHDGVIHDRDAIETDTVDDTGQHDAFIGAFLAILLDGGEPDTALSTAVATASLSRTIPGPLATVDQAEVDRLVDSIEQSGF